Protein AF-A0A7S4F2E4-F1 (afdb_monomer_lite)

Structure (mmCIF, N/CA/C/O backbone):
data_AF-A0A7S4F2E4-F1
#
_entry.id   AF-A0A7S4F2E4-F1
#
loop_
_atom_site.group_PDB
_atom_site.id
_atom_site.type_symbol
_atom_site.label_atom_id
_atom_site.label_alt_id
_atom_site.label_comp_id
_atom_site.label_asym_id
_atom_site.label_entity_id
_atom_site.label_seq_id
_atom_site.pdbx_PDB_ins_code
_atom_site.Cartn_x
_atom_site.Cartn_y
_atom_site.Cartn_z
_atom_site.occupancy
_atom_site.B_iso_or_equiv
_atom_site.auth_seq_id
_atom_site.auth_comp_id
_atom_site.auth_asym_id
_atom_site.auth_atom_id
_atom_site.pdbx_PDB_model_num
ATOM 1 N N . MET A 1 1 ? -22.796 24.036 -65.940 1.00 54.41 1 MET A N 1
ATOM 2 C CA . MET A 1 1 ? -23.026 22.687 -65.370 1.00 54.41 1 MET A CA 1
ATOM 3 C C . MET A 1 1 ? -22.806 21.584 -66.400 1.00 54.41 1 MET A C 1
ATOM 5 O O . MET A 1 1 ? -22.070 20.671 -66.070 1.00 54.41 1 MET A O 1
ATOM 9 N N . VAL A 1 2 ? -23.330 21.688 -67.631 1.00 57.81 2 VAL A N 1
ATOM 10 C CA . VAL A 1 2 ? -23.128 20.670 -68.691 1.00 57.81 2 VAL A CA 1
ATOM 11 C C . VAL A 1 2 ? -21.648 20.488 -69.093 1.00 57.81 2 VAL A C 1
ATOM 13 O O . VAL A 1 2 ? -21.179 19.358 -69.185 1.00 57.81 2 VAL A O 1
ATOM 16 N N . GLU A 1 3 ? -20.870 21.570 -69.198 1.00 56.97 3 GLU A N 1
ATOM 17 C CA . GLU A 1 3 ? -19.430 21.493 -69.530 1.00 56.97 3 GLU A CA 1
ATOM 18 C C . GLU A 1 3 ? -18.566 20.847 -68.428 1.00 56.97 3 GLU A C 1
ATOM 20 O O . GLU A 1 3 ? -17.588 20.160 -68.716 1.00 56.97 3 GLU A O 1
ATOM 25 N N . ALA A 1 4 ? -18.948 20.994 -67.154 1.00 59.12 4 ALA A N 1
ATOM 26 C CA . ALA A 1 4 ? -18.234 20.359 -66.042 1.00 59.12 4 ALA A CA 1
ATOM 27 C C . ALA A 1 4 ? -18.428 18.831 -66.047 1.00 59.12 4 ALA A C 1
ATOM 29 O O . ALA A 1 4 ? -17.521 18.075 -65.695 1.00 59.12 4 ALA A O 1
ATOM 30 N N . THR A 1 5 ? -19.603 18.373 -66.484 1.00 64.94 5 THR A N 1
ATOM 31 C CA . THR A 1 5 ? -19.921 16.950 -66.639 1.00 64.94 5 THR A CA 1
ATOM 32 C C . THR A 1 5 ? -19.198 16.298 -67.821 1.00 64.94 5 THR A C 1
ATOM 34 O O . THR A 1 5 ? -18.720 15.174 -67.671 1.00 64.94 5 THR A O 1
ATOM 37 N N . GLU A 1 6 ? -19.032 16.986 -68.957 1.00 68.69 6 GLU A N 1
ATOM 38 C CA . GLU A 1 6 ? -18.247 16.456 -70.089 1.00 68.69 6 GLU A CA 1
ATOM 39 C C . GLU A 1 6 ? -16.749 16.376 -69.768 1.00 68.69 6 GLU A C 1
ATOM 41 O O . GLU A 1 6 ? -16.116 15.351 -70.033 1.00 68.69 6 GLU A O 1
ATOM 46 N N . ALA A 1 7 ? -16.193 17.390 -69.098 1.00 65.25 7 ALA A N 1
ATOM 47 C CA . ALA A 1 7 ? -14.799 17.370 -68.657 1.00 65.25 7 ALA A CA 1
ATOM 48 C C . ALA A 1 7 ? -14.507 16.206 -67.685 1.00 65.25 7 ALA A C 1
ATOM 50 O O . ALA A 1 7 ? -13.463 15.556 -67.789 1.00 65.25 7 ALA A O 1
ATOM 51 N N . MET A 1 8 ? -15.444 15.872 -66.787 1.00 61.91 8 MET A N 1
ATOM 52 C CA . MET A 1 8 ? -15.308 14.702 -65.906 1.00 61.91 8 MET A CA 1
ATOM 53 C C . MET A 1 8 ? -15.408 13.361 -66.649 1.00 61.91 8 MET A C 1
ATOM 55 O O . MET A 1 8 ? -14.745 12.402 -66.244 1.00 61.91 8 MET A O 1
ATOM 59 N N . MET A 1 9 ? -16.198 13.260 -67.726 1.00 63.03 9 MET A N 1
ATOM 60 C CA . MET A 1 9 ? -16.259 12.029 -68.529 1.00 63.03 9 MET A CA 1
ATOM 61 C C . MET A 1 9 ? -14.977 11.796 -69.339 1.00 63.03 9 MET A C 1
ATOM 63 O O . MET A 1 9 ? -14.493 10.663 -69.401 1.00 63.03 9 MET A O 1
ATOM 67 N N . ILE A 1 10 ? -14.379 12.853 -69.897 1.00 67.06 10 ILE A N 1
ATOM 68 C CA . ILE A 1 10 ? -13.103 12.750 -70.625 1.00 67.06 10 ILE A CA 1
ATOM 69 C C . ILE A 1 10 ? -11.973 12.339 -69.669 1.00 67.06 10 ILE A C 1
ATOM 71 O O . ILE A 1 10 ? -11.160 11.476 -69.999 1.00 67.06 10 ILE A O 1
ATOM 75 N N . TYR A 1 11 ? -11.958 12.864 -68.440 1.00 66.25 11 TYR A N 1
ATOM 76 C CA . TYR A 1 11 ? -10.918 12.517 -67.467 1.00 66.25 11 TYR A CA 1
ATOM 77 C C . TYR A 1 11 ? -10.956 11.039 -67.042 1.00 66.25 11 TYR A C 1
ATOM 79 O O . TYR A 1 11 ? -9.911 10.439 -66.810 1.00 66.25 11 TYR A O 1
ATOM 87 N N . ARG A 1 12 ? -12.142 10.413 -67.001 1.00 67.38 12 ARG A N 1
ATOM 88 C CA . ARG A 1 12 ? -12.297 8.985 -66.651 1.00 67.38 12 ARG A CA 1
ATOM 89 C C . ARG A 1 12 ? -11.865 8.016 -67.750 1.00 67.38 12 ARG A C 1
ATOM 91 O O . ARG A 1 12 ? -11.569 6.865 -67.448 1.00 67.38 12 ARG A O 1
ATOM 98 N N . THR A 1 13 ? -11.834 8.459 -69.003 1.00 79.69 13 THR A N 1
ATOM 99 C CA . THR A 1 13 ? -11.425 7.626 -70.148 1.00 79.69 13 THR A CA 1
ATOM 100 C C . THR A 1 13 ? -9.975 7.864 -70.562 1.00 79.69 13 THR A C 1
ATOM 102 O O . THR A 1 13 ? -9.438 7.118 -71.380 1.00 79.69 13 THR A O 1
ATOM 105 N N . HIS A 1 14 ? -9.307 8.856 -69.965 1.00 86.00 14 HIS A N 1
ATOM 106 C CA . HIS A 1 14 ? -7.908 9.129 -70.246 1.00 86.00 14 HIS A CA 1
ATOM 107 C C . HIS A 1 14 ? -7.023 7.952 -69.780 1.00 86.00 14 HIS A C 1
ATOM 109 O O . HIS A 1 14 ? -7.092 7.563 -68.607 1.00 86.00 14 HIS A O 1
ATOM 115 N N . PRO A 1 15 ? -6.138 7.406 -70.637 1.00 88.50 15 PRO A N 1
ATOM 116 C CA . PRO A 1 15 ? -5.320 6.234 -70.312 1.00 88.50 15 PRO A CA 1
ATOM 117 C C . PRO A 1 15 ? -4.511 6.376 -69.015 1.00 88.50 15 PRO A C 1
ATOM 119 O O . PRO A 1 15 ? -4.365 5.416 -68.264 1.00 88.50 15 PRO A O 1
ATOM 122 N N . ALA A 1 16 ? -4.032 7.589 -68.714 1.00 81.75 16 ALA A N 1
ATOM 123 C CA . ALA A 1 16 ? -3.297 7.871 -67.479 1.00 81.75 16 ALA A CA 1
ATOM 124 C C . ALA A 1 16 ? -4.167 7.759 -66.210 1.00 81.75 16 ALA A C 1
ATOM 126 O O . ALA A 1 16 ? -3.696 7.254 -65.194 1.00 81.75 16 ALA A O 1
ATOM 127 N N . ALA A 1 17 ? -5.436 8.179 -66.268 1.00 77.62 17 ALA A N 1
ATOM 128 C CA . ALA A 1 17 ? -6.361 8.063 -65.141 1.00 77.62 17 ALA A CA 1
ATOM 129 C C . ALA A 1 17 ? -6.764 6.598 -64.904 1.00 77.62 17 ALA A C 1
ATOM 131 O O . ALA A 1 17 ? -6.781 6.139 -63.764 1.00 77.62 17 ALA A O 1
ATOM 132 N N . LEU A 1 18 ? -6.984 5.832 -65.981 1.00 86.12 18 LEU A N 1
ATOM 133 C CA . LEU A 1 18 ? -7.226 4.387 -65.899 1.00 86.12 18 LEU A CA 1
ATOM 134 C C . LEU A 1 18 ? -6.015 3.628 -65.334 1.00 86.12 18 LEU A C 1
ATOM 136 O O . LEU A 1 18 ? -6.182 2.731 -64.509 1.00 86.12 18 LEU A O 1
ATOM 140 N N . ALA A 1 19 ? -4.792 4.003 -65.724 1.00 88.06 19 ALA A N 1
ATOM 141 C CA . ALA A 1 19 ? -3.569 3.424 -65.169 1.00 88.06 19 ALA A CA 1
ATOM 142 C C . ALA A 1 19 ? -3.398 3.746 -63.673 1.00 88.06 19 ALA A C 1
ATOM 144 O O . ALA A 1 19 ? -2.975 2.881 -62.904 1.00 88.06 19 ALA A O 1
ATOM 145 N N . TYR A 1 20 ? -3.758 4.962 -63.251 1.00 87.06 20 TYR A N 1
ATOM 146 C CA . TYR A 1 20 ? -3.731 5.365 -61.845 1.00 87.06 20 TYR A CA 1
ATOM 147 C C . TYR A 1 20 ? -4.736 4.572 -60.996 1.00 87.06 20 TYR A C 1
ATOM 149 O O . TYR A 1 20 ? -4.347 4.003 -59.977 1.00 87.06 20 TYR A O 1
ATOM 157 N N . GLU A 1 21 ? -5.995 4.467 -61.433 1.00 89.56 21 GLU A N 1
ATOM 158 C CA . GLU A 1 21 ? -7.019 3.687 -60.720 1.00 89.56 21 GLU A CA 1
ATOM 159 C C . GLU A 1 21 ? -6.679 2.191 -60.682 1.00 89.56 21 GLU A C 1
ATOM 161 O O . GLU A 1 21 ? -6.835 1.551 -59.642 1.00 89.56 21 GLU A O 1
ATOM 166 N N . LYS A 1 22 ? -6.118 1.635 -61.766 1.00 93.50 22 LYS A N 1
ATOM 167 C CA . LYS A 1 22 ? -5.625 0.250 -61.777 1.00 93.50 22 LYS A CA 1
ATOM 168 C C . LYS A 1 22 ? -4.509 0.043 -60.752 1.00 93.50 22 LYS A C 1
ATOM 170 O O . LYS A 1 22 ? -4.597 -0.879 -59.947 1.00 93.50 22 LYS A O 1
ATOM 175 N N . LYS A 1 23 ? -3.498 0.920 -60.731 1.00 93.38 23 LYS A N 1
ATOM 176 C CA . LYS A 1 23 ? -2.399 0.839 -59.759 1.00 93.38 23 LYS A CA 1
ATOM 177 C C . LYS A 1 23 ? -2.920 0.954 -58.327 1.00 93.38 23 LYS A C 1
ATOM 179 O O . LYS A 1 23 ? -2.497 0.182 -57.481 1.00 93.38 23 LYS A O 1
ATOM 184 N N . LYS A 1 24 ? -3.864 1.867 -58.068 1.00 93.19 24 LYS A N 1
ATOM 185 C CA . LYS A 1 24 ? -4.518 2.046 -56.762 1.00 93.19 24 LYS A CA 1
ATOM 186 C C . LYS A 1 24 ? -5.294 0.800 -56.323 1.00 93.19 24 LYS A C 1
ATOM 188 O O . LYS A 1 24 ? -5.211 0.418 -55.158 1.00 93.19 24 LYS A O 1
ATOM 193 N N . ALA A 1 25 ? -6.016 0.154 -57.239 1.00 92.25 25 ALA A N 1
ATOM 194 C CA . ALA A 1 25 ? -6.703 -1.106 -56.969 1.00 92.25 25 ALA A CA 1
ATOM 195 C C . ALA A 1 25 ? -5.715 -2.251 -56.684 1.00 92.25 25 ALA A C 1
ATOM 197 O O . ALA A 1 25 ? -5.945 -3.036 -55.768 1.00 92.25 25 ALA A O 1
ATOM 198 N N . GLU A 1 26 ? -4.592 -2.318 -57.406 1.00 93.81 26 GLU A N 1
ATOM 199 C CA . GLU A 1 26 ? -3.524 -3.299 -57.169 1.00 93.81 26 GLU A CA 1
ATOM 200 C C . GLU A 1 26 ? -2.852 -3.104 -55.800 1.00 93.81 26 GLU A C 1
ATOM 202 O O . GLU A 1 26 ? -2.674 -4.082 -55.074 1.00 93.81 26 GLU A O 1
ATOM 207 N N . THR A 1 27 ? -2.544 -1.865 -55.386 1.00 91.62 27 THR A N 1
ATOM 208 C CA . THR A 1 27 ? -2.017 -1.604 -54.033 1.00 91.62 27 THR A CA 1
ATOM 209 C C . THR A 1 27 ? -3.036 -1.923 -52.947 1.00 91.62 27 THR A C 1
ATOM 211 O O . THR A 1 27 ? -2.665 -2.501 -51.928 1.00 91.62 27 THR A O 1
ATOM 214 N N . ALA A 1 28 ? -4.313 -1.585 -53.149 1.00 89.69 28 ALA A N 1
ATOM 215 C CA . ALA A 1 28 ? -5.368 -1.919 -52.195 1.00 89.69 28 ALA A CA 1
ATOM 216 C C . ALA A 1 28 ? -5.544 -3.442 -52.057 1.00 89.69 28 ALA A C 1
ATOM 218 O O . ALA A 1 28 ? -5.660 -3.948 -50.942 1.00 89.69 28 ALA A O 1
ATOM 219 N N . ALA A 1 29 ? -5.494 -4.183 -53.168 1.00 90.81 29 ALA A N 1
ATOM 220 C CA . ALA A 1 29 ? -5.536 -5.641 -53.160 1.00 90.81 29 ALA A CA 1
ATOM 221 C C . ALA A 1 29 ? -4.306 -6.245 -52.461 1.00 90.81 29 ALA A C 1
ATOM 223 O O . ALA A 1 29 ? -4.456 -7.155 -51.649 1.00 90.81 29 ALA A O 1
ATOM 224 N N . ALA A 1 30 ? -3.103 -5.717 -52.710 1.00 88.81 30 ALA A N 1
ATOM 225 C CA . ALA A 1 30 ? -1.883 -6.162 -52.037 1.00 88.81 30 ALA A CA 1
ATOM 226 C C . ALA A 1 30 ? -1.937 -5.917 -50.518 1.00 88.81 30 ALA A C 1
ATOM 228 O O . ALA A 1 30 ? -1.632 -6.823 -49.744 1.00 88.81 30 ALA A O 1
ATOM 229 N N . ALA A 1 31 ? -2.401 -4.739 -50.088 1.00 86.81 31 ALA A N 1
ATOM 230 C CA . ALA A 1 31 ? -2.577 -4.411 -48.673 1.00 86.81 31 ALA A CA 1
ATOM 231 C C . ALA A 1 31 ? -3.636 -5.301 -47.999 1.00 86.81 31 ALA A C 1
ATOM 233 O O . ALA A 1 31 ? -3.436 -5.756 -46.873 1.00 86.81 31 ALA A O 1
ATOM 234 N N . ALA A 1 32 ? -4.736 -5.608 -48.696 1.00 84.50 32 ALA A N 1
ATOM 235 C CA . ALA A 1 32 ? -5.755 -6.533 -48.203 1.00 84.50 32 ALA A CA 1
ATOM 236 C C . ALA A 1 32 ? -5.213 -7.966 -48.062 1.00 84.50 32 ALA A C 1
ATOM 238 O O . ALA A 1 32 ? -5.483 -8.624 -47.060 1.00 84.50 32 ALA A O 1
ATOM 239 N N . ILE A 1 33 ? -4.401 -8.437 -49.017 1.00 80.75 33 ILE A N 1
ATOM 240 C CA . ILE A 1 33 ? -3.731 -9.746 -48.942 1.00 80.75 33 ILE A CA 1
ATOM 241 C C . ILE A 1 33 ? -2.737 -9.782 -47.775 1.00 80.75 33 ILE A C 1
ATOM 243 O O . ILE A 1 33 ? -2.685 -10.774 -47.052 1.00 80.75 33 ILE A O 1
ATOM 247 N N . GLU A 1 34 ? -1.965 -8.716 -47.555 1.00 80.81 34 GLU A N 1
ATOM 248 C CA . GLU A 1 34 ? -1.017 -8.643 -46.440 1.00 80.81 34 GLU A CA 1
ATOM 249 C C . GLU A 1 34 ? -1.730 -8.590 -45.081 1.00 80.81 34 GLU A C 1
ATOM 251 O O . GLU A 1 34 ? -1.335 -9.292 -44.153 1.00 80.81 34 GLU A O 1
ATOM 256 N N . SER A 1 35 ? -2.819 -7.824 -44.968 1.00 78.06 35 SER A N 1
ATOM 257 C CA . SER A 1 35 ? -3.659 -7.774 -43.765 1.00 78.06 35 SER A CA 1
ATOM 258 C C . SER A 1 35 ? -4.329 -9.125 -43.476 1.00 78.06 35 SER A C 1
ATOM 260 O O . SER A 1 35 ? -4.300 -9.605 -42.339 1.00 78.06 35 SER A O 1
ATOM 262 N N . ALA A 1 36 ? -4.840 -9.808 -44.505 1.00 76.19 36 ALA A N 1
ATOM 263 C CA . ALA A 1 36 ? -5.360 -11.170 -44.383 1.00 76.19 36 ALA A CA 1
ATOM 264 C C . ALA A 1 36 ? -4.261 -12.164 -43.967 1.00 76.19 36 ALA A C 1
ATOM 266 O O . ALA A 1 36 ? -4.497 -13.061 -43.161 1.00 76.19 36 ALA A O 1
ATOM 267 N N . ARG A 1 37 ? -3.032 -11.981 -44.464 1.00 76.88 37 ARG A N 1
ATOM 268 C CA . ARG A 1 37 ? -1.886 -12.812 -44.085 1.00 76.88 37 ARG A CA 1
ATOM 269 C C . ARG A 1 37 ? -1.429 -12.550 -42.651 1.00 76.88 37 ARG A C 1
ATOM 271 O O . ARG A 1 37 ? -1.066 -13.505 -41.989 1.00 76.88 37 ARG A O 1
ATOM 278 N N . LYS A 1 38 ? -1.469 -11.311 -42.150 1.00 75.88 38 LYS A N 1
ATOM 279 C CA . LYS A 1 38 ? -1.134 -10.995 -40.747 1.00 75.88 38 LYS A CA 1
ATOM 280 C C . LYS A 1 38 ? -2.192 -11.528 -39.776 1.00 75.88 38 LYS A C 1
ATOM 282 O O . LYS A 1 38 ? -1.843 -12.224 -38.831 1.00 75.88 38 LYS A O 1
ATOM 287 N N . SER A 1 39 ? -3.475 -11.321 -40.076 1.00 72.56 39 SER A N 1
ATOM 288 C CA . SER A 1 39 ? -4.593 -11.814 -39.245 1.00 72.56 39 SER A CA 1
ATOM 289 C C . SER A 1 39 ? -4.733 -13.344 -39.210 1.00 72.56 39 SER A C 1
ATOM 291 O O . SER A 1 39 ? -5.359 -13.897 -38.302 1.00 72.56 39 SER A O 1
ATOM 293 N N . ALA A 1 40 ? -4.133 -14.055 -40.170 1.00 75.06 40 ALA A N 1
ATOM 294 C CA . ALA A 1 40 ? -4.026 -15.512 -40.148 1.00 75.06 40 ALA A CA 1
ATOM 295 C C . ALA A 1 40 ? -3.023 -16.038 -39.097 1.00 75.06 40 ALA A C 1
ATOM 297 O O . ALA A 1 40 ? -3.077 -17.214 -38.755 1.00 75.06 40 ALA A O 1
ATOM 298 N N . TRP A 1 41 ? -2.134 -15.183 -38.575 1.00 79.44 41 TRP A N 1
ATOM 299 C CA . TRP A 1 41 ? -1.069 -15.549 -37.625 1.00 79.44 41 TRP A CA 1
ATOM 300 C C . TRP A 1 41 ? -1.312 -14.990 -36.218 1.00 79.44 41 TRP A C 1
ATOM 302 O O . TRP A 1 41 ? -0.460 -15.098 -35.337 1.00 79.44 41 TRP A O 1
ATOM 312 N N . GLU A 1 42 ? -2.478 -14.389 -35.994 1.00 88.19 42 GLU A N 1
ATOM 313 C CA . GLU A 1 42 ? -2.861 -13.849 -34.697 1.00 88.19 42 GLU A CA 1
ATOM 314 C C . GLU A 1 42 ? -3.447 -14.943 -33.801 1.00 88.19 42 GLU A C 1
ATOM 316 O O . GLU A 1 42 ? -4.338 -15.701 -34.196 1.00 88.19 42 GLU A O 1
ATOM 321 N N . TRP A 1 43 ? -2.957 -14.995 -32.562 1.00 92.50 43 TRP A N 1
ATOM 322 C CA . TRP A 1 43 ? -3.552 -15.805 -31.507 1.00 92.50 43 TRP A CA 1
ATOM 323 C C . TRP A 1 43 ? -4.935 -15.266 -31.151 1.00 92.50 43 TRP A C 1
ATOM 325 O O . TRP A 1 43 ? -5.099 -14.092 -30.825 1.00 92.50 43 TRP A O 1
ATOM 335 N N . ARG A 1 44 ? -5.931 -16.147 -31.156 1.00 92.69 44 ARG A N 1
ATOM 336 C CA . ARG A 1 44 ? -7.319 -15.848 -30.810 1.00 92.69 44 ARG A CA 1
ATOM 337 C C . ARG A 1 44 ? -7.652 -16.481 -29.467 1.00 92.69 44 ARG A C 1
ATOM 339 O O . ARG A 1 44 ? -7.394 -17.661 -29.244 1.00 92.69 44 ARG A O 1
ATOM 346 N N . THR A 1 45 ? -8.256 -15.709 -28.574 1.00 93.38 45 THR A N 1
ATOM 347 C CA . THR A 1 45 ? -8.717 -16.165 -27.247 1.00 93.38 45 THR A CA 1
ATOM 348 C C . THR A 1 45 ? -10.192 -16.574 -27.243 1.00 93.38 45 THR A C 1
ATOM 350 O O . THR A 1 45 ? -10.753 -16.873 -26.196 1.00 93.38 45 THR A O 1
ATOM 353 N N . HIS A 1 46 ? -10.848 -16.582 -28.405 1.00 93.06 46 HIS A N 1
ATOM 354 C CA . HIS A 1 46 ? -12.249 -16.965 -28.563 1.00 93.06 46 HIS A CA 1
ATOM 355 C C . HIS A 1 46 ? -12.493 -17.626 -29.928 1.00 93.06 46 HIS A C 1
ATOM 357 O O . HIS A 1 46 ? -11.633 -17.617 -30.812 1.00 93.06 46 HIS A O 1
ATOM 363 N N . GLY A 1 47 ? -13.694 -18.175 -30.122 1.00 91.94 47 GLY A N 1
ATOM 364 C CA . GLY A 1 47 ? -14.150 -18.698 -31.416 1.00 91.94 47 GLY A CA 1
ATOM 365 C C . GLY A 1 47 ? -13.753 -20.143 -31.731 1.00 91.94 47 GLY A C 1
ATOM 366 O O . GLY A 1 47 ? -14.075 -20.606 -32.819 1.00 91.94 47 GLY A O 1
ATOM 367 N N . HIS A 1 48 ? -13.111 -20.857 -30.802 1.00 95.75 48 HIS A N 1
ATOM 368 C CA . HIS A 1 48 ? -12.877 -22.300 -30.903 1.00 95.75 48 HIS A CA 1
ATOM 369 C C . HIS A 1 48 ? -13.388 -23.008 -29.645 1.00 95.75 48 HIS A C 1
ATOM 371 O O . HIS A 1 48 ? -13.158 -22.537 -28.534 1.00 95.75 48 HIS A O 1
ATOM 377 N N . GLU A 1 49 ? -14.064 -24.146 -29.811 1.00 96.62 49 GLU A N 1
ATOM 378 C CA . GLU A 1 49 ? -14.739 -24.886 -28.725 1.00 96.62 49 GLU A CA 1
ATOM 379 C C . GLU A 1 49 ? -13.789 -25.449 -27.654 1.00 96.62 49 GLU A C 1
ATOM 381 O O . GLU A 1 49 ? -14.200 -25.732 -26.530 1.00 96.62 49 GLU A O 1
ATOM 386 N N . LEU A 1 50 ? -12.511 -25.605 -28.007 1.00 96.12 50 LEU A N 1
ATOM 387 C CA . LEU A 1 50 ? -11.470 -26.092 -27.100 1.00 96.12 50 LEU A CA 1
ATOM 388 C C . LEU A 1 50 ? -10.922 -25.002 -26.172 1.00 96.12 50 LEU A C 1
ATOM 390 O O . LEU A 1 50 ? -10.298 -25.344 -25.173 1.00 96.12 50 LEU A O 1
ATOM 394 N N . ILE A 1 51 ? -11.146 -23.713 -26.461 1.00 96.12 51 ILE A N 1
ATOM 395 C CA . ILE A 1 51 ? -10.736 -22.640 -25.545 1.00 96.12 51 ILE A CA 1
ATOM 396 C C . ILE A 1 51 ? -11.532 -22.758 -24.246 1.00 96.12 51 ILE A C 1
ATOM 398 O O . ILE A 1 51 ? -12.754 -22.889 -24.275 1.00 96.12 51 ILE A O 1
ATOM 402 N N . GLY A 1 52 ? -10.845 -22.701 -23.104 1.00 93.31 52 GLY A N 1
ATOM 403 C CA . GLY A 1 52 ? -11.479 -22.876 -21.796 1.00 93.31 52 GLY A CA 1
ATOM 404 C C . GLY A 1 52 ? -11.439 -24.311 -21.262 1.00 93.31 52 GLY A C 1
ATOM 405 O O . GLY A 1 52 ? -11.739 -24.545 -20.093 1.00 93.31 52 GLY A O 1
ATOM 406 N N . GLN A 1 53 ? -11.101 -25.291 -22.108 1.00 96.81 53 GLN A N 1
ATOM 407 C CA . GLN A 1 53 ? -11.082 -26.693 -21.702 1.00 96.81 53 GLN A CA 1
ATOM 408 C C . GLN A 1 53 ? -9.809 -27.021 -20.916 1.00 96.81 53 GLN A C 1
ATOM 410 O O . GLN A 1 53 ? -8.720 -26.509 -21.195 1.00 96.81 53 GLN A O 1
ATOM 415 N N . MET A 1 54 ? -9.956 -27.924 -19.950 1.00 95.81 54 MET A N 1
ATOM 416 C CA . MET A 1 54 ? -8.836 -28.541 -19.250 1.00 95.81 54 MET A CA 1
ATOM 417 C C . MET A 1 54 ? -8.319 -29.729 -20.062 1.00 95.81 54 MET A C 1
ATOM 419 O O . MET A 1 54 ? -9.100 -30.512 -20.603 1.00 95.81 54 MET A O 1
ATOM 423 N N . VAL A 1 55 ? -6.9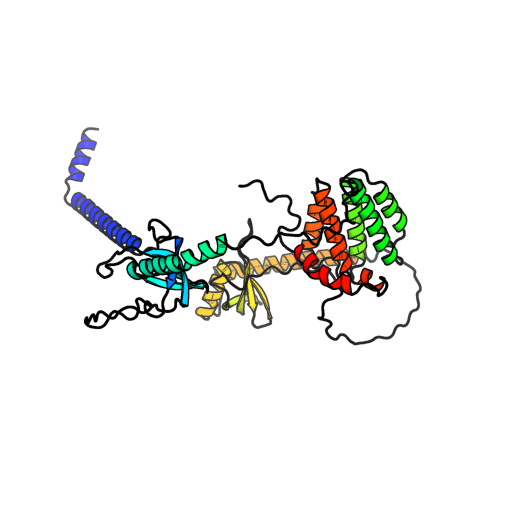99 -29.869 -20.136 1.00 95.19 55 VAL A N 1
ATOM 424 C CA . VAL A 1 55 ? -6.327 -30.959 -20.847 1.00 95.19 55 VAL A CA 1
ATOM 425 C C . VAL A 1 55 ? -5.370 -31.697 -19.926 1.00 95.19 55 VAL A C 1
ATOM 427 O O . VAL A 1 55 ? -4.662 -31.091 -19.123 1.00 95.19 55 VAL A O 1
ATOM 430 N N . ALA A 1 56 ? -5.338 -33.017 -20.061 1.00 93.38 56 ALA A N 1
ATOM 431 C CA . ALA A 1 56 ? -4.397 -33.908 -19.405 1.00 93.38 56 ALA A CA 1
ATOM 432 C C . ALA A 1 56 ? -3.340 -34.355 -20.423 1.00 93.38 56 ALA A C 1
ATOM 434 O O . ALA A 1 56 ? -3.661 -35.054 -21.380 1.00 93.38 56 ALA A O 1
ATO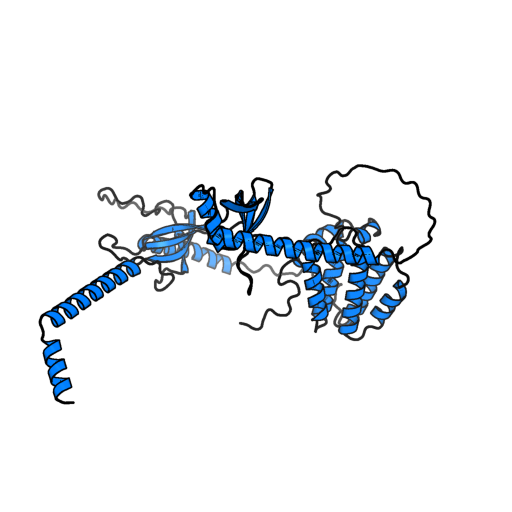M 435 N N . LEU A 1 57 ? -2.081 -33.961 -20.225 1.00 90.75 57 LEU A N 1
ATOM 436 C CA . LEU A 1 57 ? -0.991 -34.267 -21.152 1.00 90.75 57 LEU A CA 1
ATOM 437 C C . LEU A 1 57 ? -0.180 -35.483 -20.684 1.00 90.75 57 LEU A C 1
ATOM 439 O O . LEU A 1 57 ? 0.292 -35.562 -19.540 1.00 90.75 57 LEU A O 1
ATOM 443 N N . GLY A 1 58 ? -0.013 -36.440 -21.599 1.00 85.75 58 GLY A N 1
ATOM 444 C CA . GLY A 1 58 ? 0.842 -37.614 -21.434 1.00 85.75 58 GLY A CA 1
ATOM 445 C C . GLY A 1 58 ? 2.282 -37.363 -21.894 1.00 85.75 58 GLY A C 1
ATOM 446 O O . GLY A 1 58 ? 2.562 -36.482 -22.702 1.00 85.75 58 GLY A O 1
ATOM 447 N N . LYS A 1 59 ? 3.225 -38.185 -21.416 1.00 74.00 59 LYS A N 1
ATOM 448 C CA . LYS A 1 59 ? 4.672 -38.045 -21.698 1.00 74.00 59 LYS A CA 1
ATOM 449 C C . LYS A 1 59 ? 5.050 -38.180 -23.190 1.00 74.00 59 LYS A C 1
ATOM 451 O O . LYS A 1 59 ? 6.165 -37.822 -23.547 1.00 74.00 59 LYS A O 1
ATOM 456 N N . ALA A 1 60 ? 4.163 -38.724 -24.026 1.00 59.81 60 ALA A N 1
ATOM 457 C CA . ALA A 1 60 ? 4.441 -39.083 -25.421 1.00 59.81 60 ALA A CA 1
ATOM 458 C C . ALA A 1 60 ? 3.914 -38.078 -26.464 1.00 59.81 60 ALA A C 1
ATOM 460 O O . ALA A 1 60 ? 4.154 -38.273 -27.648 1.00 59.81 60 ALA A O 1
ATOM 461 N N . GLU A 1 61 ? 3.205 -37.022 -26.055 1.00 59.88 61 GLU A N 1
ATOM 462 C CA . GLU A 1 61 ? 2.563 -36.079 -26.993 1.00 59.88 61 GLU A CA 1
ATOM 463 C C . GLU A 1 61 ? 3.279 -34.725 -27.075 1.00 59.88 61 GLU A C 1
ATOM 465 O O . GLU A 1 61 ? 2.721 -33.742 -27.561 1.00 59.88 61 GLU A O 1
ATOM 470 N N . ARG A 1 62 ? 4.525 -34.654 -26.598 1.00 54.75 62 ARG A N 1
ATOM 471 C CA . ARG A 1 62 ? 5.238 -33.385 -26.494 1.00 54.75 62 ARG A CA 1
ATOM 472 C C . ARG A 1 62 ? 5.867 -32.940 -27.814 1.00 54.75 62 ARG A C 1
ATOM 474 O O . ARG A 1 62 ? 6.797 -33.559 -28.316 1.00 54.75 62 ARG A O 1
ATOM 481 N N . THR A 1 63 ? 5.462 -31.729 -28.187 1.00 55.22 63 THR A N 1
ATOM 482 C CA . THR A 1 63 ? 6.187 -30.710 -28.961 1.00 55.22 63 THR A CA 1
ATOM 483 C C . THR A 1 63 ? 6.156 -30.816 -30.485 1.00 55.22 63 THR A C 1
ATOM 485 O O . THR A 1 63 ? 6.612 -31.772 -31.100 1.00 55.22 63 THR A O 1
ATOM 488 N N . ILE A 1 64 ? 5.722 -29.712 -31.100 1.00 58.16 64 ILE A N 1
ATOM 489 C CA . ILE A 1 64 ? 5.802 -29.415 -32.539 1.00 58.16 64 ILE A CA 1
ATOM 490 C C . ILE A 1 64 ? 7.256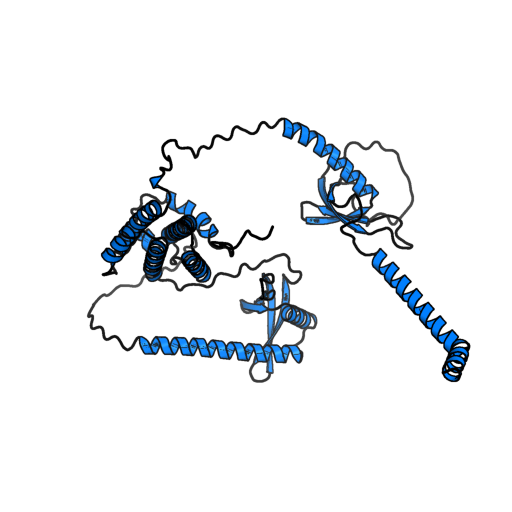 -29.462 -33.068 1.00 58.16 64 ILE A C 1
ATOM 492 O O . ILE A 1 64 ? 7.471 -29.582 -34.271 1.00 58.16 64 ILE A O 1
ATOM 496 N N . SER A 1 65 ? 8.263 -29.402 -32.189 1.00 53.38 65 SER A N 1
ATOM 497 C CA . SER A 1 65 ? 9.674 -29.238 -32.554 1.00 53.38 65 SER A CA 1
ATOM 498 C C . SER A 1 65 ? 10.397 -30.487 -33.078 1.00 53.38 65 SER A C 1
ATOM 500 O O . SER A 1 65 ? 11.520 -30.337 -33.541 1.00 53.38 65 SER A O 1
ATOM 502 N N . GLU A 1 66 ? 9.819 -31.694 -33.026 1.00 51.22 66 GLU A N 1
ATOM 503 C CA . GLU A 1 66 ? 10.549 -32.933 -33.388 1.00 51.22 66 GLU A CA 1
ATOM 504 C C . GLU A 1 66 ? 10.094 -33.626 -34.687 1.00 51.22 66 GLU A C 1
ATOM 506 O O . GLU A 1 66 ? 10.668 -34.645 -35.061 1.00 51.22 66 GLU A O 1
ATOM 511 N N . GLN A 1 67 ? 9.099 -33.105 -35.418 1.00 48.88 67 GLN A N 1
ATOM 512 C CA . GLN A 1 67 ? 8.428 -33.888 -36.473 1.00 48.88 67 GLN A CA 1
ATOM 513 C C . GLN A 1 67 ? 8.742 -33.514 -37.936 1.00 48.88 67 GLN A C 1
ATOM 515 O O . GLN A 1 67 ? 8.037 -33.974 -38.834 1.00 48.88 67 GLN A O 1
ATOM 520 N N . THR A 1 68 ? 9.783 -32.723 -38.222 1.00 48.00 68 THR A N 1
ATOM 521 C CA . THR A 1 68 ? 10.095 -32.312 -39.610 1.00 48.00 68 THR A CA 1
ATOM 522 C C . THR A 1 68 ? 11.028 -33.228 -40.405 1.00 48.00 68 THR A C 1
ATOM 524 O O . THR A 1 68 ? 11.183 -32.978 -41.594 1.00 48.00 68 THR A O 1
ATOM 527 N N . ASP A 1 69 ? 11.558 -34.325 -39.851 1.00 44.91 69 ASP A N 1
ATOM 528 C CA . ASP A 1 69 ? 12.428 -35.238 -40.612 1.00 44.91 69 ASP A CA 1
ATOM 529 C C . ASP A 1 69 ? 11.936 -36.698 -40.601 1.00 44.91 69 ASP A C 1
ATOM 531 O O . ASP A 1 69 ? 12.100 -37.431 -39.632 1.00 44.91 69 ASP A O 1
ATOM 535 N N . GLY A 1 70 ? 11.400 -37.151 -41.743 1.00 44.59 70 GLY A N 1
ATOM 536 C CA . GLY A 1 70 ? 11.555 -38.542 -42.193 1.00 44.59 70 GLY A CA 1
ATOM 537 C C . GLY A 1 70 ? 10.446 -39.563 -41.885 1.00 44.59 70 GLY A C 1
ATOM 538 O O . GLY A 1 70 ? 10.371 -40.135 -40.809 1.00 44.59 70 GLY A O 1
ATOM 539 N N . ALA A 1 71 ? 9.692 -39.894 -42.940 1.00 44.00 71 ALA A N 1
ATOM 540 C CA . ALA A 1 71 ? 9.125 -41.205 -43.300 1.00 44.00 71 ALA A CA 1
ATOM 541 C C . ALA A 1 71 ? 8.364 -42.061 -42.252 1.00 44.00 71 ALA A C 1
ATOM 543 O O . ALA A 1 71 ? 8.912 -42.683 -41.345 1.00 44.00 71 ALA A O 1
ATOM 544 N N . GLN A 1 72 ? 7.071 -42.233 -42.547 1.00 48.53 72 GLN A N 1
ATOM 545 C CA . GLN A 1 72 ? 6.109 -43.149 -41.932 1.00 48.53 72 GLN A CA 1
ATOM 546 C C . GLN A 1 72 ? 6.592 -44.605 -41.779 1.00 48.53 72 GLN A C 1
ATOM 548 O O . GLN A 1 72 ? 6.877 -45.291 -42.761 1.00 48.53 72 GLN A O 1
ATOM 553 N N . LYS A 1 73 ? 6.460 -45.133 -40.556 1.00 44.03 73 LYS A N 1
ATOM 554 C CA . LYS A 1 73 ? 6.039 -46.519 -40.283 1.00 44.03 73 LYS A CA 1
ATOM 555 C C . LYS A 1 73 ? 5.099 -46.524 -39.077 1.00 44.03 73 LYS A C 1
ATOM 557 O O . LYS A 1 73 ? 5.533 -46.386 -37.940 1.00 44.03 73 LYS A O 1
ATOM 562 N N . THR A 1 74 ? 3.802 -46.682 -39.323 1.00 40.72 74 THR A N 1
ATOM 563 C CA . THR A 1 74 ? 2.787 -46.845 -38.276 1.00 40.72 74 THR A CA 1
ATOM 564 C C . THR A 1 74 ? 2.669 -48.323 -37.907 1.00 40.72 74 THR A C 1
ATOM 566 O O . THR A 1 74 ? 2.100 -49.108 -38.665 1.00 40.72 74 THR A O 1
ATOM 569 N N . SER A 1 75 ? 3.200 -48.718 -36.750 1.00 37.91 75 SER A N 1
ATOM 570 C CA . SER A 1 75 ? 2.838 -49.981 -36.100 1.00 37.91 75 SER A CA 1
ATOM 571 C C . SER A 1 75 ? 1.681 -49.734 -35.129 1.00 37.91 75 SER A C 1
ATOM 573 O O . SER A 1 75 ? 1.832 -48.951 -34.193 1.00 37.91 75 SER A O 1
ATOM 575 N N . ASN A 1 76 ? 0.548 -50.410 -35.341 1.00 44.28 76 ASN A N 1
ATOM 576 C CA . ASN A 1 76 ? -0.543 -50.520 -34.369 1.00 44.28 76 ASN A CA 1
ATOM 577 C C . ASN A 1 76 ? -0.021 -51.233 -33.113 1.00 44.28 76 ASN A C 1
ATOM 579 O O . ASN A 1 76 ? 0.105 -52.456 -33.103 1.00 44.28 76 ASN A O 1
ATOM 583 N N . GLY A 1 77 ? 0.326 -50.469 -32.081 1.00 43.81 77 GLY A N 1
ATOM 584 C CA . GLY A 1 77 ? 0.623 -50.980 -30.747 1.00 43.81 77 GLY A CA 1
ATOM 585 C C . GLY A 1 77 ? -0.443 -50.492 -29.777 1.00 43.81 77 GLY A C 1
ATOM 586 O O . GLY A 1 77 ? -0.647 -49.286 -29.656 1.00 43.81 77 GLY A O 1
ATOM 587 N N . ASP A 1 78 ? -1.121 -51.424 -29.112 1.00 44.72 78 ASP A N 1
ATOM 588 C CA . ASP A 1 78 ? -2.149 -51.148 -28.110 1.00 44.72 78 ASP A CA 1
ATOM 589 C C . ASP A 1 78 ? -1.623 -50.205 -27.014 1.00 44.72 78 ASP A C 1
ATOM 591 O O . ASP A 1 78 ? -0.678 -50.520 -26.283 1.00 44.72 78 ASP A O 1
ATOM 595 N N . ALA A 1 79 ? -2.252 -49.033 -26.904 1.00 49.25 79 ALA A N 1
ATOM 596 C CA . ALA A 1 79 ? -1.926 -47.996 -25.936 1.00 49.25 79 ALA A CA 1
ATOM 597 C C . ALA A 1 79 ? -2.291 -48.450 -24.512 1.00 49.25 79 ALA A C 1
ATOM 599 O O . ALA A 1 79 ? -3.395 -48.218 -24.021 1.00 49.25 79 ALA A O 1
ATOM 600 N N . LYS A 1 80 ? -1.354 -49.105 -23.819 1.00 50.25 80 LYS A N 1
ATOM 601 C CA . LYS A 1 80 ? -1.448 -49.291 -22.365 1.00 50.25 80 LYS A CA 1
ATOM 602 C C . LYS A 1 80 ? -1.348 -47.920 -21.692 1.00 50.25 80 LYS A C 1
ATOM 604 O O . LYS A 1 80 ? -0.396 -47.190 -21.951 1.00 50.25 80 LYS A O 1
ATOM 609 N N . GLY A 1 81 ? -2.345 -47.596 -20.864 1.00 54.59 81 GLY A N 1
ATOM 610 C CA . GLY A 1 81 ? -2.568 -46.288 -20.240 1.00 54.59 81 GLY A CA 1
ATOM 611 C C . GLY A 1 81 ? -1.289 -45.597 -19.774 1.00 54.59 81 GLY A C 1
ATOM 612 O O . GLY A 1 81 ? -0.683 -45.989 -18.778 1.00 54.59 81 GLY A O 1
ATOM 613 N N . GLY A 1 82 ? -0.881 -44.571 -20.521 1.00 61.69 82 GLY A N 1
ATOM 614 C CA . GLY A 1 82 ? 0.213 -43.695 -20.134 1.00 61.69 82 GLY A CA 1
ATOM 615 C C . GLY A 1 82 ? -0.200 -42.856 -18.930 1.00 61.69 82 GLY A C 1
ATOM 616 O O . GLY A 1 82 ? -1.277 -42.269 -18.912 1.00 61.69 82 GLY A O 1
ATOM 617 N N . GLU A 1 83 ? 0.661 -42.811 -17.920 1.00 76.00 83 GLU A N 1
ATOM 618 C CA . GLU A 1 83 ? 0.506 -41.959 -16.743 1.00 76.00 83 GLU A CA 1
ATOM 619 C C . GLU A 1 83 ? 0.365 -40.484 -17.168 1.00 76.00 83 GLU A C 1
ATOM 621 O O . GLU A 1 83 ? 1.254 -39.928 -17.825 1.00 76.00 83 GLU A O 1
ATOM 626 N N . VAL A 1 84 ? -0.757 -39.853 -16.807 1.00 75.31 84 VAL A N 1
ATOM 627 C CA . VAL A 1 84 ? -0.967 -38.412 -16.993 1.00 75.31 84 VAL A CA 1
ATOM 628 C C . VAL A 1 84 ? -0.032 -37.669 -16.053 1.00 75.31 84 VAL A C 1
ATOM 630 O O . VAL A 1 84 ? -0.089 -37.859 -14.840 1.00 75.31 84 VAL A O 1
ATOM 633 N N . LYS A 1 85 ? 0.842 -36.824 -16.608 1.00 80.75 85 LYS A N 1
ATOM 634 C CA . LYS A 1 85 ? 1.865 -36.125 -15.814 1.00 80.75 85 LYS A CA 1
ATOM 635 C C . LYS A 1 85 ? 1.501 -34.694 -15.495 1.00 80.75 85 LYS A C 1
ATOM 637 O O . LYS A 1 85 ? 1.944 -34.172 -14.476 1.00 80.75 85 LYS A O 1
ATOM 642 N N . GLN A 1 86 ? 0.758 -34.043 -16.381 1.00 91.88 86 GLN A N 1
ATOM 643 C CA . GLN A 1 86 ? 0.482 -32.621 -16.271 1.00 91.88 86 GLN A CA 1
ATOM 644 C C . GLN A 1 86 ? -0.937 -32.320 -16.723 1.00 91.88 86 GLN A C 1
ATOM 646 O O . GLN A 1 86 ? -1.469 -32.951 -17.634 1.00 91.88 86 GLN A O 1
ATOM 651 N N . ILE A 1 87 ? -1.535 -31.343 -16.053 1.00 92.88 87 ILE A N 1
ATOM 652 C CA . ILE A 1 87 ? -2.841 -30.792 -16.379 1.00 92.88 87 ILE A CA 1
ATOM 653 C C . ILE A 1 87 ? -2.617 -29.329 -16.762 1.00 92.88 87 ILE A C 1
ATOM 655 O O . ILE A 1 87 ? -1.803 -28.641 -16.138 1.00 92.88 87 ILE A O 1
ATOM 659 N N . GLY A 1 88 ? -3.321 -28.867 -17.787 1.00 94.56 88 GLY A N 1
ATOM 660 C CA . GLY A 1 88 ? -3.287 -27.481 -18.234 1.00 94.56 88 GLY A CA 1
ATOM 661 C C . GLY A 1 88 ? -4.631 -27.006 -18.758 1.00 94.56 88 GLY A C 1
ATOM 662 O O . GLY A 1 88 ? -5.589 -27.772 -18.833 1.00 94.56 88 GLY A O 1
ATOM 663 N N . HIS A 1 89 ? -4.682 -25.732 -19.117 1.00 95.69 89 HIS A N 1
ATOM 664 C CA . HIS A 1 89 ? -5.858 -25.046 -19.629 1.00 95.69 89 HIS A CA 1
ATOM 665 C C . HIS A 1 89 ? -5.557 -24.444 -21.004 1.00 95.69 89 HIS A C 1
ATOM 667 O O . HIS A 1 89 ? -4.538 -23.772 -21.186 1.00 95.69 89 HIS A O 1
ATOM 673 N N . VAL A 1 90 ? -6.445 -24.658 -21.973 1.00 95.94 90 VAL A N 1
ATOM 674 C CA . VAL A 1 90 ? -6.309 -24.106 -23.328 1.00 95.94 90 VAL A CA 1
ATOM 675 C C . VAL A 1 90 ? -6.698 -22.622 -23.322 1.00 95.94 90 VAL A C 1
ATOM 677 O O . VAL A 1 90 ? -7.858 -22.283 -23.080 1.00 95.94 90 VAL A O 1
ATOM 680 N N . THR A 1 91 ? -5.747 -21.721 -23.583 1.00 95.38 91 THR A N 1
ATOM 681 C CA . THR A 1 91 ? -5.956 -20.263 -23.448 1.00 95.38 91 THR A CA 1
ATOM 682 C C . THR A 1 91 ? -6.176 -19.541 -24.769 1.00 95.38 91 THR A C 1
ATOM 684 O O . THR A 1 91 ? -7.001 -18.630 -24.841 1.00 95.38 91 THR A O 1
ATOM 687 N N . CYS A 1 92 ? -5.465 -19.932 -25.823 1.00 94.81 92 CYS A N 1
ATOM 688 C CA . CYS A 1 92 ? -5.635 -19.353 -27.149 1.00 94.81 92 CYS A CA 1
ATOM 689 C C . CYS A 1 92 ? -5.320 -20.362 -28.252 1.00 94.81 92 CYS A C 1
ATOM 691 O O . CYS A 1 92 ? -4.725 -21.414 -28.017 1.00 94.81 92 CYS A O 1
ATOM 693 N N . TRP A 1 93 ? -5.756 -20.039 -29.464 1.00 96.31 93 TRP A N 1
ATOM 694 C CA . TRP A 1 93 ? -5.534 -20.849 -30.652 1.00 96.31 93 TRP A CA 1
ATOM 695 C C . TRP A 1 93 ? -5.178 -19.968 -31.843 1.00 96.31 93 TRP A C 1
ATOM 697 O O . TRP A 1 93 ? -5.518 -18.788 -31.884 1.00 96.31 93 TRP A O 1
ATOM 707 N N . MET A 1 94 ? -4.479 -20.542 -32.804 1.00 93.50 94 MET A N 1
ATOM 708 C CA . MET A 1 94 ? -4.089 -19.910 -34.050 1.00 93.50 94 MET A CA 1
ATOM 709 C C . MET A 1 94 ? -4.630 -20.771 -35.192 1.00 93.50 94 MET A C 1
ATOM 711 O O . MET A 1 94 ? -4.310 -21.965 -35.234 1.00 93.50 94 MET A O 1
ATOM 715 N N . PRO A 1 95 ? -5.453 -20.204 -36.091 1.00 92.12 95 PRO A N 1
ATOM 716 C CA . PRO A 1 95 ? -6.034 -20.959 -37.189 1.00 92.12 95 PRO A CA 1
ATOM 717 C C . PRO A 1 95 ? -4.969 -21.432 -38.183 1.00 92.12 95 PRO A C 1
ATOM 719 O O . PRO A 1 95 ? -3.943 -20.779 -38.387 1.00 92.12 95 PRO A O 1
ATOM 722 N N . ALA A 1 96 ? -5.243 -22.542 -38.860 1.00 88.94 96 ALA A N 1
ATOM 723 C CA . ALA A 1 96 ? -4.494 -23.002 -40.015 1.00 88.94 96 ALA A CA 1
ATOM 724 C C . ALA A 1 96 ? -4.539 -21.913 -41.101 1.00 88.94 96 ALA A C 1
ATOM 726 O O . ALA A 1 96 ? -5.593 -21.590 -41.653 1.00 88.94 96 ALA A O 1
ATOM 727 N N . GLY A 1 97 ? -3.389 -21.296 -41.375 1.00 75.44 97 GLY A N 1
ATOM 728 C CA . GLY A 1 97 ? -3.335 -20.053 -42.141 1.00 75.44 97 GLY A CA 1
ATOM 729 C C . GLY A 1 97 ? -1.981 -19.801 -42.793 1.00 75.44 97 GLY A C 1
ATOM 730 O O . GLY A 1 97 ? -1.236 -18.909 -42.399 1.00 75.44 97 GLY A O 1
ATOM 731 N N . GLY A 1 98 ? -1.637 -20.579 -43.818 1.00 67.25 98 GLY A N 1
ATOM 732 C CA . GLY A 1 98 ? -0.420 -20.385 -44.611 1.00 67.25 98 GLY A CA 1
ATOM 733 C C . GLY A 1 98 ? -0.123 -21.586 -45.505 1.00 67.25 98 GLY A C 1
ATOM 734 O O . GLY A 1 98 ? -0.686 -22.656 -45.302 1.00 67.25 98 GLY A O 1
ATOM 735 N N . LYS A 1 99 ? 0.777 -21.432 -46.489 1.00 70.06 99 LYS A N 1
ATOM 736 C CA . LYS A 1 99 ? 1.204 -22.552 -47.357 1.00 70.06 99 LYS A CA 1
ATOM 737 C C . LYS A 1 99 ? 1.819 -23.720 -46.567 1.00 70.06 99 LYS A C 1
ATOM 739 O O . LYS A 1 99 ? 1.763 -24.848 -47.042 1.00 70.06 99 LYS A O 1
ATOM 744 N N . ASP A 1 100 ? 2.319 -23.444 -45.363 1.00 74.06 100 ASP A N 1
ATOM 745 C CA . ASP A 1 100 ? 3.136 -24.375 -44.581 1.00 74.06 100 ASP A CA 1
ATOM 746 C C . ASP A 1 100 ? 2.422 -24.937 -43.332 1.00 74.06 100 ASP A C 1
ATOM 748 O O . ASP A 1 100 ? 2.988 -25.773 -42.633 1.00 74.06 100 ASP A O 1
ATOM 752 N N . ARG A 1 101 ? 1.178 -24.516 -43.030 1.00 76.44 101 ARG A N 1
ATOM 753 C CA . ARG A 1 101 ? 0.446 -24.952 -41.822 1.00 76.44 101 ARG A CA 1
ATOM 754 C C . ARG A 1 101 ? -0.962 -25.432 -42.169 1.00 76.44 101 ARG A C 1
ATOM 756 O O . ARG A 1 101 ? -1.835 -24.632 -42.489 1.00 76.44 101 ARG A O 1
ATOM 763 N N . GLN A 1 102 ? -1.169 -26.747 -42.100 1.00 85.50 102 GLN A N 1
ATOM 764 C CA . GLN A 1 102 ? -2.449 -27.393 -42.429 1.00 85.50 102 GLN A CA 1
ATOM 765 C C . GLN A 1 102 ? -3.375 -27.598 -41.221 1.00 85.50 102 GLN A C 1
ATOM 767 O O . GLN A 1 102 ? -4.503 -28.043 -41.398 1.00 85.50 102 GLN A O 1
ATOM 772 N N . VAL A 1 103 ? -2.907 -27.309 -40.005 1.00 91.00 103 VAL A N 1
ATOM 773 C CA . VAL A 1 103 ? -3.612 -27.620 -38.754 1.00 91.00 103 VAL A CA 1
ATOM 774 C C . VAL A 1 103 ? -3.554 -26.455 -37.777 1.00 91.00 103 VAL A C 1
ATOM 776 O O . VAL A 1 103 ? -2.539 -25.756 -37.696 1.00 91.00 103 VAL A O 1
ATOM 779 N N . ASP A 1 104 ? -4.647 -26.286 -37.036 1.00 93.06 104 ASP A N 1
ATOM 780 C CA . ASP A 1 104 ? -4.774 -25.316 -35.955 1.00 93.06 104 ASP A CA 1
ATOM 781 C C . ASP A 1 104 ? -3.798 -25.648 -34.819 1.00 93.06 104 ASP A C 1
ATOM 783 O O . ASP A 1 104 ? -3.573 -26.818 -34.475 1.00 93.06 104 ASP A O 1
ATOM 787 N N . VAL A 1 105 ? -3.221 -24.603 -34.226 1.00 94.25 105 VAL A N 1
ATOM 788 C CA . VAL A 1 105 ? -2.282 -24.717 -33.104 1.00 94.25 105 VAL A CA 1
ATOM 789 C C . VAL A 1 105 ? -2.849 -24.006 -31.890 1.00 94.25 105 VAL A C 1
ATOM 791 O O . VAL A 1 105 ? -3.325 -22.881 -31.973 1.00 94.25 105 VAL A O 1
ATOM 794 N N . PHE A 1 106 ? -2.775 -24.658 -30.745 1.00 95.50 106 PHE A N 1
ATOM 795 C CA . PHE A 1 106 ? -3.325 -24.209 -29.478 1.00 95.50 106 PHE A CA 1
ATOM 796 C C . PHE A 1 106 ? -2.205 -23.966 -28.491 1.00 95.50 106 PHE A C 1
ATOM 798 O O . PHE A 1 106 ? -1.245 -24.729 -28.443 1.00 95.50 106 PHE A O 1
ATOM 805 N N . ARG A 1 107 ? -2.362 -22.944 -27.656 1.00 96.06 107 ARG A N 1
ATOM 806 C CA . ARG A 1 107 ? -1.503 -22.715 -26.502 1.00 96.06 107 ARG A CA 1
ATOM 807 C C . ARG A 1 107 ? -2.202 -23.220 -25.248 1.00 96.06 107 ARG A C 1
ATOM 809 O O . ARG A 1 107 ? -3.324 -22.815 -24.937 1.00 96.06 107 ARG A O 1
ATOM 816 N N . VAL A 1 108 ? -1.518 -24.099 -24.530 1.00 95.38 108 VAL A N 1
ATOM 817 C CA . VAL A 1 108 ? -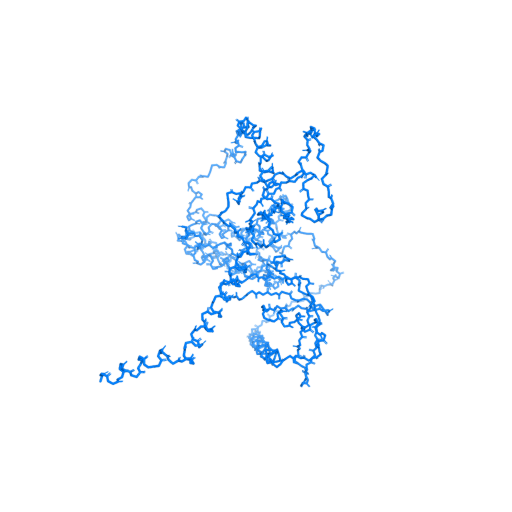1.966 -24.684 -23.268 1.00 95.38 108 VAL A CA 1
ATOM 818 C C . VAL A 1 108 ? -1.069 -24.179 -22.151 1.00 95.38 108 VAL A C 1
ATOM 820 O O . VAL A 1 108 ? 0.146 -24.350 -22.207 1.00 95.38 108 VAL A O 1
ATOM 823 N N . VAL A 1 109 ? -1.667 -23.574 -21.127 1.00 94.38 109 VAL A N 1
ATOM 824 C CA . VAL A 1 109 ? -0.961 -23.150 -19.913 1.00 94.38 109 VAL A CA 1
ATOM 825 C C . VAL A 1 109 ? -1.112 -24.242 -18.866 1.00 94.38 109 VAL A C 1
ATOM 827 O O . VAL A 1 109 ? -2.218 -24.544 -18.418 1.00 94.38 109 VAL A O 1
ATOM 830 N N . LEU A 1 110 ? -0.002 -24.864 -18.499 1.00 93.69 110 LEU A N 1
ATOM 831 C CA . LEU A 1 110 ? 0.062 -25.903 -17.482 1.00 93.69 110 LEU A CA 1
ATOM 832 C C . LEU A 1 110 ? -0.099 -25.303 -16.080 1.00 93.69 110 LEU A C 1
ATOM 834 O O . LEU A 1 110 ? 0.199 -24.132 -15.850 1.00 93.69 110 LEU A O 1
ATOM 838 N N . LEU A 1 111 ? -0.511 -26.118 -15.105 1.00 88.50 111 LEU A N 1
ATOM 839 C CA . LEU A 1 111 ? -0.678 -25.671 -13.710 1.00 88.50 111 LEU A CA 1
ATOM 840 C C . LEU A 1 111 ? 0.614 -25.154 -13.050 1.00 88.50 111 LEU A C 1
ATOM 842 O O . LEU A 1 111 ? 0.547 -24.459 -12.043 1.00 88.50 111 LEU A O 1
ATOM 846 N N . ASN A 1 112 ? 1.783 -25.481 -13.602 1.00 87.31 112 ASN A N 1
ATOM 847 C CA . ASN A 1 112 ? 3.072 -24.947 -13.156 1.00 87.31 112 ASN A CA 1
ATOM 848 C C . ASN A 1 112 ? 3.459 -23.625 -13.856 1.00 87.31 112 ASN A C 1
ATOM 850 O O . ASN A 1 112 ? 4.593 -23.179 -13.710 1.00 87.31 112 ASN A O 1
ATOM 854 N N . GLY A 1 113 ? 2.560 -23.037 -14.653 1.00 88.62 113 GLY A N 1
ATOM 855 C CA . GLY A 1 113 ? 2.774 -21.792 -15.394 1.00 88.62 113 GLY A CA 1
ATOM 856 C C . GLY A 1 113 ? 3.479 -21.947 -16.747 1.00 88.62 113 GLY A C 1
ATOM 857 O O . GLY A 1 113 ? 3.554 -20.979 -17.501 1.00 88.62 113 GLY A O 1
ATOM 858 N N . GLN A 1 114 ? 3.977 -23.139 -17.100 1.00 91.06 114 GLN A N 1
ATOM 859 C CA . GLN A 1 114 ? 4.617 -23.361 -18.401 1.00 91.06 114 GLN A CA 1
ATOM 860 C C . GLN A 1 114 ? 3.584 -23.356 -19.535 1.00 91.06 114 GLN A C 1
ATOM 862 O O . GLN A 1 114 ? 2.467 -23.841 -19.372 1.00 91.06 114 GLN A O 1
ATOM 867 N N . CYS A 1 115 ? 3.968 -22.827 -20.697 1.00 92.06 115 CYS A N 1
ATOM 868 C CA . CYS A 1 115 ? 3.130 -22.811 -21.894 1.00 92.06 115 CYS A CA 1
ATOM 869 C C . CYS A 1 115 ? 3.630 -23.850 -22.904 1.00 92.06 115 CYS A C 1
ATOM 871 O O . CYS A 1 115 ? 4.811 -23.844 -23.246 1.00 92.06 115 CYS A O 1
ATOM 873 N N . GLU A 1 116 ? 2.735 -24.693 -23.416 1.00 94.44 116 GLU A N 1
ATOM 874 C CA . GLU A 1 116 ? 3.013 -25.625 -24.515 1.00 94.44 116 GLU A CA 1
ATOM 875 C C . GLU A 1 116 ? 2.137 -25.296 -25.734 1.00 94.44 116 GLU A C 1
ATOM 877 O O . GLU A 1 116 ? 0.973 -24.915 -25.589 1.00 94.44 116 GLU A O 1
ATOM 882 N N . GLU A 1 117 ? 2.695 -25.435 -26.941 1.00 94.50 117 GLU A N 1
ATOM 883 C CA . GLU A 1 117 ? 1.957 -25.296 -28.201 1.00 94.50 117 GLU A CA 1
ATOM 884 C C . GLU A 1 117 ? 1.660 -26.679 -28.788 1.00 94.50 117 GLU A C 1
ATOM 886 O O . GLU A 1 117 ? 2.574 -27.460 -29.056 1.00 94.50 117 GLU A O 1
ATOM 891 N N . LEU A 1 118 ? 0.376 -26.985 -28.971 1.00 93.69 118 LEU A N 1
ATOM 892 C CA . LEU A 1 118 ? -0.126 -28.302 -29.356 1.00 93.69 118 LEU A CA 1
ATOM 893 C C . LEU A 1 118 ? -1.036 -28.203 -30.579 1.00 93.69 118 LEU A C 1
ATOM 895 O O . LEU A 1 118 ? -1.785 -27.243 -30.736 1.00 93.69 118 LEU A O 1
ATOM 899 N N . TYR A 1 119 ? -1.020 -29.225 -31.429 1.00 94.56 119 TYR A N 1
ATOM 900 C CA . TYR A 1 119 ? -1.997 -29.347 -32.511 1.00 94.56 119 TYR A CA 1
ATOM 901 C C . TYR A 1 119 ? -3.385 -29.709 -31.974 1.00 94.56 119 TYR A C 1
ATOM 903 O O . TYR A 1 119 ? -3.503 -30.363 -30.934 1.00 94.56 119 TYR A O 1
ATOM 911 N N . GLU A 1 120 ? -4.436 -29.358 -32.720 1.00 94.44 120 GLU A N 1
ATOM 912 C CA . GLU A 1 120 ? -5.834 -29.656 -32.366 1.00 94.44 120 GLU A CA 1
ATOM 913 C C . GLU A 1 120 ? -6.054 -31.117 -31.936 1.00 94.44 120 GLU A C 1
ATOM 915 O O . GLU A 1 120 ? -6.716 -31.397 -30.936 1.00 94.44 120 GLU A O 1
ATOM 920 N N . SER A 1 121 ? -5.448 -32.062 -32.660 1.00 93.75 121 SER A N 1
ATOM 921 C CA . SER A 1 121 ? -5.580 -33.496 -32.394 1.00 93.75 121 SER A CA 1
ATOM 922 C C . SER A 1 121 ? -5.005 -33.913 -31.036 1.00 93.75 121 SER A C 1
ATOM 924 O O . SER A 1 121 ? -5.586 -34.775 -30.376 1.00 93.75 121 SER A O 1
ATOM 926 N N . ALA A 1 122 ? -3.908 -33.293 -30.592 1.00 93.62 122 ALA A N 1
ATOM 927 C CA . ALA A 1 122 ? -3.322 -33.527 -29.272 1.00 93.62 122 ALA A CA 1
ATOM 928 C C . ALA A 1 122 ? -4.173 -32.885 -28.167 1.00 93.62 122 ALA A C 1
ATOM 930 O O . ALA A 1 122 ? -4.437 -33.513 -27.145 1.00 93.62 122 ALA A O 1
ATOM 931 N N . VAL A 1 123 ? -4.691 -31.671 -28.396 1.00 95.00 123 VAL A N 1
ATOM 932 C CA . VAL A 1 123 ? -5.588 -31.004 -27.438 1.00 95.00 123 VAL A CA 1
ATOM 933 C C . VAL A 1 123 ? -6.854 -31.822 -27.210 1.00 95.00 123 VAL A C 1
ATOM 935 O O . VAL A 1 123 ? -7.212 -32.057 -26.061 1.00 95.00 123 VAL A O 1
ATOM 938 N N . ARG A 1 124 ? -7.509 -32.314 -28.271 1.00 95.62 124 ARG A N 1
ATOM 939 C CA . ARG A 1 124 ? -8.724 -33.142 -28.147 1.00 95.62 124 ARG A CA 1
ATOM 940 C C . ARG A 1 124 ? -8.475 -34.411 -27.334 1.00 95.62 124 ARG A C 1
ATOM 942 O O . ARG A 1 124 ? -9.226 -34.681 -26.400 1.00 95.62 124 ARG A O 1
ATOM 949 N N . LYS A 1 125 ? -7.381 -35.128 -27.613 1.00 93.62 125 LYS A N 1
ATOM 950 C CA . LYS A 1 125 ? -6.972 -36.291 -26.808 1.00 93.62 125 LYS A CA 1
ATOM 951 C C . LYS A 1 125 ? -6.736 -35.922 -25.345 1.00 93.62 125 LYS A C 1
ATOM 953 O O . LYS A 1 125 ? -7.181 -36.649 -24.461 1.00 93.62 125 LYS A O 1
ATOM 958 N N . GLY A 1 126 ? -6.093 -34.783 -25.090 1.00 93.50 126 GLY A N 1
ATOM 959 C CA . GLY A 1 126 ? -5.877 -34.270 -23.741 1.00 93.50 126 GLY A CA 1
ATOM 960 C C . GLY A 1 126 ? -7.176 -33.913 -23.014 1.00 93.50 126 GLY A C 1
ATOM 961 O O . GLY A 1 126 ? -7.299 -34.199 -21.823 1.00 93.50 126 GLY A O 1
ATOM 962 N N . VAL A 1 127 ? -8.162 -33.334 -23.710 1.00 95.06 127 VAL A N 1
ATOM 963 C CA . VAL A 1 127 ? -9.497 -33.044 -23.151 1.00 95.06 127 VAL A CA 1
ATOM 964 C C . VAL A 1 127 ? -10.212 -34.344 -22.787 1.00 95.06 127 VAL A C 1
ATOM 966 O O . VAL A 1 127 ? -10.751 -34.467 -21.687 1.00 95.06 127 VAL A O 1
ATOM 969 N N . ASP A 1 128 ? -10.196 -35.337 -23.675 1.00 93.12 128 ASP A N 1
ATOM 970 C CA . ASP A 1 128 ? -10.845 -36.627 -23.427 1.00 93.12 128 ASP A CA 1
ATOM 971 C C . ASP A 1 128 ? -10.173 -37.386 -22.272 1.00 93.12 128 ASP A C 1
ATOM 973 O O . ASP A 1 128 ? -10.856 -37.940 -21.405 1.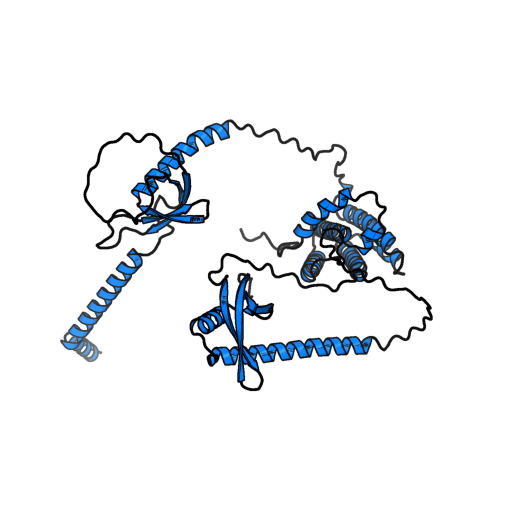00 93.12 128 ASP A O 1
ATOM 977 N N . ALA A 1 129 ? -8.839 -37.338 -22.192 1.00 90.69 129 ALA A N 1
ATOM 978 C CA . ALA A 1 129 ? -8.080 -37.889 -21.073 1.00 90.69 129 ALA A CA 1
ATOM 979 C C . ALA A 1 129 ? -8.414 -37.187 -19.745 1.00 90.69 129 ALA A C 1
ATOM 981 O O . ALA A 1 129 ? -8.551 -37.852 -18.717 1.00 90.69 129 ALA A O 1
ATOM 982 N N . PHE A 1 130 ? -8.595 -35.862 -19.755 1.00 91.31 130 PHE A N 1
ATOM 983 C CA . PHE A 1 130 ? -8.997 -35.115 -18.563 1.00 91.31 130 PHE A CA 1
ATOM 984 C C . PHE A 1 130 ? -10.403 -35.515 -18.098 1.00 91.31 130 PHE A C 1
ATOM 986 O O . PHE A 1 130 ? -10.594 -35.827 -16.923 1.00 91.31 130 PHE A O 1
ATOM 993 N N . LYS A 1 131 ? -11.369 -35.615 -19.021 1.00 90.44 131 LYS A N 1
ATOM 994 C CA . LYS A 1 131 ? -12.740 -36.063 -18.713 1.00 90.44 131 LYS A CA 1
ATOM 995 C C . LYS A 1 131 ? -12.774 -37.474 -18.122 1.00 90.44 131 LYS A C 1
ATOM 997 O O . LYS A 1 131 ? -13.540 -37.730 -17.194 1.00 90.44 131 LYS A O 1
ATOM 1002 N N . ALA A 1 132 ? -11.922 -38.379 -18.608 1.00 87.75 132 ALA A N 1
ATOM 1003 C CA . ALA A 1 132 ? -11.801 -39.728 -18.057 1.00 87.75 132 ALA A CA 1
ATOM 1004 C C . ALA A 1 132 ? -11.277 -39.742 -16.604 1.00 87.75 132 ALA A C 1
ATOM 1006 O O . ALA A 1 132 ? -11.639 -40.632 -15.835 1.00 87.75 132 ALA A O 1
ATOM 1007 N N . ILE A 1 133 ? -10.460 -38.756 -16.212 1.00 86.06 133 ILE A N 1
ATOM 1008 C CA . ILE A 1 133 ? -9.974 -38.581 -14.830 1.00 86.06 133 ILE A CA 1
ATOM 1009 C C . ILE A 1 133 ? -11.022 -37.898 -13.940 1.00 86.06 133 ILE A C 1
ATOM 1011 O O . ILE A 1 133 ? -11.118 -38.202 -12.748 1.00 86.06 133 ILE A O 1
ATOM 1015 N N . GLU A 1 134 ? -11.805 -36.972 -14.492 1.00 82.06 134 GLU A N 1
ATOM 1016 C CA . GLU A 1 134 ? -12.787 -36.187 -13.740 1.00 82.06 134 GLU A CA 1
ATOM 1017 C C . GLU A 1 134 ? -14.029 -37.003 -13.349 1.00 82.06 134 GLU A C 1
ATOM 1019 O O . GLU A 1 134 ? -14.498 -36.888 -12.215 1.00 82.06 134 GLU A O 1
ATOM 1024 N N . GLN A 1 135 ? -14.505 -37.900 -14.221 1.00 73.50 135 GLN A N 1
ATOM 1025 C CA . GLN A 1 135 ? -15.693 -38.727 -13.953 1.00 73.50 135 GLN A CA 1
ATOM 1026 C C . GLN A 1 135 ? -15.608 -39.555 -12.648 1.00 73.50 135 GLN A C 1
ATOM 1028 O O . GLN A 1 135 ? -16.558 -39.530 -11.860 1.00 73.50 135 GLN A O 1
ATOM 1033 N N . PRO A 1 136 ? -14.491 -40.245 -12.332 1.00 65.62 136 PRO A N 1
ATOM 1034 C CA . PRO A 1 136 ? -14.315 -40.889 -11.031 1.00 65.62 136 PRO A CA 1
ATOM 1035 C C . PRO A 1 136 ? -14.327 -39.900 -9.859 1.00 65.62 136 PRO A C 1
ATOM 1037 O O . PRO A 1 136 ? -14.788 -40.236 -8.769 1.00 65.62 136 PRO A O 1
ATOM 1040 N N . ARG A 1 137 ? -13.817 -38.679 -10.056 1.00 61.56 137 ARG A N 1
ATOM 1041 C CA . ARG A 1 137 ? -13.683 -37.682 -8.991 1.00 61.56 137 ARG A CA 1
ATOM 1042 C C . ARG A 1 137 ? -15.023 -37.057 -8.623 1.00 61.56 137 ARG A C 1
ATOM 1044 O O . ARG A 1 137 ? -15.266 -36.875 -7.434 1.00 61.56 137 ARG A O 1
ATOM 1051 N N . GLU A 1 138 ? -15.903 -36.796 -9.588 1.00 60.09 138 GLU A N 1
ATOM 1052 C CA . GLU A 1 138 ? -17.287 -36.385 -9.307 1.00 60.09 138 GLU A CA 1
ATOM 1053 C C . GLU A 1 138 ? -18.059 -37.475 -8.555 1.00 60.09 138 GLU A C 1
ATOM 1055 O O . GLU A 1 138 ? -18.749 -37.178 -7.579 1.00 60.09 138 GLU A O 1
ATOM 1060 N N . ALA A 1 139 ? -17.879 -38.746 -8.930 1.00 61.81 139 ALA A N 1
ATOM 1061 C CA . ALA A 1 139 ? -18.492 -39.867 -8.219 1.00 61.81 139 ALA A CA 1
ATOM 1062 C C . ALA A 1 139 ? -17.993 -39.985 -6.763 1.00 61.81 139 ALA A C 1
ATOM 1064 O O . ALA A 1 139 ? -18.775 -40.289 -5.862 1.00 61.81 139 ALA A O 1
ATOM 1065 N N . VAL A 1 140 ? -16.712 -39.689 -6.510 1.00 58.00 140 VAL A N 1
ATOM 1066 C CA . VAL A 1 140 ? -16.133 -39.635 -5.155 1.00 58.00 140 VAL A CA 1
ATOM 1067 C C . VAL A 1 140 ? -16.579 -38.380 -4.393 1.00 58.00 140 VAL A C 1
ATOM 1069 O O . VAL A 1 140 ? -16.884 -38.463 -3.204 1.00 58.00 140 VAL A O 1
ATOM 1072 N N . LEU A 1 141 ? -16.683 -37.225 -5.055 1.00 53.72 141 LEU A N 1
ATOM 1073 C CA . LEU A 1 141 ? -17.185 -35.981 -4.459 1.00 53.72 141 LEU A CA 1
ATOM 1074 C C . LEU A 1 141 ? -18.656 -36.098 -4.047 1.00 53.72 141 LEU A C 1
ATOM 1076 O O . LEU A 1 141 ? -19.021 -35.596 -2.987 1.00 53.72 141 LEU A O 1
ATOM 1080 N N . MET A 1 142 ? -19.476 -36.836 -4.800 1.00 58.03 142 MET A N 1
ATOM 1081 C CA . MET A 1 142 ? -20.852 -37.162 -4.402 1.00 58.03 142 MET A CA 1
ATOM 1082 C C . MET A 1 142 ? -20.928 -38.098 -3.180 1.00 58.03 142 MET A C 1
ATOM 1084 O O . MET A 1 142 ? -21.962 -38.148 -2.514 1.00 58.03 142 MET A O 1
ATOM 1088 N N . GLN A 1 143 ? -19.851 -38.820 -2.849 1.00 57.28 143 GLN A N 1
ATOM 1089 C CA . GLN A 1 143 ? -19.769 -39.667 -1.650 1.00 57.28 143 GLN A CA 1
ATOM 1090 C C . GLN A 1 143 ? -19.140 -38.964 -0.439 1.00 57.28 143 GLN A C 1
ATOM 1092 O O . GLN A 1 143 ? -19.291 -39.440 0.691 1.00 57.28 143 GLN A O 1
ATOM 1097 N N . LEU A 1 144 ? -18.483 -37.817 -0.630 1.00 45.16 144 LEU A N 1
ATOM 1098 C CA . LEU A 1 144 ? -18.012 -36.979 0.468 1.00 45.16 144 LEU A CA 1
ATOM 1099 C C . LEU A 1 144 ? -19.214 -36.292 1.128 1.00 45.16 144 LEU A C 1
ATOM 1101 O O . LEU A 1 144 ? -19.569 -35.157 0.817 1.00 45.16 144 LEU A O 1
ATOM 1105 N N . LYS A 1 145 ? -19.837 -36.978 2.095 1.00 51.72 145 LYS A N 1
ATOM 1106 C CA . LYS A 1 145 ? -20.679 -36.313 3.096 1.00 51.72 145 LYS A CA 1
ATOM 1107 C C . LYS A 1 145 ? -19.835 -35.206 3.715 1.00 51.72 145 LYS A C 1
ATOM 1109 O O . LYS A 1 145 ? -18.816 -35.509 4.337 1.00 51.72 145 LYS A O 1
ATOM 1114 N N . GLN A 1 146 ? -20.256 -33.947 3.556 1.00 44.12 146 GLN A N 1
ATOM 1115 C CA . GLN A 1 146 ? -19.667 -32.851 4.317 1.00 44.12 146 GLN A CA 1
ATOM 1116 C C . GLN A 1 146 ? -19.602 -33.296 5.784 1.00 44.12 146 GLN A C 1
ATOM 1118 O O . GLN A 1 146 ? -20.639 -33.700 6.328 1.00 44.12 146 GLN A O 1
ATOM 1123 N N . PRO A 1 147 ? -18.420 -33.290 6.425 1.00 51.38 147 PRO A N 1
ATOM 1124 C CA . PRO A 1 147 ? -18.365 -33.502 7.859 1.00 51.38 147 PRO A CA 1
ATOM 1125 C C . PRO A 1 147 ? -19.305 -32.476 8.486 1.00 51.38 147 PRO A C 1
ATOM 1127 O O . PRO A 1 147 ? -19.292 -31.309 8.088 1.00 51.38 147 PRO A O 1
ATOM 1130 N N . GLN A 1 148 ? -20.170 -32.915 9.403 1.00 47.31 148 GLN A N 1
ATOM 1131 C CA . GLN A 1 148 ? -21.038 -31.986 10.115 1.00 47.31 148 GLN A CA 1
ATOM 1132 C C . GLN A 1 148 ? -20.146 -30.913 10.734 1.00 47.31 148 GLN A C 1
ATOM 1134 O O . GLN A 1 148 ? -19.314 -31.202 11.594 1.00 47.31 148 GLN A O 1
ATOM 1139 N N . TYR A 1 149 ? -20.279 -29.686 10.238 1.00 50.84 149 TYR A N 1
ATOM 1140 C CA . TYR A 1 149 ? -19.572 -28.548 10.785 1.00 50.84 149 TYR A CA 1
ATOM 1141 C C . TYR A 1 149 ? -20.153 -28.269 12.170 1.00 50.84 149 TYR A C 1
ATOM 1143 O O . TYR A 1 149 ? -21.138 -27.550 12.325 1.00 50.84 149 TYR A O 1
ATOM 1151 N N . GLU A 1 150 ? -19.560 -28.868 13.196 1.00 52.25 150 GLU A N 1
ATOM 1152 C CA . GLU A 1 150 ? -19.725 -28.384 14.555 1.00 52.25 150 GLU A CA 1
ATOM 1153 C C . GLU A 1 150 ? -18.813 -27.177 14.719 1.00 52.25 150 GLU A C 1
ATOM 1155 O O . GLU A 1 150 ? -17.588 -27.294 14.805 1.00 52.25 150 GLU A O 1
ATOM 1160 N N . ASN A 1 151 ? -19.418 -25.992 14.755 1.00 48.47 151 ASN A N 1
ATOM 1161 C CA . ASN A 1 151 ? -18.714 -24.773 15.100 1.00 48.47 151 ASN A CA 1
ATOM 1162 C C . ASN A 1 151 ? -18.188 -24.890 16.543 1.00 48.47 151 ASN A C 1
ATOM 1164 O O . ASN A 1 151 ? -18.901 -24.580 17.500 1.00 48.47 151 ASN A O 1
ATOM 1168 N N . LYS A 1 152 ? -16.943 -25.346 16.719 1.00 52.38 152 LYS A N 1
ATOM 1169 C CA . LYS A 1 152 ? -16.295 -25.479 18.037 1.00 52.38 152 LYS A CA 1
ATOM 1170 C C . LYS A 1 152 ? -16.068 -24.129 18.737 1.00 52.38 152 LYS A C 1
ATOM 1172 O O . LYS A 1 152 ? -15.762 -24.122 19.927 1.00 52.38 152 LYS A O 1
ATOM 1177 N N . LEU A 1 153 ? -16.265 -23.000 18.041 1.00 49.25 153 LEU A N 1
ATOM 1178 C CA . LEU A 1 153 ? -16.309 -21.656 18.636 1.00 49.25 153 LEU A CA 1
ATOM 1179 C C . LEU A 1 153 ? -17.672 -21.322 19.259 1.00 49.25 153 LEU A C 1
ATOM 1181 O O . LEU A 1 153 ? -17.791 -20.315 19.947 1.00 49.25 153 LEU A O 1
ATOM 1185 N N . SER A 1 154 ? -18.687 -22.183 19.121 1.00 45.22 154 SER A N 1
ATOM 1186 C CA . SER A 1 154 ? -19.919 -22.093 19.915 1.00 45.22 154 SER A CA 1
ATOM 1187 C C . SER A 1 154 ? -19.682 -22.552 21.361 1.00 45.22 154 SER A C 1
ATOM 1189 O O . SER A 1 154 ? -20.322 -23.465 21.886 1.00 45.22 154 SER A O 1
ATOM 1191 N N . ARG A 1 155 ? -18.752 -21.903 22.070 1.00 51.66 155 ARG A N 1
ATOM 1192 C CA . ARG A 1 155 ? -18.754 -21.973 23.531 1.00 51.66 155 ARG A CA 1
ATOM 1193 C C . ARG A 1 155 ? -20.083 -21.374 23.982 1.00 51.66 155 ARG A C 1
ATOM 1195 O O . ARG A 1 155 ? -20.290 -20.170 23.886 1.00 51.66 155 ARG A O 1
ATOM 1202 N N . LYS A 1 156 ? -21.000 -22.221 24.466 1.00 50.31 156 LYS A N 1
ATOM 1203 C CA . LYS A 1 156 ? -22.360 -21.864 24.936 1.00 50.31 156 LYS A CA 1
ATOM 1204 C C . LYS A 1 156 ? -22.411 -20.700 25.944 1.00 50.31 156 LYS A C 1
ATOM 1206 O O . LYS A 1 156 ? -23.501 -20.213 26.234 1.00 50.31 156 LYS A O 1
ATOM 1211 N N . THR A 1 157 ? -21.271 -20.276 26.482 1.00 50.34 157 THR A N 1
ATOM 1212 C CA . THR A 1 157 ? -21.120 -19.190 27.451 1.00 50.34 157 THR A CA 1
ATOM 1213 C C . THR A 1 157 ? -20.920 -17.806 26.828 1.00 50.34 157 THR A C 1
ATOM 1215 O O . THR A 1 157 ? -21.223 -16.827 27.496 1.00 50.34 157 THR A O 1
ATOM 1218 N N . GLU A 1 158 ? -20.501 -17.685 25.566 1.00 52.81 158 GLU A N 1
ATOM 1219 C CA . GLU A 1 158 ? -20.405 -16.389 24.869 1.00 52.81 158 GLU A CA 1
ATOM 1220 C C . GLU A 1 158 ? -21.679 -16.133 24.059 1.00 52.81 158 GLU A C 1
ATOM 1222 O O . GLU A 1 158 ? -21.684 -16.002 22.836 1.00 52.81 158 GLU A O 1
ATOM 1227 N N . ARG A 1 159 ? -22.825 -16.095 24.749 1.00 54.41 159 ARG A N 1
ATOM 1228 C CA . ARG A 1 159 ? -24.024 -15.518 24.140 1.00 54.41 159 ARG A CA 1
ATOM 1229 C C . ARG A 1 159 ? -23.778 -14.025 24.003 1.00 54.41 159 ARG A C 1
ATOM 1231 O O . ARG A 1 159 ? -23.757 -13.311 25.003 1.00 54.41 159 ARG A O 1
ATOM 1238 N N . VAL A 1 160 ? -23.625 -13.562 22.768 1.00 53.50 160 VAL A N 1
ATOM 1239 C CA . VAL A 1 160 ? -23.623 -12.136 22.450 1.00 53.50 160 VAL A CA 1
ATOM 1240 C C . VAL A 1 160 ? -24.988 -11.568 22.860 1.00 53.50 160 VAL A C 1
ATOM 1242 O O . VAL A 1 160 ? -25.975 -11.688 22.140 1.00 53.50 160 VAL A O 1
ATOM 1245 N N . SER A 1 161 ? -25.078 -11.039 24.084 1.00 55.38 161 SER A N 1
ATOM 1246 C CA . SER A 1 161 ? -26.249 -10.296 24.568 1.00 55.38 161 SER A CA 1
ATOM 1247 C C . SER A 1 161 ? -26.530 -9.115 23.638 1.00 55.38 161 SER A C 1
ATOM 1249 O O . SER A 1 161 ? -25.596 -8.517 23.108 1.00 55.38 161 SER A O 1
ATOM 1251 N N . SER A 1 162 ? -27.801 -8.738 23.479 1.00 55.91 162 SER A N 1
ATOM 1252 C CA . SER A 1 162 ? -28.212 -7.545 22.725 1.00 55.91 162 SER A CA 1
ATOM 1253 C C . SER A 1 162 ? -27.546 -6.259 23.235 1.00 55.91 162 SER A C 1
ATOM 1255 O O . SER A 1 162 ? -27.385 -5.311 22.474 1.00 55.91 162 SER A O 1
ATOM 1257 N N . SER A 1 163 ? -27.116 -6.247 24.503 1.00 62.34 163 SER A N 1
ATOM 1258 C CA . SER A 1 163 ? -26.316 -5.173 25.102 1.00 62.34 163 SER A CA 1
ATOM 1259 C C . SER A 1 163 ? -24.910 -5.028 24.507 1.00 62.34 163 SER A C 1
ATOM 1261 O O . SER A 1 163 ? -24.324 -3.967 24.662 1.00 62.34 163 SER A O 1
ATOM 1263 N N . HIS A 1 164 ? -24.387 -6.040 23.802 1.00 67.81 164 HIS A N 1
ATOM 1264 C CA . HIS A 1 164 ? -23.095 -5.992 23.099 1.00 67.81 164 HIS A CA 1
ATOM 1265 C C . HIS A 1 164 ? -23.190 -5.396 21.687 1.00 67.81 164 HIS A C 1
ATOM 1267 O O . HIS A 1 164 ? -22.193 -5.351 20.969 1.00 67.81 164 HIS A O 1
ATOM 1273 N N . PHE A 1 165 ? -24.370 -4.933 21.268 1.00 76.50 165 PHE A N 1
ATOM 1274 C CA . PHE A 1 165 ? -24.545 -4.265 19.983 1.00 76.50 165 PHE A CA 1
ATOM 1275 C C . PHE A 1 165 ? -24.857 -2.778 20.162 1.00 76.50 165 PHE A C 1
ATOM 1277 O O . PHE A 1 165 ? -25.439 -2.340 21.154 1.00 76.50 165 PHE A O 1
ATOM 1284 N N . GLY A 1 166 ? -24.504 -1.991 19.148 1.00 92.00 166 GLY A N 1
ATOM 1285 C CA . GLY A 1 166 ? -24.791 -0.560 19.104 1.00 92.00 166 GLY A CA 1
ATOM 1286 C C . GLY A 1 166 ? -23.802 0.294 19.899 1.00 92.00 166 GLY A C 1
ATOM 1287 O O . GLY A 1 166 ? -22.705 -0.134 20.242 1.00 92.00 166 GLY A O 1
ATOM 1288 N N . ILE A 1 167 ? -24.184 1.549 20.140 1.00 94.19 167 ILE A N 1
ATOM 1289 C CA . ILE A 1 167 ? -23.292 2.572 20.708 1.00 94.19 167 ILE A CA 1
ATOM 1290 C C . ILE A 1 167 ? -22.915 2.246 22.156 1.00 94.19 167 ILE A C 1
ATOM 1292 O O . ILE A 1 167 ? -21.755 2.408 22.514 1.00 94.19 167 ILE A O 1
ATOM 1296 N N . SER A 1 168 ? -23.856 1.754 22.970 1.00 93.19 168 SER A N 1
ATOM 1297 C CA . SER A 1 168 ? -23.601 1.447 24.385 1.00 93.19 168 SER A CA 1
ATOM 1298 C C . SER A 1 168 ? -22.492 0.410 24.563 1.00 93.19 168 SER A C 1
ATOM 1300 O O . SER A 1 168 ? -21.586 0.632 25.356 1.00 93.19 168 SER A O 1
ATOM 1302 N N . ALA A 1 169 ? -22.504 -0.655 23.757 1.00 92.25 169 ALA A N 1
ATOM 1303 C CA . ALA A 1 169 ? -21.462 -1.678 23.770 1.00 92.25 169 ALA A CA 1
ATOM 1304 C C . ALA A 1 169 ? -20.081 -1.118 23.412 1.00 92.25 169 ALA A C 1
ATOM 1306 O O . ALA A 1 169 ? -19.086 -1.421 24.061 1.00 92.25 169 ALA A O 1
ATOM 1307 N N . ILE A 1 170 ? -20.026 -0.265 22.383 1.00 94.00 170 ILE A N 1
ATOM 1308 C CA . ILE A 1 170 ? -18.777 0.369 21.947 1.00 94.00 170 ILE A CA 1
ATOM 1309 C C . ILE A 1 170 ? -18.263 1.322 23.026 1.00 94.00 170 ILE A C 1
ATOM 1311 O O . ILE A 1 170 ? -17.062 1.394 23.249 1.00 94.00 170 ILE A O 1
ATOM 1315 N N . VAL A 1 171 ? -19.157 2.045 23.705 1.00 95.62 171 VAL A N 1
ATOM 1316 C CA . VAL A 1 171 ? -18.797 2.926 24.822 1.00 95.62 171 VAL A CA 1
ATOM 1317 C C . VAL A 1 171 ? -18.242 2.127 25.997 1.00 95.62 171 VAL A C 1
ATOM 1319 O O . VAL A 1 171 ? -17.226 2.529 26.557 1.00 95.62 171 VAL A O 1
ATOM 1322 N N . GLU A 1 172 ? -18.863 1.005 26.362 1.00 93.62 172 GLU A N 1
ATOM 1323 C CA . GLU A 1 172 ? -18.352 0.115 27.412 1.00 93.62 172 GLU A CA 1
ATOM 1324 C C . GLU A 1 172 ? -16.952 -0.408 27.065 1.00 93.62 172 GLU A C 1
ATOM 1326 O O . GLU A 1 172 ? -16.033 -0.256 27.873 1.00 93.62 172 GLU A O 1
ATOM 1331 N N . ASP A 1 173 ? -16.759 -0.910 25.840 1.00 92.31 173 ASP A N 1
ATOM 1332 C CA . ASP A 1 173 ? -15.459 -1.407 25.373 1.00 92.31 173 ASP A CA 1
ATOM 1333 C C . ASP A 1 173 ? -14.402 -0.288 25.302 1.00 92.31 173 ASP A C 1
ATOM 1335 O O . ASP A 1 173 ? -13.251 -0.459 25.707 1.00 92.31 173 ASP A O 1
ATOM 1339 N N . LEU A 1 174 ? -14.796 0.910 24.861 1.00 94.38 174 LEU A N 1
ATOM 1340 C CA . LEU A 1 174 ? -13.925 2.082 24.827 1.00 94.38 174 LEU A CA 1
ATOM 1341 C C . LEU A 1 174 ? -13.514 2.534 26.235 1.00 94.38 174 LEU A C 1
ATOM 1343 O O . LEU A 1 174 ? -12.357 2.891 26.436 1.00 94.38 174 LEU A O 1
ATOM 1347 N N . VAL A 1 175 ? -14.429 2.530 27.209 1.00 94.38 175 VAL A N 1
ATOM 1348 C CA . VAL A 1 175 ? -14.134 2.893 28.608 1.00 94.38 175 VAL A CA 1
ATOM 1349 C C . VAL A 1 175 ? -13.221 1.859 29.261 1.00 94.38 175 VAL A C 1
ATOM 1351 O O . VAL A 1 175 ? -12.320 2.228 30.018 1.00 94.38 175 VAL A O 1
ATOM 1354 N N . GLU A 1 176 ? -13.430 0.572 28.981 1.00 91.56 176 GLU A N 1
ATOM 1355 C CA . GLU A 1 176 ? -12.534 -0.484 29.446 1.00 91.56 176 GLU A CA 1
ATOM 1356 C C . GLU A 1 176 ? -11.132 -0.309 28.852 1.00 91.56 176 GLU A C 1
ATOM 1358 O O . GLU A 1 176 ? -10.134 -0.330 29.580 1.00 91.56 176 GLU A O 1
ATOM 1363 N N . PHE A 1 177 ? -11.052 -0.090 27.538 1.00 91.81 177 PHE A N 1
ATOM 1364 C CA . PHE A 1 177 ? -9.790 0.102 26.839 1.00 91.81 177 PHE A CA 1
ATOM 1365 C C . PHE A 1 177 ? -9.051 1.365 27.305 1.00 91.81 177 PHE A C 1
ATOM 1367 O O . PHE A 1 177 ? -7.864 1.287 27.624 1.00 91.81 177 PHE A O 1
ATOM 1374 N N . GLU A 1 178 ? -9.748 2.495 27.443 1.00 92.75 178 GLU A N 1
ATOM 1375 C CA . GLU A 1 178 ? -9.203 3.730 28.020 1.00 92.75 178 GLU A CA 1
ATOM 1376 C C . GLU A 1 178 ? -8.655 3.486 29.426 1.00 92.75 178 GLU A C 1
ATOM 1378 O O . GLU A 1 178 ? -7.548 3.922 29.718 1.00 92.75 178 GLU A O 1
ATOM 1383 N N . GLY A 1 179 ? -9.357 2.725 30.271 1.00 89.94 179 GLY A N 1
ATOM 1384 C CA . GLY A 1 179 ? -8.882 2.399 31.615 1.00 89.94 179 GLY A CA 1
ATOM 1385 C C . GLY A 1 179 ? -7.549 1.644 31.610 1.00 89.94 179 GLY A C 1
ATOM 1386 O O . GLY A 1 179 ? -6.667 1.952 32.414 1.00 89.94 179 GLY A O 1
ATOM 1387 N N . ARG A 1 180 ? -7.375 0.696 30.678 1.00 86.50 180 ARG A N 1
ATOM 1388 C CA . ARG A 1 180 ? -6.111 -0.044 30.500 1.00 86.50 180 ARG A CA 1
ATOM 1389 C C . ARG A 1 180 ? -4.988 0.873 30.015 1.00 86.50 180 ARG A C 1
ATOM 1391 O O . ARG A 1 180 ? -3.879 0.821 30.544 1.00 86.50 180 ARG A O 1
ATOM 1398 N N . VAL A 1 181 ? -5.282 1.729 29.037 1.00 86.88 181 VAL A N 1
ATOM 1399 C CA . VAL A 1 181 ? -4.325 2.698 28.488 1.00 86.88 181 VAL A CA 1
ATOM 1400 C C . VAL A 1 181 ? -3.923 3.731 29.544 1.00 86.88 181 VAL A C 1
ATOM 1402 O O . VAL A 1 181 ? -2.737 3.985 29.726 1.00 86.88 181 VAL A O 1
ATOM 1405 N N . SER A 1 182 ? -4.876 4.271 30.302 1.00 86.31 182 SER A N 1
ATOM 1406 C CA . SER A 1 182 ? -4.641 5.249 31.368 1.00 86.31 182 SER A CA 1
ATOM 1407 C C . SER A 1 182 ? -3.782 4.698 32.507 1.00 86.31 182 SER A C 1
ATOM 1409 O O . SER A 1 182 ? -2.900 5.411 32.991 1.00 86.31 182 SER A O 1
ATOM 1411 N N . ALA A 1 183 ? -3.971 3.428 32.886 1.00 83.06 183 ALA A N 1
ATOM 1412 C CA . ALA A 1 183 ? -3.101 2.742 33.846 1.00 83.06 183 ALA A CA 1
ATOM 1413 C C . ALA A 1 183 ? -1.655 2.625 33.320 1.00 83.06 183 ALA A C 1
ATOM 1415 O O . ALA A 1 183 ? -0.684 2.821 34.051 1.00 83.06 183 ALA A O 1
ATOM 1416 N N . ALA A 1 184 ? -1.482 2.382 32.018 1.00 77.81 184 ALA A N 1
ATOM 1417 C CA . ALA A 1 184 ? -0.156 2.383 31.407 1.00 77.81 184 ALA A CA 1
ATOM 1418 C C . ALA A 1 184 ? 0.432 3.805 31.259 1.00 77.81 184 ALA A C 1
ATOM 1420 O O . ALA A 1 184 ? 1.641 3.996 31.405 1.00 77.81 184 ALA A O 1
ATOM 1421 N N . LEU A 1 185 ? -0.405 4.825 31.063 1.00 76.31 185 LEU A N 1
ATOM 1422 C CA . LEU A 1 185 ? -0.046 6.243 30.923 1.00 76.31 185 LEU A CA 1
ATOM 1423 C C . LEU A 1 185 ? 0.268 6.959 32.246 1.00 76.31 185 LEU A C 1
ATOM 1425 O O . LEU A 1 185 ? 0.426 8.184 32.257 1.00 76.31 185 LEU A O 1
ATOM 1429 N N . GLU A 1 186 ? 0.349 6.238 33.370 1.00 68.25 186 GLU A N 1
ATOM 1430 C CA . GLU A 1 186 ? 0.348 6.818 34.717 1.00 68.25 186 GLU A CA 1
ATOM 1431 C C . GLU A 1 186 ? 1.360 7.956 34.978 1.00 68.25 186 GLU A C 1
ATOM 1433 O O . GLU A 1 186 ? 1.102 8.784 35.845 1.00 68.25 186 GLU A O 1
ATOM 1438 N N . ALA A 1 187 ? 2.395 8.124 34.155 1.00 57.66 187 ALA A N 1
ATOM 1439 C CA . ALA A 1 187 ? 3.434 9.133 34.335 1.00 57.66 187 ALA A CA 1
ATOM 1440 C C . ALA A 1 187 ? 3.189 10.535 33.720 1.00 57.66 187 ALA A C 1
ATOM 1442 O O . ALA A 1 187 ? 3.902 11.445 34.119 1.00 57.66 187 ALA A O 1
ATOM 1443 N N . SER A 1 188 ? 2.254 10.758 32.775 1.00 58.06 188 SER A N 1
ATOM 1444 C CA . SER A 1 188 ? 2.399 11.946 31.889 1.00 58.06 188 SER A CA 1
ATOM 1445 C C . SER A 1 188 ? 1.215 12.921 31.735 1.00 58.06 188 SER A C 1
ATOM 1447 O O . SER A 1 188 ? 1.458 14.083 31.429 1.00 58.06 188 SER A O 1
ATOM 1449 N N . SER A 1 189 ? -0.049 12.549 31.980 1.00 65.62 189 SER A N 1
ATOM 1450 C CA . SER A 1 189 ? -1.180 13.440 31.627 1.00 65.62 189 SER A CA 1
ATOM 1451 C C . SER A 1 189 ? -2.042 13.893 32.813 1.00 65.62 189 SER A C 1
ATOM 1453 O O . SER A 1 189 ? -2.554 13.064 33.573 1.00 65.62 189 SER A O 1
ATOM 1455 N N . ARG A 1 190 ? -2.253 15.218 32.921 1.00 73.94 190 ARG A N 1
ATOM 1456 C CA . ARG A 1 190 ? -3.241 15.873 33.806 1.00 73.94 190 ARG A CA 1
ATOM 1457 C C . ARG A 1 190 ? -4.697 15.635 33.359 1.00 73.94 190 ARG A C 1
ATOM 1459 O O . ARG A 1 190 ? -5.611 15.887 34.137 1.00 73.94 190 ARG A O 1
ATOM 1466 N N . ASP A 1 191 ? -4.924 15.103 32.155 1.00 73.44 191 ASP A N 1
ATOM 1467 C CA . ASP A 1 191 ? -6.257 14.988 31.539 1.00 73.44 191 ASP A CA 1
ATOM 1468 C C . ASP A 1 191 ? -6.925 13.605 31.658 1.00 73.44 191 ASP A C 1
ATOM 1470 O O . ASP A 1 191 ? -8.033 13.411 31.150 1.00 73.44 191 ASP A O 1
ATOM 1474 N N . LYS A 1 192 ? -6.321 12.646 32.375 1.00 69.50 192 LYS A N 1
ATOM 1475 C CA . LYS A 1 192 ? -6.818 11.252 32.478 1.00 69.50 192 LYS A CA 1
ATOM 1476 C C . LYS A 1 192 ? -8.299 11.137 32.864 1.00 69.50 192 LYS A C 1
ATOM 1478 O O . LYS A 1 192 ? -9.035 10.352 32.279 1.00 69.50 192 LYS A O 1
ATOM 1483 N N . GLY A 1 193 ? -8.768 11.942 33.820 1.00 81.75 193 GLY A N 1
ATOM 1484 C CA . GLY A 1 193 ? -10.170 11.887 34.256 1.00 81.75 193 GLY A CA 1
ATOM 1485 C C . GLY A 1 193 ? -11.156 12.366 33.186 1.00 81.75 193 GLY A C 1
ATOM 1486 O O . GLY A 1 193 ? -12.233 11.796 33.019 1.00 81.75 193 GLY A O 1
ATOM 1487 N N . ARG A 1 194 ? -10.769 13.381 32.405 1.00 89.69 194 ARG A N 1
ATOM 1488 C CA . ARG A 1 194 ? -11.673 14.045 31.459 1.00 89.69 194 ARG A CA 1
ATOM 1489 C C . ARG A 1 194 ? -12.018 13.159 30.272 1.00 89.69 194 ARG A C 1
ATOM 1491 O O . ARG A 1 194 ? -13.168 13.173 29.838 1.00 89.69 194 ARG A O 1
ATOM 1498 N N . LEU A 1 195 ? -11.054 12.399 29.747 1.00 91.31 195 LEU A N 1
ATOM 1499 C CA . LEU A 1 195 ? -11.312 11.519 28.606 1.00 91.31 195 LEU A CA 1
ATOM 1500 C C . LEU A 1 195 ? -12.251 10.376 29.000 1.00 91.31 195 LEU A C 1
ATOM 1502 O O . LEU A 1 195 ? -13.245 10.151 28.316 1.00 91.31 195 LEU A O 1
ATOM 1506 N N . LYS A 1 196 ? -12.008 9.726 30.143 1.00 92.75 196 LYS A N 1
ATOM 1507 C CA . LYS A 1 196 ? -12.866 8.649 30.652 1.00 92.75 196 LYS A CA 1
ATOM 1508 C C . LYS A 1 196 ? -14.319 9.083 30.837 1.00 92.75 196 LYS A C 1
ATOM 1510 O O . LYS A 1 196 ? -15.240 8.370 30.432 1.00 92.75 196 LYS A O 1
ATOM 1515 N N . ASP A 1 197 ? -14.537 10.256 31.427 1.00 94.94 197 ASP A N 1
ATOM 1516 C CA . ASP A 1 197 ? -15.885 10.787 31.646 1.00 94.94 197 ASP A CA 1
ATOM 1517 C C . ASP A 1 197 ? -16.567 11.185 30.328 1.00 94.94 197 ASP A C 1
ATOM 1519 O O . ASP A 1 197 ? -17.774 10.975 30.160 1.00 94.94 197 ASP A O 1
ATOM 1523 N N . ARG A 1 198 ? -15.799 11.669 29.343 1.00 95.75 198 ARG A N 1
ATOM 1524 C CA . ARG A 1 198 ? -16.291 11.886 27.974 1.00 95.75 198 ARG A CA 1
ATOM 1525 C C . ARG A 1 198 ? -16.673 10.577 27.284 1.00 95.75 198 ARG A C 1
ATOM 1527 O O . ARG A 1 198 ? -17.768 10.504 26.735 1.00 95.75 198 ARG A O 1
ATOM 1534 N N . CYS A 1 199 ? -15.858 9.526 27.392 1.00 94.56 199 CYS A N 1
ATOM 1535 C CA . CYS A 1 199 ? -16.193 8.206 26.851 1.00 94.56 199 CYS A CA 1
ATOM 1536 C C . CYS A 1 199 ? -17.520 7.702 27.440 1.00 94.56 199 CYS A C 1
ATOM 1538 O O . CYS A 1 199 ? -18.428 7.351 26.695 1.00 94.56 199 CYS A O 1
ATOM 1540 N N . LYS A 1 200 ? -17.690 7.765 28.769 1.00 95.62 200 LYS A N 1
ATOM 1541 C CA . LYS A 1 200 ? -18.933 7.353 29.455 1.00 95.62 200 LYS A CA 1
ATOM 1542 C C . LYS A 1 200 ? -20.164 8.172 29.067 1.00 95.62 200 LYS A C 1
ATOM 1544 O O . LYS A 1 200 ? -21.288 7.668 29.146 1.00 95.62 200 LYS A O 1
ATOM 1549 N N . SER A 1 201 ? -19.989 9.444 28.717 1.00 96.38 201 SER A N 1
ATOM 1550 C CA . SER A 1 201 ? -21.087 10.344 28.340 1.00 96.38 201 SER A CA 1
ATOM 1551 C C . SER A 1 201 ? -21.375 10.360 26.840 1.00 96.38 201 SER A C 1
ATOM 1553 O O . SER A 1 201 ? -22.392 10.926 26.444 1.00 96.38 201 SER A O 1
ATOM 1555 N N . ALA A 1 202 ? -20.566 9.686 26.018 1.00 96.75 202 ALA A N 1
ATOM 1556 C CA . ALA A 1 202 ? -20.823 9.548 24.592 1.00 96.75 202 ALA A CA 1
ATOM 1557 C C . ALA A 1 202 ? -22.180 8.863 24.352 1.00 96.75 202 ALA A C 1
ATOM 1559 O O . ALA A 1 202 ? -22.494 7.812 24.922 1.00 96.75 202 ALA A O 1
ATOM 1560 N N . ARG A 1 203 ? -23.031 9.498 23.540 1.00 96.31 203 ARG A N 1
ATOM 1561 C CA . ARG A 1 203 ? -24.353 8.966 23.152 1.00 96.31 203 ARG A CA 1
ATOM 1562 C C . ARG A 1 203 ? -24.513 8.880 21.642 1.00 96.31 203 ARG A C 1
ATOM 1564 O O . ARG A 1 203 ? -25.364 8.133 21.166 1.00 96.31 203 ARG A O 1
ATOM 1571 N N . LYS A 1 204 ? -23.711 9.634 20.888 1.00 96.94 204 LYS A N 1
ATOM 1572 C CA . LYS A 1 204 ? -23.723 9.659 19.425 1.00 96.94 204 LYS A CA 1
ATOM 1573 C C . LYS A 1 204 ? -22.449 9.029 18.876 1.00 96.94 204 LYS A C 1
ATOM 1575 O O . LYS A 1 204 ? -21.403 9.070 19.514 1.00 96.94 204 LYS A O 1
ATOM 1580 N N . LEU A 1 205 ? -22.530 8.514 17.648 1.00 95.56 205 LEU A N 1
ATOM 1581 C CA . LEU A 1 205 ? -21.378 7.957 16.928 1.00 95.56 205 LEU A CA 1
ATOM 1582 C C . LEU A 1 205 ? -20.217 8.959 16.844 1.00 95.56 205 LEU A C 1
ATOM 1584 O O . LEU A 1 205 ? -19.083 8.596 17.123 1.00 95.56 205 LEU A O 1
ATOM 1588 N N . TYR A 1 206 ? -20.518 10.230 16.565 1.00 96.75 206 TYR A N 1
ATOM 1589 C CA . TYR A 1 206 ? -19.516 11.298 16.519 1.00 96.75 206 TYR A CA 1
ATOM 1590 C C . TYR A 1 206 ? -18.746 11.461 17.841 1.00 96.75 206 TYR A C 1
ATOM 1592 O O . TYR A 1 206 ? -17.528 11.619 17.818 1.00 96.75 206 TYR A O 1
ATOM 1600 N N . ASP A 1 207 ? -19.429 11.372 18.988 1.00 96.69 207 ASP A N 1
ATOM 1601 C CA . ASP A 1 207 ? -18.789 11.500 20.304 1.00 96.69 207 ASP A CA 1
ATOM 1602 C C . ASP A 1 207 ? -17.805 10.346 20.541 1.00 96.69 207 ASP A C 1
ATOM 1604 O O . ASP A 1 207 ? -16.697 10.554 21.037 1.00 96.69 207 ASP A O 1
ATOM 1608 N N . VAL A 1 208 ? -18.199 9.129 20.145 1.00 96.62 208 VAL A N 1
ATOM 1609 C CA . VAL A 1 208 ? -17.358 7.931 20.247 1.00 96.62 208 VAL A CA 1
ATOM 1610 C C . VAL A 1 208 ? -16.153 8.033 19.313 1.00 96.62 208 VAL A C 1
ATOM 1612 O O . VAL A 1 208 ? -15.031 7.811 19.764 1.00 96.62 208 VAL A O 1
ATOM 1615 N N . SER A 1 209 ? -16.351 8.428 18.049 1.00 96.50 209 SER A N 1
ATOM 1616 C CA . SER A 1 209 ? -15.251 8.650 17.100 1.00 96.50 209 SER A CA 1
ATOM 1617 C C . SER A 1 209 ? -14.266 9.701 17.606 1.00 96.50 209 SER A C 1
ATOM 1619 O O . SER A 1 209 ? -13.054 9.505 17.521 1.00 96.50 209 SER A O 1
ATOM 1621 N N . TRP A 1 210 ? -14.766 10.799 18.179 1.00 96.62 210 TRP A N 1
ATOM 1622 C CA . TRP A 1 210 ? -13.919 11.830 18.772 1.00 96.62 210 TRP A CA 1
ATOM 1623 C C . TRP A 1 210 ? -13.095 11.273 19.938 1.00 96.62 210 TRP A C 1
ATOM 1625 O O . TRP A 1 210 ? -11.878 11.452 19.956 1.00 96.62 210 TRP A O 1
ATOM 1635 N N . CYS A 1 211 ? -13.726 10.552 20.873 1.00 96.19 211 CYS A N 1
ATOM 1636 C CA . CYS A 1 211 ? -13.029 9.952 22.014 1.00 96.19 211 CYS A CA 1
ATOM 1637 C C . CYS A 1 211 ? -11.959 8.949 21.561 1.00 96.19 211 CYS A C 1
ATOM 1639 O O . CYS A 1 211 ? -10.846 8.957 22.084 1.00 96.19 211 CYS A O 1
ATOM 1641 N N . LEU A 1 212 ? -12.272 8.128 20.555 1.00 96.25 212 LEU A N 1
ATOM 1642 C CA . LEU A 1 212 ? -11.341 7.155 19.995 1.00 96.25 212 LEU A CA 1
ATOM 1643 C C . LEU A 1 212 ? -10.137 7.834 19.319 1.00 96.25 212 LEU A C 1
ATOM 1645 O O . LEU A 1 212 ? -9.005 7.401 19.520 1.00 96.25 212 LEU A O 1
ATOM 1649 N N . LYS A 1 213 ? -10.356 8.938 18.591 1.00 96.56 213 LYS A N 1
ATOM 1650 C CA . LYS A 1 213 ? -9.277 9.744 17.997 1.00 96.56 213 LYS A CA 1
ATOM 1651 C C . LYS A 1 213 ? -8.368 10.365 19.063 1.00 96.56 213 LYS A C 1
ATOM 1653 O O . LYS A 1 213 ? -7.154 10.349 18.902 1.00 96.56 213 LYS A O 1
ATOM 1658 N N . GLN A 1 214 ? -8.934 10.884 20.158 1.00 94.94 214 GLN A N 1
ATOM 1659 C CA . GLN A 1 214 ? -8.137 11.419 21.272 1.00 94.94 214 GLN A CA 1
ATOM 1660 C C . GLN A 1 214 ? -7.296 10.330 21.943 1.00 94.94 214 GLN A C 1
ATOM 1662 O O . GLN A 1 214 ? -6.123 10.549 22.232 1.00 94.94 214 GLN A O 1
ATOM 1667 N N . LEU A 1 215 ? -7.882 9.148 22.157 1.00 93.81 215 LEU A N 1
ATOM 1668 C CA . LEU A 1 215 ? -7.168 8.015 22.733 1.00 93.81 215 LEU A CA 1
ATOM 1669 C C . LEU A 1 215 ? -6.000 7.572 21.844 1.00 93.81 215 LEU A C 1
ATOM 1671 O O . LEU A 1 215 ? -4.898 7.376 22.349 1.00 93.81 215 LEU A O 1
ATOM 1675 N N . GLU A 1 216 ? -6.215 7.476 20.530 1.00 95.62 216 GLU A N 1
ATOM 1676 C CA . GLU A 1 216 ? -5.143 7.200 19.568 1.00 95.62 216 GLU A CA 1
ATOM 1677 C C . GLU A 1 216 ? -4.051 8.269 19.608 1.00 95.62 216 GLU A C 1
ATOM 1679 O O . GLU A 1 216 ? -2.880 7.921 19.683 1.00 95.62 216 GLU A O 1
ATOM 1684 N N . SER A 1 217 ? -4.412 9.554 19.645 1.00 93.50 217 SER A N 1
ATOM 1685 C CA . SER A 1 217 ? -3.434 10.647 19.715 1.00 93.50 217 SER A CA 1
ATOM 1686 C C . SER A 1 217 ? -2.594 10.593 20.995 1.00 93.50 217 SER A C 1
ATOM 1688 O O . SER A 1 217 ? -1.385 10.801 20.942 1.00 93.50 217 SER A O 1
ATOM 1690 N N . HIS A 1 218 ? -3.198 10.260 22.141 1.00 90.81 218 HIS A N 1
ATOM 1691 C CA . HIS A 1 218 ? -2.461 10.067 23.394 1.00 90.81 218 HIS A CA 1
ATOM 1692 C C . HIS A 1 218 ? -1.506 8.872 23.333 1.00 90.81 218 HIS A C 1
ATOM 1694 O O . HIS A 1 218 ? -0.415 8.939 23.891 1.00 90.81 218 HIS A O 1
ATOM 1700 N N . LEU A 1 219 ? -1.909 7.783 22.674 1.00 91.81 219 LEU A N 1
ATOM 1701 C CA . LEU A 1 219 ? -1.059 6.610 22.480 1.00 91.81 219 LEU A CA 1
ATOM 1702 C C . LEU A 1 219 ? 0.090 6.897 21.515 1.00 91.81 219 LEU A C 1
ATOM 1704 O O . LEU A 1 219 ? 1.231 6.554 21.812 1.00 91.81 219 LEU A O 1
ATOM 1708 N N . HIS A 1 220 ? -0.197 7.564 20.399 1.00 92.94 220 HIS A N 1
ATOM 1709 C CA . HIS A 1 220 ? 0.798 7.978 19.413 1.00 92.94 220 HIS A CA 1
ATOM 1710 C C . HIS A 1 220 ? 1.820 8.944 20.021 1.00 92.94 220 HIS A C 1
ATOM 1712 O O . HIS A 1 220 ? 3.006 8.795 19.778 1.00 92.94 220 HIS A O 1
ATOM 1718 N N . ALA A 1 221 ? 1.412 9.835 20.929 1.00 90.50 221 ALA A N 1
ATOM 1719 C CA . ALA A 1 221 ? 2.338 10.711 21.656 1.00 90.50 221 ALA A CA 1
ATOM 1720 C C . ALA A 1 221 ? 3.348 9.966 22.560 1.00 90.50 221 ALA A C 1
ATOM 1722 O O . ALA A 1 221 ? 4.355 10.546 22.959 1.00 90.50 221 ALA A O 1
ATOM 1723 N N . LEU A 1 222 ? 3.111 8.691 22.895 1.00 88.62 222 LEU A N 1
ATOM 1724 C CA . LEU A 1 222 ? 4.090 7.858 23.612 1.00 88.62 222 LEU A CA 1
ATOM 1725 C C . LEU A 1 222 ? 5.132 7.224 22.692 1.00 88.62 222 LEU A C 1
ATOM 1727 O O . LEU A 1 222 ? 6.071 6.583 23.177 1.00 88.62 222 LEU A O 1
ATOM 1731 N N . GLN A 1 223 ? 4.918 7.306 21.382 1.00 90.88 223 GLN A N 1
ATOM 1732 C CA . GLN A 1 223 ? 5.773 6.689 20.392 1.00 90.88 223 GLN A CA 1
ATOM 1733 C C . GLN A 1 223 ? 7.135 7.379 20.408 1.00 90.88 223 GLN A C 1
ATOM 1735 O O . GLN A 1 223 ? 7.230 8.601 20.346 1.00 90.88 223 GLN A O 1
ATOM 1740 N N . LYS A 1 224 ? 8.200 6.580 20.518 1.00 88.38 224 LYS A N 1
ATOM 1741 C CA . LYS A 1 224 ? 9.580 7.089 20.536 1.00 88.38 224 LYS A CA 1
ATOM 1742 C C . LYS A 1 224 ? 10.222 7.072 19.159 1.00 88.38 224 LYS A C 1
ATOM 1744 O O . LYS A 1 224 ? 11.032 7.939 18.853 1.00 88.38 224 LYS A O 1
ATOM 1749 N N . ALA A 1 225 ? 9.883 6.072 18.351 1.00 88.94 225 ALA A N 1
ATOM 1750 C CA . ALA A 1 225 ? 10.393 5.956 16.998 1.00 88.94 225 ALA A CA 1
ATOM 1751 C C . ALA A 1 225 ? 9.618 6.902 16.059 1.00 88.94 225 ALA A C 1
ATOM 1753 O O . ALA A 1 225 ? 8.400 7.016 16.193 1.00 88.94 225 ALA A O 1
ATOM 1754 N N . PRO A 1 226 ? 10.271 7.555 15.083 1.00 89.12 226 PRO A N 1
ATOM 1755 C CA . PRO A 1 226 ? 9.560 8.377 14.105 1.00 89.12 226 PRO A CA 1
ATOM 1756 C C . PRO A 1 226 ? 8.565 7.523 13.318 1.00 89.12 226 PRO A C 1
ATOM 1758 O O . PRO A 1 226 ? 8.809 6.328 13.136 1.00 89.12 226 PRO A O 1
ATOM 1761 N N . ASP A 1 227 ? 7.467 8.121 12.856 1.00 87.94 227 ASP A N 1
ATOM 1762 C CA . ASP A 1 227 ? 6.603 7.482 11.859 1.00 87.94 227 ASP A CA 1
ATOM 1763 C C . ASP A 1 227 ? 7.438 7.168 10.607 1.00 87.94 227 ASP A C 1
ATOM 1765 O O . ASP A 1 227 ? 8.363 7.907 10.267 1.00 87.94 227 ASP A O 1
ATOM 1769 N N . VAL A 1 228 ? 7.151 6.045 9.952 1.00 86.50 228 VAL A N 1
ATOM 1770 C CA . VAL A 1 228 ? 7.817 5.664 8.699 1.00 86.50 228 VAL A CA 1
ATOM 1771 C C . VAL A 1 228 ? 6.773 5.543 7.611 1.00 86.50 228 VAL A C 1
ATOM 1773 O O . VAL A 1 228 ? 5.690 5.029 7.900 1.00 86.50 228 VAL A O 1
ATOM 1776 N N . PRO A 1 229 ? 7.082 6.001 6.391 1.00 82.88 229 PRO A N 1
ATOM 1777 C CA . PRO A 1 229 ? 6.209 5.775 5.256 1.00 82.88 229 PRO A CA 1
ATOM 1778 C C . PRO A 1 229 ? 6.006 4.277 5.023 1.00 82.88 229 PRO A C 1
ATOM 1780 O O . PRO A 1 229 ? 6.897 3.453 5.257 1.00 82.88 229 PRO A O 1
ATOM 1783 N N . GLU A 1 230 ? 4.816 3.906 4.581 1.00 80.62 230 GLU A N 1
ATOM 1784 C CA . GLU A 1 230 ? 4.509 2.539 4.194 1.00 80.62 230 GLU A CA 1
ATOM 1785 C C . GLU A 1 230 ? 5.463 2.114 3.088 1.00 80.62 230 GLU A C 1
ATOM 1787 O O . GLU A 1 230 ? 5.619 2.805 2.081 1.00 80.62 230 GLU A O 1
ATOM 1792 N N . ARG A 1 231 ? 6.116 0.960 3.259 1.00 75.25 231 ARG A N 1
ATOM 1793 C CA . ARG A 1 231 ? 6.864 0.387 2.146 1.00 75.25 231 ARG A CA 1
ATOM 1794 C C . ARG A 1 231 ? 5.865 0.114 1.034 1.00 75.25 231 ARG A C 1
ATOM 1796 O O . ARG A 1 231 ? 4.982 -0.730 1.196 1.00 75.25 231 ARG A O 1
ATOM 1803 N N . LYS A 1 232 ? 6.026 0.836 -0.075 1.00 79.00 232 LYS A N 1
ATOM 1804 C CA . LYS A 1 232 ? 5.340 0.574 -1.336 1.00 79.00 232 LYS A CA 1
ATOM 1805 C C . LYS A 1 232 ? 5.357 -0.943 -1.589 1.00 79.00 232 LYS A C 1
ATOM 1807 O O . LYS A 1 232 ? 6.423 -1.553 -1.461 1.00 79.00 232 LYS A O 1
ATOM 1812 N N . PRO A 1 233 ? 4.210 -1.582 -1.882 1.00 82.06 233 PRO A N 1
ATOM 1813 C CA . PRO A 1 233 ? 4.120 -3.030 -2.058 1.00 82.06 233 PRO A CA 1
ATOM 1814 C C . PRO A 1 233 ? 4.696 -3.442 -3.419 1.00 82.06 233 PRO A C 1
ATOM 1816 O O . PRO A 1 233 ? 3.978 -3.921 -4.301 1.00 82.06 233 PRO A O 1
ATOM 1819 N N . TRP A 1 234 ? 5.998 -3.216 -3.595 1.00 89.56 234 TRP A N 1
ATOM 1820 C CA . TRP A 1 234 ? 6.740 -3.515 -4.807 1.00 89.56 234 TRP A CA 1
ATOM 1821 C C . TRP A 1 234 ? 6.534 -4.973 -5.200 1.00 89.56 234 TRP A C 1
ATOM 1823 O O . TRP A 1 234 ? 6.776 -5.900 -4.426 1.00 89.56 234 TRP A O 1
ATOM 1833 N N . ARG A 1 235 ? 6.067 -5.182 -6.428 1.00 89.88 235 ARG A N 1
ATOM 1834 C CA . ARG A 1 235 ? 5.948 -6.509 -7.018 1.00 89.88 235 ARG A CA 1
ATOM 1835 C C . ARG A 1 235 ? 7.288 -6.873 -7.634 1.00 89.88 235 ARG A C 1
ATOM 1837 O O . ARG A 1 235 ? 7.839 -6.104 -8.413 1.00 89.88 235 ARG A O 1
ATOM 1844 N N . HIS A 1 236 ? 7.780 -8.069 -7.340 1.00 94.31 236 HIS A N 1
ATOM 1845 C CA . HIS A 1 236 ? 9.023 -8.590 -7.921 1.00 94.31 236 HIS A CA 1
ATOM 1846 C C . HIS A 1 236 ? 8.781 -9.445 -9.178 1.00 94.31 236 HIS A C 1
ATOM 1848 O O . HIS A 1 236 ? 9.714 -9.980 -9.764 1.00 94.31 236 HIS A O 1
ATOM 1854 N N . GLU A 1 237 ? 7.523 -9.576 -9.608 1.00 92.06 237 GLU A N 1
ATOM 1855 C CA . GLU A 1 237 ? 7.106 -10.382 -10.758 1.00 92.06 237 GLU A CA 1
ATOM 1856 C C . GLU A 1 237 ? 5.989 -9.676 -11.541 1.00 92.06 237 GLU A C 1
ATOM 1858 O O . GLU A 1 237 ? 5.274 -8.829 -11.002 1.00 92.06 237 GLU A O 1
ATOM 1863 N N . GLY A 1 238 ? 5.807 -10.040 -12.814 1.00 92.44 238 GLY A N 1
ATOM 1864 C CA . GLY A 1 238 ? 4.696 -9.574 -13.660 1.00 92.44 238 GLY A CA 1
ATOM 1865 C C . GLY A 1 238 ? 5.018 -8.409 -14.602 1.00 92.44 238 GLY A C 1
ATOM 1866 O O . GLY A 1 238 ? 4.255 -8.171 -15.533 1.00 92.44 238 GLY A O 1
ATOM 1867 N N . SER A 1 239 ? 6.157 -7.737 -14.425 1.00 96.31 239 SER A N 1
ATOM 1868 C CA . SER A 1 239 ? 6.692 -6.760 -15.381 1.00 96.31 239 SER A CA 1
ATOM 1869 C C . SER A 1 239 ? 7.865 -7.372 -16.146 1.00 96.31 239 SER A C 1
ATOM 1871 O O . SER A 1 239 ? 8.759 -7.972 -15.549 1.00 96.31 239 SER A O 1
ATOM 1873 N N . SER A 1 240 ? 7.894 -7.184 -17.468 1.00 97.50 240 SER A N 1
ATOM 1874 C CA . SER A 1 240 ? 8.994 -7.656 -18.325 1.00 97.50 240 SER A CA 1
ATOM 1875 C C . SER A 1 240 ? 10.310 -6.891 -18.125 1.00 97.50 240 SER A C 1
ATOM 1877 O O . SER A 1 240 ? 11.331 -7.257 -18.712 1.00 97.50 240 SER A O 1
ATOM 1879 N N . TYR A 1 241 ? 10.289 -5.816 -17.332 1.00 98.06 241 TYR A N 1
ATOM 1880 C CA . TYR A 1 241 ? 11.457 -4.990 -17.045 1.00 98.06 241 TYR A CA 1
ATOM 1881 C C . TYR A 1 241 ? 12.218 -5.427 -15.786 1.00 98.06 241 TYR A C 1
ATOM 1883 O O . TYR A 1 241 ? 13.386 -5.082 -15.647 1.00 98.06 241 TYR A O 1
ATOM 1891 N N . ILE A 1 242 ? 11.605 -6.216 -14.897 1.00 98.19 242 ILE A N 1
ATOM 1892 C CA . ILE A 1 242 ? 12.262 -6.653 -13.656 1.00 98.19 242 ILE A CA 1
ATOM 1893 C C . ILE A 1 242 ? 13.511 -7.486 -13.963 1.00 98.19 242 ILE A C 1
ATOM 1895 O O . ILE A 1 242 ? 13.497 -8.365 -14.824 1.00 98.19 242 ILE A O 1
ATOM 1899 N N . GLY A 1 243 ? 14.595 -7.194 -13.246 1.00 97.81 243 GLY A N 1
ATOM 1900 C CA . GLY A 1 243 ? 15.904 -7.824 -13.391 1.00 97.81 243 GLY A CA 1
ATOM 1901 C C . GLY A 1 243 ? 16.751 -7.278 -14.544 1.00 97.81 243 GLY A C 1
ATOM 1902 O O . GLY A 1 243 ? 17.886 -7.726 -14.713 1.00 97.81 243 GLY A O 1
ATOM 1903 N N . LYS A 1 244 ? 16.244 -6.328 -15.343 1.00 98.50 244 LYS A N 1
ATOM 1904 C CA . LYS A 1 244 ? 17.047 -5.678 -16.386 1.00 98.50 244 LYS A CA 1
ATOM 1905 C C . LYS A 1 244 ? 18.030 -4.684 -15.775 1.00 98.50 244 LYS A C 1
ATOM 1907 O O . LYS A 1 244 ? 17.715 -4.001 -14.803 1.00 98.50 244 LYS A O 1
ATOM 1912 N N . GLN A 1 245 ? 19.206 -4.623 -16.392 1.00 98.56 245 GLN A N 1
ATOM 1913 C CA . GLN A 1 245 ? 20.223 -3.618 -16.115 1.00 98.56 245 GLN A CA 1
ATOM 1914 C C . GLN A 1 245 ? 19.809 -2.287 -16.742 1.00 98.56 245 GLN A C 1
ATOM 1916 O O . GLN A 1 245 ? 19.312 -2.256 -17.872 1.00 98.56 245 GLN A O 1
ATOM 1921 N N . THR A 1 246 ? 20.025 -1.207 -16.010 1.00 98.44 246 THR A N 1
ATOM 1922 C CA . THR A 1 246 ? 19.645 0.153 -16.384 1.00 98.44 246 THR A CA 1
ATOM 1923 C C . THR A 1 246 ? 20.812 1.109 -16.174 1.00 98.44 246 THR A C 1
ATOM 1925 O O . THR A 1 246 ? 21.722 0.844 -15.389 1.00 98.44 246 THR A O 1
ATOM 1928 N N . ARG A 1 247 ? 20.798 2.232 -16.895 1.00 98.44 247 ARG A N 1
ATOM 1929 C CA . ARG A 1 247 ? 21.759 3.328 -16.763 1.00 98.44 247 ARG A CA 1
ATOM 1930 C C . ARG A 1 247 ? 21.022 4.660 -16.775 1.00 98.44 247 ARG A C 1
ATOM 1932 O O . ARG A 1 247 ? 20.366 4.971 -17.763 1.00 98.44 247 ARG A O 1
ATOM 1939 N N . ARG A 1 248 ? 21.166 5.439 -15.704 1.00 97.75 248 ARG A N 1
ATOM 1940 C CA . ARG A 1 248 ? 20.570 6.775 -15.538 1.00 97.75 248 ARG A CA 1
ATOM 1941 C C . ARG A 1 248 ? 21.645 7.850 -15.584 1.00 97.75 248 ARG A C 1
ATOM 1943 O O . ARG A 1 248 ? 22.784 7.584 -15.199 1.00 97.75 248 ARG A O 1
ATOM 1950 N N . PHE A 1 249 ? 21.283 9.051 -16.033 1.00 97.25 249 PHE A N 1
ATOM 1951 C CA . PHE A 1 249 ? 22.171 10.213 -16.087 1.00 97.25 249 PHE A CA 1
ATOM 1952 C C . PHE A 1 249 ? 21.701 11.309 -15.132 1.00 97.25 249 PHE A C 1
ATOM 1954 O O . PHE A 1 249 ? 20.543 11.713 -15.160 1.00 97.25 249 PHE A O 1
ATOM 1961 N N . PHE A 1 250 ? 22.628 11.842 -14.342 1.00 95.50 250 PHE A N 1
ATOM 1962 C CA . PHE A 1 250 ? 22.377 12.883 -13.352 1.00 95.50 250 PHE A CA 1
ATOM 1963 C C . PHE A 1 250 ? 23.183 14.141 -13.686 1.00 95.50 250 PHE A C 1
ATOM 1965 O O . PHE A 1 250 ? 24.375 14.040 -14.003 1.00 95.50 250 PHE A O 1
ATOM 1972 N N . PRO A 1 251 ? 22.573 15.337 -13.619 1.00 95.94 251 PRO A N 1
ATOM 1973 C CA . PRO A 1 251 ? 23.290 16.580 -13.855 1.00 95.94 251 PRO A CA 1
ATOM 1974 C C . PRO A 1 251 ? 24.266 16.859 -12.700 1.00 95.94 251 PRO A C 1
ATOM 1976 O O . PRO A 1 251 ? 23.860 16.982 -11.546 1.00 95.94 251 PRO A O 1
ATOM 1979 N N . GLN A 1 252 ? 25.558 17.010 -13.004 1.00 95.62 252 GLN A N 1
ATOM 1980 C CA . GLN A 1 252 ? 26.586 17.356 -12.018 1.00 95.62 252 GLN A CA 1
ATOM 1981 C C . GLN A 1 252 ? 27.637 18.291 -12.625 1.00 95.62 252 GLN A C 1
ATOM 1983 O O . GLN A 1 252 ? 28.237 18.000 -13.656 1.00 95.62 252 GLN A O 1
ATOM 1988 N N . GLY A 1 253 ? 27.881 19.438 -11.979 1.00 90.94 253 GLY A N 1
ATOM 1989 C CA . GLY A 1 253 ? 29.000 20.327 -12.327 1.00 90.94 253 GLY A CA 1
ATOM 1990 C C . GLY A 1 253 ? 28.991 20.887 -13.758 1.00 90.94 253 GLY A C 1
ATOM 1991 O O . GLY A 1 253 ? 30.054 21.193 -14.289 1.00 90.94 253 GLY A O 1
ATOM 1992 N N . GLY A 1 254 ? 27.820 21.014 -14.391 1.00 91.75 254 GLY A N 1
ATOM 1993 C CA . GLY A 1 254 ? 27.692 21.474 -15.782 1.00 91.75 254 GLY A CA 1
ATOM 1994 C C . GLY A 1 254 ? 27.832 20.375 -16.843 1.00 91.75 254 GLY A C 1
ATOM 1995 O O . GLY A 1 254 ? 27.820 20.690 -18.029 1.00 91.75 254 GLY A O 1
ATOM 1996 N N . GLY A 1 255 ? 27.937 19.110 -16.432 1.00 95.56 255 GLY A N 1
ATOM 1997 C CA . GLY A 1 255 ? 27.851 17.935 -17.299 1.00 95.56 255 GLY A CA 1
ATOM 1998 C C . GLY A 1 255 ? 26.892 16.885 -16.733 1.00 95.56 255 GLY A C 1
ATOM 1999 O O . GLY A 1 255 ? 26.092 17.179 -15.843 1.00 95.56 255 GLY A O 1
ATOM 2000 N N . PHE A 1 256 ? 26.997 15.659 -17.243 1.00 96.88 256 PHE A N 1
ATOM 2001 C CA . PHE A 1 256 ? 26.242 14.507 -16.756 1.00 96.88 256 PHE A CA 1
ATOM 2002 C C . PHE A 1 256 ? 27.186 13.427 -16.238 1.00 96.88 256 PHE A C 1
ATOM 2004 O O . PHE A 1 256 ? 28.196 13.112 -16.867 1.00 96.88 256 PHE A O 1
ATOM 2011 N N . VAL A 1 257 ? 26.831 12.843 -15.100 1.00 96.88 257 VAL A N 1
ATOM 2012 C CA . VAL A 1 257 ? 27.400 11.585 -14.608 1.00 96.88 257 VAL A CA 1
ATOM 2013 C C . VAL A 1 257 ? 26.361 10.488 -14.767 1.00 96.88 257 VAL A C 1
ATOM 2015 O O . VAL A 1 257 ? 25.169 10.779 -14.758 1.00 96.88 257 VAL A O 1
ATOM 2018 N N . HIS A 1 258 ? 26.787 9.240 -14.943 1.00 97.12 258 HIS A N 1
ATOM 2019 C CA . HIS A 1 258 ? 25.862 8.116 -15.045 1.00 97.12 258 HIS A CA 1
ATOM 2020 C C . HIS A 1 258 ? 26.011 7.163 -13.869 1.00 97.12 258 HIS A C 1
ATOM 2022 O O . HIS A 1 258 ? 27.117 6.972 -13.367 1.00 97.12 258 HIS A O 1
ATOM 2028 N N . SER A 1 259 ? 24.904 6.537 -13.481 1.00 97.69 259 SER A N 1
ATOM 2029 C CA . SER A 1 259 ? 24.883 5.440 -12.516 1.00 97.69 259 SER A CA 1
ATOM 2030 C C . SER A 1 259 ? 24.153 4.247 -13.126 1.00 97.69 259 SER A C 1
ATOM 2032 O O . SER A 1 259 ? 23.112 4.409 -13.772 1.00 97.69 259 SER A O 1
ATOM 2034 N N . ASN A 1 260 ? 24.729 3.055 -12.968 1.00 98.44 260 ASN A N 1
ATOM 2035 C CA . ASN A 1 260 ? 24.081 1.811 -13.371 1.00 98.44 260 ASN A CA 1
ATOM 2036 C C . ASN A 1 260 ? 23.268 1.248 -12.205 1.00 98.44 260 ASN A C 1
ATOM 2038 O O . ASN A 1 260 ? 23.560 1.518 -11.039 1.00 98.44 260 ASN A O 1
ATOM 2042 N N . GLY A 1 261 ? 22.287 0.414 -12.526 1.00 98.12 261 GLY A N 1
ATOM 2043 C CA . GLY A 1 261 ? 21.489 -0.285 -11.533 1.00 98.12 261 GLY A CA 1
ATOM 2044 C C . GLY A 1 261 ? 20.661 -1.413 -12.127 1.00 98.12 261 GLY A C 1
ATOM 2045 O O . GLY A 1 261 ? 20.800 -1.775 -13.298 1.00 98.12 261 GLY A O 1
ATOM 2046 N N . VAL A 1 262 ? 19.800 -1.984 -11.291 1.00 98.50 262 VAL A N 1
ATOM 2047 C CA . VAL A 1 262 ? 18.902 -3.084 -11.643 1.00 98.50 262 VAL A CA 1
ATOM 2048 C C . VAL A 1 262 ? 17.485 -2.743 -11.219 1.00 98.50 262 VAL A C 1
ATOM 2050 O O . VAL A 1 262 ? 17.260 -2.265 -10.110 1.00 98.50 262 VAL A O 1
ATOM 2053 N N . LEU A 1 263 ? 16.513 -3.046 -12.076 1.00 98.38 263 LEU A N 1
ATOM 2054 C CA . LEU A 1 263 ? 15.098 -2.940 -11.721 1.00 98.38 263 LEU A CA 1
ATOM 2055 C C . LEU A 1 263 ? 14.704 -4.098 -10.801 1.00 98.38 263 LEU A C 1
ATOM 2057 O O . LEU A 1 263 ? 14.633 -5.248 -11.239 1.00 98.38 263 LEU A O 1
ATOM 2061 N N . THR A 1 264 ? 14.450 -3.812 -9.529 1.00 97.44 264 THR A N 1
ATOM 2062 C CA . THR A 1 264 ? 14.187 -4.820 -8.490 1.00 97.44 264 THR A CA 1
ATOM 2063 C C . THR A 1 264 ? 12.702 -4.971 -8.167 1.00 97.44 264 THR A C 1
ATOM 2065 O O . THR A 1 264 ? 12.291 -6.029 -7.685 1.00 97.44 264 THR A O 1
ATOM 2068 N N . GLY A 1 265 ? 11.873 -3.969 -8.468 1.00 96.25 265 GLY A N 1
ATOM 2069 C CA . GLY A 1 265 ? 10.436 -3.997 -8.193 1.00 96.25 265 GLY A CA 1
ATOM 2070 C C . GLY A 1 265 ? 9.615 -3.155 -9.165 1.00 96.25 265 GLY A C 1
ATOM 2071 O O . GLY A 1 265 ? 10.153 -2.344 -9.913 1.00 96.25 265 GLY A O 1
ATOM 2072 N N . TRP A 1 266 ? 8.299 -3.356 -9.184 1.00 97.56 266 TRP A N 1
ATOM 2073 C CA . TRP A 1 266 ? 7.372 -2.459 -9.875 1.00 97.56 266 TRP A CA 1
ATOM 2074 C C . TRP A 1 266 ? 6.037 -2.336 -9.140 1.00 97.56 266 TRP A C 1
ATOM 2076 O O . TRP A 1 266 ? 5.596 -3.256 -8.446 1.00 97.56 266 TRP A O 1
ATOM 2086 N N . LEU A 1 267 ? 5.393 -1.191 -9.307 1.00 94.88 267 LEU A N 1
ATOM 2087 C CA . LEU A 1 267 ? 4.032 -0.906 -8.898 1.00 94.88 267 LEU A CA 1
ATOM 2088 C C . LEU A 1 267 ? 3.178 -0.699 -10.151 1.00 94.88 267 LEU A C 1
ATOM 2090 O O . LEU A 1 267 ? 3.556 0.083 -11.025 1.00 94.88 267 LEU A O 1
ATOM 2094 N N . PRO A 1 268 ? 2.028 -1.385 -10.268 1.00 94.12 268 PRO A N 1
ATOM 2095 C CA . PRO A 1 268 ? 1.083 -1.085 -11.332 1.00 94.12 268 PRO A CA 1
ATOM 2096 C C . PRO A 1 268 ? 0.515 0.325 -11.162 1.00 94.12 268 PRO A C 1
ATOM 2098 O O . PRO A 1 268 ? 0.431 0.822 -10.045 1.00 94.12 268 PRO A O 1
ATOM 2101 N N . ALA A 1 269 ? 0.071 0.922 -12.268 1.00 93.25 269 ALA A N 1
ATOM 2102 C CA . ALA A 1 269 ? -0.649 2.189 -12.234 1.00 93.25 269 ALA A CA 1
ATOM 2103 C C . ALA A 1 269 ? -1.889 2.087 -11.330 1.00 93.25 269 ALA A C 1
ATOM 2105 O O . ALA A 1 269 ? -2.634 1.098 -11.393 1.00 93.25 269 ALA A O 1
ATOM 2106 N N . GLU A 1 270 ? -2.121 3.118 -10.523 1.00 82.00 270 GLU A N 1
ATOM 2107 C CA . GLU A 1 270 ? -3.220 3.177 -9.564 1.00 82.00 270 GLU A CA 1
ATOM 2108 C C . GLU A 1 270 ? -3.948 4.523 -9.670 1.00 82.00 270 GLU A C 1
ATOM 2110 O O . GLU A 1 270 ? -3.445 5.581 -9.303 1.00 82.00 270 GLU A O 1
ATOM 2115 N N . GLY A 1 271 ? -5.170 4.495 -10.208 1.00 87.12 271 GLY A N 1
ATOM 2116 C CA . GLY A 1 271 ? -5.951 5.712 -10.428 1.00 87.12 271 GLY A CA 1
ATOM 2117 C C . GLY A 1 271 ? -5.318 6.623 -11.483 1.00 87.12 271 GLY A C 1
ATOM 2118 O O . GLY A 1 271 ? -5.264 6.258 -12.655 1.00 87.12 271 GLY A O 1
ATOM 2119 N N . GLU A 1 272 ? -4.911 7.820 -11.063 1.00 88.81 272 GLU A N 1
ATOM 2120 C CA . GLU A 1 272 ? -4.227 8.812 -11.909 1.00 88.81 272 GLU A CA 1
ATOM 2121 C C . GLU A 1 272 ? -2.696 8.700 -11.821 1.00 88.81 272 GLU A C 1
ATOM 2123 O O . GLU A 1 272 ? -1.993 9.360 -12.584 1.00 88.81 272 GLU A O 1
ATOM 2128 N N . GLU A 1 273 ? -2.176 7.862 -10.920 1.00 89.19 273 GLU A N 1
ATOM 2129 C CA . GLU A 1 273 ? -0.741 7.666 -10.745 1.00 89.19 273 GLU A CA 1
ATOM 2130 C C . GLU A 1 273 ? -0.214 6.659 -11.783 1.00 89.19 273 GLU A C 1
ATOM 2132 O O . GLU A 1 273 ? -0.780 5.563 -11.925 1.00 89.19 273 GLU A O 1
ATOM 2137 N N . PRO A 1 274 ? 0.846 7.007 -12.539 1.00 94.62 274 PRO A N 1
ATOM 2138 C CA . PRO A 1 274 ? 1.443 6.095 -13.503 1.00 94.62 274 PRO A CA 1
ATOM 2139 C C . PRO A 1 274 ? 2.074 4.889 -12.800 1.00 94.62 274 PRO A C 1
ATOM 2141 O O . PRO A 1 274 ? 2.330 4.892 -11.596 1.00 94.62 274 PRO A O 1
ATOM 2144 N N . ALA A 1 275 ? 2.332 3.831 -13.567 1.00 95.88 275 ALA A N 1
ATOM 2145 C CA . ALA A 1 275 ? 3.117 2.714 -13.062 1.00 95.88 275 ALA A CA 1
ATOM 2146 C C . ALA A 1 275 ? 4.537 3.193 -12.719 1.00 95.88 275 ALA A C 1
ATOM 2148 O O . ALA A 1 275 ? 5.105 4.019 -13.435 1.00 95.88 275 ALA A O 1
ATOM 2149 N N . LEU A 1 276 ? 5.097 2.646 -11.642 1.00 97.12 276 LEU A N 1
ATOM 2150 C CA . LEU A 1 276 ? 6.444 2.967 -11.178 1.00 97.12 276 LEU A CA 1
ATOM 2151 C C . LEU A 1 276 ? 7.295 1.704 -11.135 1.00 97.12 276 LEU A C 1
ATOM 2153 O O . LEU A 1 276 ? 6.811 0.620 -10.808 1.00 97.12 276 LEU A O 1
ATOM 2157 N N . TRP A 1 277 ? 8.580 1.840 -11.415 1.00 97.94 277 TRP A N 1
ATOM 2158 C CA . TRP A 1 277 ? 9.566 0.778 -11.310 1.00 97.94 277 TRP A CA 1
ATOM 2159 C C . TRP A 1 277 ? 10.651 1.193 -10.344 1.00 97.94 277 TRP A C 1
ATOM 2161 O O . TRP A 1 277 ? 11.177 2.290 -10.421 1.00 97.94 277 TRP A O 1
ATOM 2171 N N . HIS A 1 278 ? 11.000 0.288 -9.451 1.00 97.44 278 HIS A N 1
ATOM 2172 C CA . HIS A 1 278 ? 12.023 0.518 -8.459 1.00 97.44 278 HIS A CA 1
ATOM 2173 C C . HIS A 1 278 ? 13.372 0.052 -9.003 1.00 97.44 278 HIS A C 1
ATOM 2175 O O . HIS A 1 278 ? 13.540 -1.129 -9.334 1.00 97.44 278 HIS A O 1
ATOM 2181 N N . MET A 1 279 ? 14.309 0.984 -9.122 1.00 97.75 279 MET A N 1
ATOM 2182 C CA . MET A 1 279 ? 15.691 0.777 -9.530 1.00 97.75 279 MET A CA 1
ATOM 2183 C C . MET A 1 279 ? 16.596 0.834 -8.300 1.00 97.75 279 MET A C 1
ATOM 2185 O O . MET A 1 279 ? 16.523 1.769 -7.513 1.00 97.75 279 MET A O 1
ATOM 2189 N N . GLN A 1 280 ? 17.485 -0.147 -8.165 1.00 98.06 280 GLN A N 1
ATOM 2190 C CA . GLN A 1 280 ? 18.567 -0.124 -7.184 1.00 98.06 280 GLN A CA 1
ATOM 2191 C C . GLN A 1 280 ? 19.899 0.084 -7.905 1.00 98.06 280 GLN A C 1
ATOM 2193 O O . GLN A 1 280 ? 20.266 -0.712 -8.774 1.00 98.06 280 GLN A O 1
ATOM 2198 N N . HIS A 1 281 ? 20.602 1.155 -7.555 1.00 97.81 281 HIS A N 1
ATOM 2199 C CA . HIS A 1 281 ? 21.903 1.517 -8.101 1.00 97.81 281 HIS A CA 1
ATOM 2200 C C . HIS A 1 281 ? 23.032 0.654 -7.513 1.00 97.81 281 HIS A C 1
ATOM 2202 O O . HIS A 1 281 ? 22.884 0.013 -6.471 1.00 97.81 281 HIS A O 1
ATOM 2208 N N . GLU A 1 282 ? 24.186 0.621 -8.188 1.00 97.25 282 GLU A N 1
ATOM 2209 C CA . GLU A 1 282 ? 25.368 -0.137 -7.735 1.00 97.25 282 GLU A CA 1
ATOM 2210 C C . GLU A 1 282 ? 25.962 0.369 -6.404 1.00 97.25 282 GLU A C 1
ATOM 2212 O O . GLU A 1 282 ? 26.629 -0.391 -5.699 1.00 97.25 282 GLU A O 1
ATOM 2217 N N . ASP A 1 283 ? 25.726 1.632 -6.048 1.00 95.31 283 ASP A N 1
ATOM 2218 C CA . ASP A 1 283 ? 26.132 2.249 -4.777 1.00 95.31 283 ASP A CA 1
ATOM 2219 C C . ASP A 1 283 ? 25.151 1.975 -3.621 1.00 95.31 283 ASP A C 1
ATOM 2221 O O . ASP A 1 283 ? 25.457 2.287 -2.469 1.00 95.31 283 ASP A O 1
ATOM 2225 N N . GLY A 1 284 ? 24.026 1.313 -3.909 1.00 94.94 284 GLY A N 1
ATOM 2226 C CA . GLY A 1 284 ? 22.978 0.988 -2.948 1.00 94.94 284 GLY A CA 1
ATOM 2227 C C . GLY A 1 284 ? 21.876 2.039 -2.843 1.00 94.94 284 GLY A C 1
ATOM 2228 O O . GLY A 1 284 ? 20.927 1.800 -2.095 1.00 94.94 284 GLY A O 1
ATOM 2229 N N . ASP A 1 285 ? 21.969 3.146 -3.586 1.00 94.62 285 ASP A N 1
ATOM 2230 C CA . ASP A 1 285 ? 20.883 4.117 -3.672 1.00 94.62 285 ASP A CA 1
ATOM 2231 C C . ASP A 1 285 ? 19.698 3.534 -4.460 1.00 94.62 285 ASP A C 1
ATOM 2233 O O . ASP A 1 285 ? 19.833 2.622 -5.284 1.00 94.62 285 ASP A O 1
ATOM 2237 N N . GLU A 1 286 ? 18.506 4.048 -4.182 1.00 94.50 286 GLU A N 1
ATOM 2238 C CA . GLU A 1 286 ? 17.247 3.572 -4.752 1.00 94.50 286 GLU A CA 1
ATOM 2239 C C . GLU A 1 286 ? 16.526 4.727 -5.464 1.00 94.50 286 GLU A C 1
ATOM 2241 O O . GLU A 1 286 ? 16.425 5.829 -4.923 1.00 94.50 286 GLU A O 1
ATOM 2246 N N . GLU A 1 287 ? 16.012 4.475 -6.668 1.00 94.75 287 GLU A N 1
ATOM 2247 C CA . GLU A 1 287 ? 15.265 5.440 -7.486 1.00 94.75 287 GLU A CA 1
ATOM 2248 C C . GLU A 1 287 ? 13.958 4.801 -7.985 1.00 94.75 287 GLU A C 1
ATOM 2250 O O . GLU A 1 287 ? 13.927 3.629 -8.364 1.00 94.75 287 GLU A O 1
ATOM 2255 N N . ASP A 1 288 ? 12.871 5.574 -8.010 1.00 96.12 288 ASP A N 1
ATOM 2256 C CA . ASP A 1 288 ? 11.599 5.163 -8.607 1.00 96.12 288 ASP A CA 1
ATOM 2257 C C . ASP A 1 288 ? 11.474 5.799 -10.000 1.00 96.12 288 ASP A C 1
ATOM 2259 O O . ASP A 1 288 ? 11.557 7.016 -10.135 1.00 96.12 288 ASP A O 1
ATOM 2263 N N . LEU A 1 289 ? 11.264 4.978 -11.027 1.00 96.94 289 LEU A N 1
ATOM 2264 C CA . LEU A 1 289 ? 11.218 5.371 -12.434 1.00 96.94 289 LEU A CA 1
ATOM 2265 C C . LEU A 1 289 ? 9.820 5.198 -13.025 1.00 96.94 289 LEU A C 1
ATOM 2267 O O . LEU A 1 289 ? 9.153 4.195 -12.768 1.00 96.94 289 LEU A O 1
ATOM 2271 N N . GLU A 1 290 ? 9.410 6.116 -13.894 1.00 96.88 290 GLU A N 1
ATOM 2272 C CA . GLU A 1 290 ? 8.243 5.924 -14.762 1.00 96.88 290 GLU A CA 1
ATOM 2273 C C . GLU A 1 290 ? 8.565 5.007 -15.962 1.00 96.88 290 GLU A C 1
ATOM 2275 O O . GLU A 1 290 ? 9.722 4.709 -16.263 1.00 96.88 290 GLU A O 1
ATOM 2280 N N . GLU A 1 291 ? 7.542 4.551 -16.698 1.00 97.25 291 GLU A N 1
ATOM 2281 C CA . GLU A 1 291 ? 7.732 3.569 -17.784 1.00 97.25 291 GLU A CA 1
ATOM 2282 C C . GLU A 1 291 ? 8.679 4.073 -18.880 1.00 97.25 291 GLU A C 1
ATOM 2284 O O . GLU A 1 291 ? 9.547 3.335 -19.351 1.00 97.25 291 GLU A O 1
ATOM 2289 N N . PHE A 1 292 ? 8.530 5.334 -19.290 1.00 96.19 292 PHE A N 1
ATOM 2290 C CA . PHE A 1 292 ? 9.375 5.908 -20.336 1.00 96.19 292 PHE A CA 1
ATOM 2291 C C . PHE A 1 292 ? 10.831 6.051 -19.868 1.00 96.19 292 PHE A C 1
ATOM 2293 O O . PHE A 1 292 ? 11.751 5.818 -20.651 1.00 96.19 292 PHE A O 1
ATOM 2300 N N . GLU A 1 293 ? 11.051 6.348 -18.585 1.00 97.25 293 GLU A N 1
ATOM 2301 C CA . GLU A 1 293 ? 12.386 6.427 -17.993 1.00 97.25 293 GLU A CA 1
ATOM 2302 C C . GLU A 1 293 ? 13.049 5.056 -17.909 1.00 97.25 293 GLU A C 1
ATOM 2304 O O . GLU A 1 293 ? 14.246 4.937 -18.163 1.00 97.25 293 GLU A O 1
ATOM 2309 N N . VAL A 1 294 ? 12.275 4.009 -17.607 1.00 98.12 294 VAL A N 1
ATOM 2310 C CA . VAL A 1 294 ? 12.742 2.618 -17.646 1.00 98.12 294 VAL A CA 1
ATOM 2311 C C . VAL A 1 294 ? 13.219 2.246 -19.044 1.00 98.12 294 VAL A C 1
ATOM 2313 O O . VAL A 1 294 ? 14.296 1.666 -19.186 1.00 98.12 294 VAL A O 1
ATOM 2316 N N . VAL A 1 295 ? 12.443 2.582 -20.078 1.00 97.81 295 VAL A N 1
ATOM 2317 C CA . VAL A 1 295 ? 12.819 2.305 -21.472 1.00 97.81 295 VAL A CA 1
ATOM 2318 C C . VAL A 1 295 ? 14.125 3.017 -21.821 1.00 97.81 295 VAL A C 1
ATOM 2320 O O . VAL A 1 295 ? 15.069 2.351 -22.250 1.00 97.81 295 VAL A O 1
ATOM 2323 N N . TRP A 1 296 ? 14.227 4.321 -21.544 1.00 97.44 296 TRP A N 1
ATOM 2324 C CA . TRP A 1 296 ? 15.459 5.080 -21.773 1.00 97.44 296 TRP A CA 1
ATOM 2325 C C . TRP A 1 296 ? 16.649 4.508 -21.006 1.00 97.44 296 TRP A C 1
ATOM 2327 O O . TRP A 1 296 ? 17.724 4.355 -21.579 1.00 97.44 296 TRP A O 1
ATOM 2337 N N . ALA A 1 297 ? 16.468 4.134 -19.739 1.00 98.06 297 ALA A N 1
ATOM 2338 C CA . ALA A 1 297 ? 17.556 3.633 -18.913 1.00 98.06 297 ALA A CA 1
ATOM 2339 C C . ALA A 1 297 ? 18.049 2.247 -19.366 1.00 98.06 297 ALA A C 1
ATOM 2341 O O . ALA A 1 297 ? 19.250 1.970 -19.312 1.00 98.06 297 ALA A O 1
ATOM 2342 N N . ILE A 1 298 ? 17.147 1.377 -19.837 1.00 98.50 298 ILE A N 1
ATOM 2343 C CA . ILE A 1 298 ? 17.512 0.083 -20.433 1.00 98.50 298 ILE A CA 1
ATOM 2344 C C . ILE A 1 298 ? 18.277 0.309 -21.741 1.00 98.50 298 ILE A C 1
ATOM 2346 O O . ILE A 1 298 ? 19.333 -0.291 -21.940 1.00 98.50 298 ILE A O 1
ATOM 2350 N N . GLU A 1 299 ? 17.774 1.175 -22.624 1.00 98.06 299 GLU A N 1
ATOM 2351 C CA . GLU A 1 299 ? 18.428 1.502 -23.897 1.00 98.06 299 GLU A CA 1
ATOM 2352 C C . GLU A 1 299 ? 19.821 2.102 -23.672 1.00 98.06 299 GLU A C 1
ATOM 2354 O O . GLU A 1 299 ? 20.794 1.613 -24.245 1.00 98.06 299 GLU A O 1
ATOM 2359 N N . SER A 1 300 ? 19.947 3.065 -22.754 1.00 97.88 300 SER A N 1
ATOM 2360 C CA . SER A 1 300 ? 21.219 3.662 -22.331 1.00 97.88 300 SER A CA 1
ATOM 2361 C C . SER A 1 300 ? 22.246 2.617 -21.895 1.00 97.88 300 SER A C 1
ATOM 2363 O O . SER A 1 300 ? 23.426 2.730 -22.239 1.00 97.88 300 SER A O 1
ATOM 2365 N N . PHE A 1 301 ? 21.817 1.595 -21.145 1.00 98.12 301 PHE A N 1
ATOM 2366 C CA . PHE A 1 301 ? 22.699 0.517 -20.701 1.00 98.12 301 PHE A CA 1
ATOM 2367 C C . PHE A 1 301 ? 23.104 -0.399 -21.863 1.00 98.12 301 PHE A C 1
ATOM 2369 O O . PHE A 1 301 ? 24.288 -0.685 -22.040 1.00 98.12 301 PHE A O 1
ATOM 2376 N N . VAL A 1 302 ? 22.139 -0.827 -22.685 1.00 97.88 302 VAL A N 1
ATOM 2377 C CA . VAL A 1 302 ? 22.372 -1.717 -23.837 1.00 97.88 302 VAL A CA 1
ATOM 2378 C C . VAL A 1 302 ? 23.309 -1.075 -24.861 1.00 97.88 302 VAL A C 1
ATOM 2380 O O . VAL A 1 302 ? 24.216 -1.731 -25.369 1.00 97.88 302 VAL A O 1
ATOM 2383 N N . GLU A 1 303 ? 23.129 0.215 -25.128 1.00 97.94 303 GLU A N 1
ATOM 2384 C CA . GLU A 1 303 ? 23.962 0.997 -26.045 1.00 97.94 303 GLU A CA 1
ATOM 2385 C C . GLU A 1 303 ? 25.292 1.441 -25.418 1.00 97.94 303 GLU A C 1
ATOM 2387 O O . GLU A 1 303 ? 26.145 1.990 -26.113 1.00 97.94 303 GLU A O 1
ATOM 2392 N N . SER A 1 304 ? 25.493 1.202 -24.115 1.00 97.62 304 SER A N 1
ATOM 2393 C CA . SER A 1 304 ? 26.666 1.660 -23.358 1.00 97.62 304 SER A CA 1
ATOM 2394 C C . SER A 1 304 ? 26.907 3.170 -23.493 1.00 97.62 304 SER A C 1
ATOM 2396 O O . SER A 1 304 ? 28.050 3.622 -23.606 1.00 97.62 304 SER A O 1
ATOM 2398 N N . ARG A 1 305 ? 25.828 3.966 -23.492 1.00 97.56 305 ARG A N 1
ATOM 2399 C CA . ARG A 1 305 ? 25.923 5.423 -23.632 1.00 97.56 305 ARG A CA 1
ATOM 2400 C C . ARG A 1 305 ? 26.669 6.040 -22.455 1.00 97.56 305 ARG A C 1
ATOM 2402 O O . ARG A 1 305 ? 26.532 5.622 -21.301 1.00 97.56 305 ARG A O 1
ATOM 2409 N N . THR A 1 306 ? 27.442 7.076 -22.752 1.00 97.00 306 THR A N 1
ATOM 2410 C CA . THR A 1 306 ? 28.132 7.904 -21.753 1.00 97.00 306 THR A CA 1
ATOM 2411 C C . THR A 1 306 ? 27.509 9.285 -21.598 1.00 97.00 306 THR A C 1
ATOM 2413 O O . THR A 1 306 ? 27.859 9.987 -20.656 1.00 97.00 306 THR A O 1
ATOM 2416 N N . GLU A 1 307 ? 26.577 9.654 -22.478 1.00 97.06 307 GLU A N 1
ATOM 2417 C CA . GLU A 1 307 ? 25.854 10.926 -22.462 1.00 97.06 307 GLU A CA 1
ATOM 2418 C C . GLU A 1 307 ? 24.349 10.680 -22.678 1.00 97.06 307 GLU A C 1
ATOM 2420 O O . GLU A 1 307 ? 23.996 9.753 -23.421 1.00 97.06 307 GLU A O 1
ATOM 2425 N N . PRO A 1 308 ? 23.470 11.475 -22.039 1.00 97.12 308 PRO A N 1
ATOM 2426 C CA . PRO A 1 308 ? 22.028 11.375 -22.231 1.00 97.12 308 PRO A CA 1
ATOM 2427 C C . PRO A 1 308 ? 21.598 11.933 -23.589 1.00 97.12 308 PRO A C 1
ATOM 2429 O O . PRO A 1 308 ? 22.233 12.827 -24.155 1.00 97.12 308 PRO A O 1
ATOM 2432 N N . VAL A 1 309 ? 20.457 11.457 -24.081 1.00 96.56 309 VAL A N 1
ATOM 2433 C CA . VAL A 1 309 ? 19.770 12.082 -25.225 1.00 96.56 309 VAL A CA 1
ATOM 2434 C C . VAL A 1 309 ? 19.177 13.426 -24.786 1.00 96.56 309 VAL A C 1
ATOM 2436 O O . VAL A 1 309 ? 18.907 13.622 -23.606 1.00 96.56 309 VAL A O 1
ATOM 2439 N N . GLU A 1 310 ? 18.935 14.358 -25.710 1.00 96.31 310 GLU A N 1
ATOM 2440 C CA . GLU A 1 310 ? 18.418 15.700 -25.383 1.00 96.31 310 GLU A CA 1
ATOM 2441 C C . GLU A 1 310 ? 17.121 15.666 -24.547 1.00 96.31 310 GLU A C 1
ATOM 2443 O O . GLU A 1 310 ? 16.978 16.435 -23.596 1.00 96.31 310 GLU A O 1
ATOM 2448 N N . GLU A 1 311 ? 16.209 14.735 -24.844 1.00 95.44 311 GLU A N 1
ATOM 2449 C CA . GLU A 1 311 ? 14.961 14.548 -24.088 1.00 95.44 311 GLU A CA 1
ATOM 2450 C C . GLU A 1 311 ? 15.213 14.033 -22.660 1.00 95.44 311 GLU A C 1
ATOM 2452 O O . GLU A 1 311 ? 14.661 14.575 -21.700 1.00 95.44 311 GLU A O 1
ATOM 2457 N N . GLU A 1 312 ? 16.100 13.045 -22.505 1.00 94.62 312 GLU A N 1
ATOM 2458 C CA . GLU A 1 312 ? 16.513 12.488 -21.209 1.00 94.62 312 GLU A CA 1
ATOM 2459 C C . GLU A 1 312 ? 17.256 13.541 -20.371 1.00 94.62 312 GLU A C 1
ATOM 2461 O O . GLU A 1 312 ? 16.993 13.700 -19.180 1.00 94.62 312 GLU A O 1
ATOM 2466 N N . ALA A 1 313 ? 18.123 14.333 -21.005 1.00 94.69 313 ALA A N 1
ATOM 2467 C CA . ALA A 1 313 ? 18.834 15.443 -20.383 1.00 94.69 313 ALA A CA 1
ATOM 2468 C C . ALA A 1 313 ? 17.863 16.516 -19.868 1.00 94.69 313 ALA A C 1
ATOM 2470 O O . ALA A 1 313 ? 18.001 16.994 -18.739 1.00 94.69 313 ALA A O 1
ATOM 2471 N N . ALA A 1 314 ? 16.864 16.887 -20.675 1.00 94.75 314 ALA A N 1
ATOM 2472 C CA . ALA A 1 314 ? 15.841 17.850 -20.283 1.00 94.75 314 ALA A CA 1
ATOM 2473 C C . ALA A 1 314 ? 14.990 17.333 -19.111 1.00 94.75 314 ALA A C 1
ATOM 2475 O O . ALA A 1 314 ? 14.719 18.091 -18.173 1.00 94.75 314 ALA A O 1
ATOM 2476 N N . ALA A 1 315 ? 14.616 16.049 -19.133 1.00 93.12 315 ALA A N 1
ATOM 2477 C CA . ALA A 1 315 ? 13.887 15.398 -18.048 1.00 93.12 315 ALA A CA 1
ATOM 2478 C C . ALA A 1 315 ? 14.714 15.350 -16.752 1.00 93.12 315 ALA A C 1
ATOM 2480 O O . ALA A 1 315 ? 14.233 15.797 -15.711 1.00 93.12 315 ALA A O 1
ATOM 2481 N N . ALA A 1 316 ? 15.981 14.932 -16.821 1.00 91.94 316 ALA A N 1
ATOM 2482 C CA . ALA A 1 316 ? 16.880 14.864 -15.669 1.00 91.94 316 ALA A CA 1
ATOM 2483 C C . ALA A 1 316 ? 17.124 16.244 -15.031 1.00 91.94 316 ALA A C 1
ATOM 2485 O O . ALA A 1 316 ? 17.115 16.388 -13.809 1.00 91.94 316 ALA A O 1
ATOM 2486 N N . VAL A 1 317 ? 17.282 17.298 -15.843 1.00 93.25 317 VAL A N 1
ATOM 2487 C CA . VAL A 1 317 ? 17.414 18.678 -15.340 1.00 93.25 317 VAL A CA 1
ATOM 2488 C C . VAL A 1 317 ? 16.124 19.160 -14.677 1.00 93.25 317 VAL A C 1
ATOM 2490 O O . VAL A 1 317 ? 16.181 19.877 -13.675 1.00 93.25 317 VAL A O 1
ATOM 2493 N N . LYS A 1 318 ? 14.958 18.802 -15.226 1.00 93.69 318 LYS A N 1
ATOM 2494 C CA . LYS A 1 318 ? 13.665 19.137 -14.623 1.00 93.69 318 LYS A CA 1
ATOM 2495 C C . LYS A 1 318 ? 13.499 18.435 -13.270 1.00 93.69 318 LYS A C 1
ATOM 2497 O O . LYS A 1 318 ? 13.213 19.120 -12.290 1.00 93.69 318 LYS A O 1
ATOM 2502 N N . ALA A 1 319 ? 13.759 17.129 -13.208 1.00 90.25 319 ALA A N 1
ATOM 2503 C CA . ALA A 1 319 ? 13.675 16.333 -11.985 1.00 90.25 319 ALA A CA 1
ATOM 2504 C C . ALA A 1 319 ? 14.620 16.860 -10.891 1.00 90.25 319 ALA A C 1
ATOM 2506 O O . ALA A 1 319 ? 14.196 17.083 -9.760 1.00 90.25 319 ALA A O 1
ATOM 2507 N N . ALA A 1 320 ? 15.872 17.181 -11.239 1.00 90.44 320 ALA A N 1
ATOM 2508 C CA . ALA A 1 320 ? 16.833 17.749 -10.292 1.00 90.44 320 ALA A CA 1
ATOM 2509 C C . ALA A 1 320 ? 16.359 19.087 -9.689 1.00 90.44 320 ALA A C 1
ATOM 2511 O O . ALA A 1 320 ? 16.517 19.321 -8.491 1.00 90.44 320 ALA A O 1
ATOM 2512 N N . LYS A 1 321 ? 15.731 19.957 -10.495 1.00 93.50 321 LYS A N 1
ATOM 2513 C CA . LYS A 1 321 ? 15.162 21.228 -10.009 1.00 93.50 321 LYS A CA 1
ATOM 2514 C C . LYS A 1 321 ? 13.958 21.022 -9.094 1.00 93.50 321 LYS A C 1
ATOM 2516 O O . LYS A 1 321 ? 13.785 21.780 -8.141 1.00 93.50 321 LYS A O 1
ATOM 2521 N N . GLU A 1 322 ? 13.109 20.042 -9.394 1.00 92.50 322 GLU A N 1
ATOM 2522 C CA . GLU A 1 322 ? 11.952 19.707 -8.559 1.00 92.50 322 GLU A CA 1
ATOM 2523 C C . GLU A 1 322 ? 12.400 19.132 -7.207 1.00 92.50 322 GLU A C 1
ATOM 2525 O O . GLU A 1 322 ? 11.921 19.601 -6.172 1.00 92.50 322 GLU A O 1
ATOM 2530 N N . ALA A 1 323 ? 13.399 18.243 -7.204 1.00 88.69 323 ALA A N 1
ATOM 2531 C CA . ALA A 1 323 ? 14.003 17.696 -5.989 1.00 88.69 323 ALA A CA 1
ATOM 2532 C C . ALA A 1 323 ? 14.673 18.780 -5.121 1.00 88.69 323 ALA A C 1
ATOM 2534 O O . ALA A 1 323 ? 14.453 18.829 -3.910 1.00 88.69 323 ALA A O 1
ATOM 2535 N N . GLU A 1 324 ? 15.436 19.705 -5.719 1.00 91.81 324 GLU A N 1
ATOM 2536 C CA . GLU A 1 324 ? 16.032 20.838 -4.991 1.00 91.81 324 GLU A CA 1
ATOM 2537 C C . GLU A 1 324 ? 14.951 21.742 -4.373 1.00 91.81 324 GLU A C 1
ATOM 2539 O O . GLU A 1 324 ? 15.061 22.168 -3.219 1.00 91.81 324 GLU A O 1
ATOM 2544 N N . ALA A 1 325 ? 13.867 22.004 -5.111 1.00 94.38 325 ALA A N 1
ATOM 2545 C CA . ALA A 1 325 ? 12.751 22.804 -4.621 1.00 94.38 325 ALA A CA 1
ATOM 2546 C C . ALA A 1 325 ? 11.991 22.121 -3.469 1.00 94.38 325 ALA A C 1
ATOM 2548 O O . ALA A 1 325 ? 11.530 22.810 -2.554 1.00 94.38 325 ALA A O 1
ATOM 2549 N N . GLU A 1 326 ? 11.838 20.797 -3.494 1.00 91.69 326 GLU A N 1
ATOM 2550 C CA . GLU A 1 326 ? 11.225 20.029 -2.406 1.00 91.69 326 GLU A CA 1
ATOM 2551 C C . GLU A 1 326 ? 12.119 19.992 -1.161 1.00 91.69 326 GLU A C 1
ATOM 2553 O O . GLU A 1 326 ? 11.657 20.333 -0.068 1.00 91.69 326 GLU A O 1
ATOM 2558 N N . ALA A 1 327 ? 13.415 19.712 -1.329 1.00 91.31 327 ALA A N 1
ATOM 2559 C CA . ALA A 1 327 ? 14.391 19.748 -0.242 1.00 91.31 327 ALA A CA 1
ATOM 2560 C C . ALA A 1 327 ? 14.438 21.131 0.433 1.00 91.31 327 ALA A C 1
ATOM 2562 O O . ALA A 1 327 ? 14.443 21.233 1.662 1.00 91.31 327 ALA A O 1
ATOM 2563 N N . ALA A 1 328 ? 14.378 22.214 -0.351 1.00 94.19 328 ALA A N 1
ATOM 2564 C CA . ALA A 1 328 ? 14.308 23.574 0.177 1.00 94.19 328 ALA A CA 1
ATOM 2565 C C . ALA A 1 328 ? 13.018 23.840 0.980 1.00 94.19 328 ALA A C 1
ATOM 2567 O O . ALA A 1 328 ? 13.053 24.559 1.984 1.00 94.19 328 ALA A O 1
ATOM 2568 N N . LYS A 1 329 ? 11.874 23.265 0.575 1.00 93.94 329 LYS A N 1
ATOM 2569 C CA . LYS A 1 329 ? 10.605 23.388 1.316 1.00 93.94 329 LYS A CA 1
ATOM 2570 C C . LYS A 1 329 ? 10.656 22.654 2.655 1.00 93.94 329 LYS A C 1
ATOM 2572 O O . LYS A 1 329 ? 10.234 23.235 3.658 1.00 93.94 329 LYS A O 1
ATOM 2577 N N . GLU A 1 330 ? 11.169 21.425 2.690 1.00 91.06 330 GLU A N 1
ATOM 2578 C CA . GLU A 1 330 ? 11.296 20.671 3.945 1.00 91.06 330 GLU A CA 1
ATOM 2579 C C . GLU A 1 330 ? 12.328 21.315 4.884 1.00 91.06 330 GLU A C 1
ATOM 2581 O O . GLU A 1 330 ? 12.012 21.542 6.052 1.00 91.06 330 GLU A O 1
ATOM 2586 N N . ALA A 1 331 ? 13.475 21.778 4.375 1.00 92.38 331 ALA A N 1
ATOM 2587 C CA . ALA A 1 331 ? 14.444 22.536 5.174 1.00 92.38 331 ALA A CA 1
ATOM 2588 C C . ALA A 1 331 ? 13.835 23.825 5.768 1.00 92.38 331 ALA A C 1
ATOM 2590 O O . ALA A 1 331 ? 14.047 24.152 6.938 1.00 92.38 331 ALA A O 1
ATOM 2591 N N . ALA A 1 332 ? 13.012 24.552 5.001 1.00 94.50 332 ALA A N 1
ATOM 2592 C CA . ALA A 1 332 ? 12.321 25.745 5.497 1.00 94.50 332 ALA A CA 1
ATOM 2593 C C . ALA A 1 332 ? 11.263 25.425 6.572 1.00 94.50 332 ALA A C 1
ATOM 2595 O O . ALA A 1 332 ? 11.026 26.228 7.480 1.00 94.50 332 ALA A O 1
ATOM 2596 N N . LYS A 1 333 ? 10.601 24.269 6.473 1.00 91.25 333 LYS A N 1
ATOM 2597 C CA . LYS A 1 333 ? 9.622 23.786 7.456 1.00 91.25 333 LYS A CA 1
ATOM 2598 C C . LYS A 1 333 ? 10.306 23.345 8.749 1.00 91.25 333 LYS A C 1
ATOM 2600 O O . LYS A 1 333 ? 9.813 23.684 9.825 1.00 91.25 333 LYS A O 1
ATOM 2605 N N . GLU A 1 334 ? 11.455 22.681 8.653 1.00 91.88 334 GLU A N 1
ATOM 2606 C CA . GLU A 1 334 ? 12.286 22.316 9.802 1.00 91.88 334 GLU A CA 1
ATOM 2607 C C . GLU A 1 334 ? 12.832 23.558 10.520 1.00 91.88 334 GLU A C 1
ATOM 2609 O O . GLU A 1 334 ? 12.650 23.697 11.730 1.00 91.88 334 GLU A O 1
ATOM 2614 N N . ALA A 1 335 ? 13.366 24.536 9.779 1.00 91.69 335 ALA A N 1
ATOM 2615 C CA . ALA A 1 335 ? 13.841 25.798 10.352 1.00 91.69 335 ALA A CA 1
ATOM 2616 C C . ALA A 1 335 ? 12.730 26.567 11.098 1.00 91.69 335 ALA A C 1
ATOM 2618 O O . ALA A 1 335 ? 12.956 27.115 12.178 1.00 91.69 335 ALA A O 1
ATOM 2619 N N . LYS A 1 336 ? 11.499 26.573 10.563 1.00 91.25 336 LYS A N 1
ATOM 2620 C CA . LYS A 1 336 ? 10.332 27.165 11.245 1.00 91.25 336 LYS A CA 1
ATOM 2621 C C . LYS A 1 336 ? 9.939 26.418 12.516 1.00 91.25 336 LYS A C 1
ATOM 2623 O O . LYS A 1 336 ? 9.439 27.048 13.446 1.00 91.25 336 LYS A O 1
ATOM 2628 N N . ARG A 1 337 ? 10.116 25.094 12.552 1.00 87.00 337 ARG A N 1
ATOM 2629 C CA . ARG A 1 337 ? 9.844 24.284 13.743 1.00 87.00 337 ARG A CA 1
ATOM 2630 C C . ARG A 1 337 ? 10.865 24.582 14.840 1.00 87.00 337 ARG A C 1
ATOM 2632 O O . ARG A 1 337 ? 10.449 24.869 15.956 1.00 87.00 337 ARG A O 1
ATOM 2639 N N . ALA A 1 338 ? 12.153 24.626 14.494 1.00 86.94 338 ALA A N 1
ATOM 2640 C CA . ALA A 1 338 ? 13.228 24.959 15.428 1.00 86.94 338 ALA A CA 1
ATOM 2641 C C . ALA A 1 338 ? 13.043 26.355 16.054 1.00 86.94 338 ALA A C 1
ATOM 2643 O O . ALA A 1 338 ? 13.135 26.509 17.266 1.00 86.94 338 ALA A O 1
ATOM 2644 N N . ALA A 1 339 ? 12.663 27.362 15.257 1.00 87.44 339 ALA A N 1
ATOM 2645 C CA . ALA A 1 339 ? 12.430 2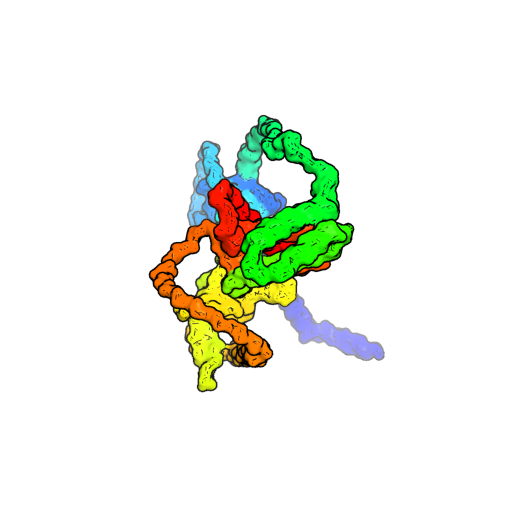8.723 15.755 1.00 87.44 339 ALA A CA 1
ATOM 2646 C C . ALA A 1 339 ? 11.240 28.857 16.730 1.00 87.44 339 ALA A C 1
ATOM 2648 O O . ALA A 1 339 ? 11.108 29.883 17.395 1.00 87.44 339 ALA A O 1
ATOM 2649 N N . ARG A 1 340 ? 10.343 27.863 16.802 1.00 85.19 340 ARG A N 1
ATOM 2650 C CA . ARG A 1 340 ? 9.183 27.878 17.706 1.00 85.19 340 ARG A CA 1
ATOM 2651 C C . ARG A 1 340 ? 9.470 27.217 19.057 1.00 85.19 340 ARG A C 1
ATOM 2653 O O . ARG A 1 340 ? 8.741 27.487 20.005 1.00 85.19 340 ARG A O 1
ATOM 2660 N N . GLU A 1 341 ? 10.499 26.377 19.148 1.00 75.81 341 GLU A N 1
ATOM 2661 C CA . GLU A 1 341 ? 10.848 25.647 20.376 1.00 75.81 341 GLU A CA 1
ATOM 2662 C C . GLU A 1 341 ? 11.702 26.484 21.354 1.00 75.81 341 GLU A C 1
ATOM 2664 O O . GLU A 1 341 ? 11.702 26.194 22.543 1.00 75.81 341 GLU A O 1
ATOM 2669 N N . ASP A 1 342 ? 12.308 27.593 20.912 1.00 64.69 342 ASP A N 1
ATOM 2670 C CA . ASP A 1 342 ? 13.127 28.499 21.750 1.00 64.69 342 ASP A CA 1
ATOM 2671 C C . ASP A 1 342 ? 12.313 29.509 22.602 1.00 64.69 342 ASP A C 1
ATOM 2673 O O . ASP A 1 342 ? 12.858 30.459 23.163 1.00 64.69 342 ASP A O 1
ATOM 2677 N N . GLY A 1 343 ? 10.985 29.348 22.679 1.00 60.31 343 GLY A N 1
ATOM 2678 C CA . GLY A 1 343 ? 10.071 30.307 23.317 1.00 60.31 343 GLY A CA 1
ATOM 2679 C C . GLY A 1 343 ? 9.442 29.879 24.646 1.00 60.31 343 GLY A C 1
ATOM 2680 O O . GLY A 1 343 ? 8.695 30.672 25.219 1.00 60.31 343 GLY A O 1
ATOM 2681 N N . GLU A 1 344 ? 9.690 28.663 25.138 1.00 53.72 344 GLU A N 1
ATOM 2682 C CA . GLU A 1 344 ? 9.104 28.177 26.396 1.00 53.72 344 GLU A CA 1
ATOM 2683 C C . GLU A 1 344 ? 10.189 27.918 27.447 1.00 53.72 344 GLU A C 1
ATOM 2685 O O . GLU A 1 344 ? 10.757 26.836 27.576 1.00 53.72 344 GLU A O 1
ATOM 2690 N N . ASP A 1 345 ? 10.448 28.991 28.192 1.00 54.06 345 ASP A N 1
ATOM 2691 C CA . ASP A 1 345 ? 11.222 29.078 29.425 1.00 54.06 345 ASP A CA 1
ATOM 2692 C C . ASP A 1 345 ? 10.671 28.078 30.462 1.00 54.06 345 ASP A C 1
ATOM 2694 O O . ASP A 1 345 ? 9.545 28.214 30.954 1.00 54.06 345 ASP A O 1
ATOM 2698 N N . SER A 1 346 ? 11.447 27.041 30.771 1.00 48.06 346 SER A N 1
ATOM 2699 C CA . SER A 1 346 ? 11.132 26.068 31.817 1.00 48.06 346 SER A CA 1
ATOM 2700 C C . SER A 1 346 ? 12.366 25.833 32.679 1.00 48.06 346 SER A C 1
ATOM 2702 O O . SER A 1 346 ? 13.159 24.925 32.427 1.00 48.06 346 SER A O 1
ATOM 2704 N N . ASP A 1 347 ? 12.468 26.638 33.735 1.00 53.69 347 ASP A N 1
ATOM 2705 C CA . ASP A 1 347 ? 13.203 26.333 34.960 1.00 53.69 347 ASP A CA 1
ATOM 2706 C C . ASP A 1 347 ? 12.804 24.939 35.482 1.00 53.69 347 ASP A C 1
ATOM 2708 O O . ASP A 1 347 ? 11.776 24.788 36.145 1.00 53.69 347 ASP A O 1
ATOM 2712 N N . ASP A 1 348 ? 13.616 23.910 35.233 1.00 50.34 348 ASP A N 1
ATOM 2713 C CA . ASP A 1 348 ? 13.565 22.692 36.045 1.00 50.34 348 ASP A CA 1
ATOM 2714 C C . ASP A 1 348 ? 14.964 22.120 36.287 1.00 50.34 348 ASP A C 1
ATOM 2716 O O . ASP A 1 348 ? 15.668 21.638 35.398 1.00 50.34 348 ASP A O 1
ATOM 2720 N N . SER A 1 349 ? 15.379 22.233 37.545 1.00 56.28 349 SER A N 1
ATOM 2721 C CA . SER A 1 349 ? 16.650 21.758 38.074 1.00 56.28 349 SER A CA 1
ATOM 2722 C C . SER A 1 349 ? 16.523 20.276 38.427 1.00 56.28 349 SER A C 1
ATOM 2724 O O . SER A 1 349 ? 15.867 19.934 39.408 1.00 56.28 349 SER A O 1
ATOM 2726 N N . GLY A 1 350 ? 17.189 19.394 37.678 1.00 42.94 350 GLY A N 1
ATOM 2727 C CA . GLY A 1 350 ? 17.112 17.949 37.911 1.00 42.94 350 GLY A CA 1
ATOM 2728 C C . GLY A 1 350 ? 18.403 17.194 37.608 1.00 42.94 350 GLY A C 1
ATOM 2729 O O . GLY A 1 350 ? 18.596 16.690 36.509 1.00 42.94 350 GLY A O 1
ATOM 2730 N N . ASP A 1 351 ? 19.266 17.103 38.621 1.00 47.44 351 ASP A N 1
ATOM 2731 C CA . ASP A 1 351 ? 20.435 16.220 38.728 1.00 47.44 351 ASP A CA 1
ATOM 2732 C C . ASP A 1 351 ? 20.079 14.742 38.451 1.00 47.44 351 ASP A C 1
ATOM 2734 O O . ASP A 1 351 ? 19.086 14.223 38.965 1.00 47.44 351 ASP A O 1
ATOM 2738 N N . GLY A 1 352 ? 20.895 14.040 37.657 1.00 41.34 352 GLY A N 1
ATOM 2739 C CA . GLY A 1 352 ? 20.617 12.646 37.309 1.00 41.34 352 GLY A CA 1
ATOM 2740 C C . GLY A 1 352 ? 21.662 11.950 36.442 1.00 41.34 352 GLY A C 1
ATOM 2741 O O . GLY A 1 352 ? 21.401 11.598 35.296 1.00 41.34 352 GLY A O 1
ATOM 2742 N N . ARG A 1 353 ? 22.846 11.695 37.010 1.00 52.34 353 ARG A N 1
ATOM 2743 C CA . ARG A 1 353 ? 23.858 10.756 36.484 1.00 52.34 353 ARG A CA 1
ATOM 2744 C C . ARG A 1 353 ? 23.236 9.404 36.087 1.00 52.34 353 ARG A C 1
ATOM 2746 O O . ARG A 1 353 ? 22.664 8.724 36.934 1.00 52.34 353 ARG A O 1
ATOM 2753 N N . GLY A 1 354 ? 23.476 8.940 34.859 1.00 40.84 354 GLY A N 1
ATOM 2754 C CA . GLY A 1 354 ? 23.069 7.603 34.411 1.00 40.84 354 GLY A CA 1
ATOM 2755 C C . GLY A 1 354 ? 23.978 7.052 33.319 1.00 40.84 354 GLY A C 1
ATOM 2756 O O . GLY A 1 354 ? 23.923 7.495 32.181 1.00 40.84 354 GLY A O 1
ATOM 2757 N N . LYS A 1 355 ? 24.837 6.106 33.709 1.00 44.34 355 LYS A N 1
ATOM 2758 C CA . LYS A 1 355 ? 25.812 5.370 32.893 1.00 44.34 355 LYS A CA 1
ATOM 2759 C C . LYS A 1 355 ? 25.206 4.760 31.626 1.00 44.34 355 LYS A C 1
ATOM 2761 O O . LYS A 1 355 ? 24.102 4.228 31.656 1.00 44.34 355 LYS A O 1
ATOM 2766 N N . GLY A 1 356 ? 26.001 4.787 30.559 1.00 47.41 356 GLY A N 1
ATOM 2767 C CA . GLY A 1 356 ? 25.731 4.074 29.322 1.00 47.41 356 GLY A CA 1
ATOM 2768 C C . GLY A 1 356 ? 25.769 2.560 29.487 1.00 47.41 356 GLY A C 1
ATOM 2769 O O . GLY A 1 356 ? 26.513 2.038 30.312 1.00 47.41 356 GLY A O 1
ATOM 2770 N N . ASP A 1 357 ? 25.012 1.889 28.629 1.00 38.19 357 ASP A N 1
ATOM 2771 C CA . ASP A 1 357 ? 25.275 0.515 28.230 1.00 38.19 357 ASP A CA 1
ATOM 2772 C C . ASP A 1 357 ? 25.085 0.412 26.717 1.00 38.19 357 ASP A C 1
ATOM 2774 O O . ASP A 1 357 ? 23.988 0.536 26.170 1.00 38.19 357 ASP A O 1
ATOM 2778 N N . ALA A 1 358 ? 26.216 0.222 26.043 1.00 46.47 358 ALA A N 1
ATOM 2779 C CA . ALA A 1 358 ? 26.301 -0.145 24.647 1.00 46.47 358 ALA A CA 1
ATOM 2780 C C . ALA A 1 358 ? 26.008 -1.644 24.531 1.00 46.47 358 ALA A C 1
ATOM 2782 O O . ALA A 1 358 ? 26.879 -2.475 24.779 1.00 46.47 358 ALA A O 1
ATOM 2783 N N . ASN A 1 359 ? 24.782 -2.001 24.152 1.00 41.91 359 ASN A N 1
ATOM 2784 C CA . ASN A 1 359 ? 24.508 -3.334 23.621 1.00 41.91 359 ASN A CA 1
ATOM 2785 C C . ASN A 1 359 ? 23.346 -3.300 22.619 1.00 41.91 359 ASN A C 1
ATOM 2787 O O . ASN A 1 359 ? 22.268 -3.841 22.851 1.00 41.91 359 ASN A O 1
ATOM 2791 N N . ALA A 1 360 ? 23.577 -2.631 21.490 1.00 40.00 360 ALA A N 1
ATOM 2792 C CA . ALA A 1 360 ? 22.730 -2.727 20.309 1.00 40.00 360 ALA A CA 1
ATOM 2793 C C . ALA A 1 360 ? 23.124 -3.988 19.520 1.00 40.00 360 ALA A C 1
ATOM 2795 O O . ALA A 1 360 ? 23.930 -3.937 18.594 1.00 40.00 360 ALA A O 1
ATOM 2796 N N . LYS A 1 361 ? 22.591 -5.146 19.921 1.00 42.03 361 LYS A N 1
ATOM 2797 C CA . LYS A 1 361 ? 22.592 -6.358 19.092 1.00 42.03 361 LYS A CA 1
ATOM 2798 C C . LYS A 1 361 ? 21.154 -6.757 18.778 1.00 42.03 361 LYS A C 1
ATOM 2800 O O . LYS A 1 361 ? 20.406 -7.133 19.672 1.00 42.03 361 LYS A O 1
ATOM 2805 N N . ALA A 1 362 ? 20.829 -6.620 17.493 1.00 42.19 362 ALA A N 1
ATOM 2806 C CA . ALA A 1 362 ? 19.739 -7.217 16.727 1.00 42.19 362 ALA A CA 1
ATOM 2807 C C . ALA A 1 362 ? 18.750 -8.097 17.519 1.00 42.19 362 ALA A C 1
ATOM 2809 O O . ALA A 1 362 ? 18.945 -9.302 17.675 1.00 42.19 362 ALA A O 1
ATOM 2810 N N . HIS A 1 363 ? 17.647 -7.488 17.952 1.00 36.66 363 HIS A N 1
ATOM 2811 C CA . HIS A 1 363 ? 16.408 -8.188 18.283 1.00 36.66 363 HIS A CA 1
ATOM 2812 C C . HIS A 1 363 ? 15.468 -8.113 17.067 1.00 36.66 363 HIS A C 1
ATOM 2814 O O . HIS A 1 363 ? 14.516 -7.344 17.050 1.00 36.66 363 HIS A O 1
ATOM 2820 N N . GLU A 1 364 ? 15.737 -8.924 16.041 1.00 43.34 364 GLU A N 1
ATOM 2821 C CA . GLU A 1 364 ? 14.807 -9.176 14.920 1.00 43.34 364 GLU A CA 1
ATOM 2822 C C . GLU A 1 364 ? 13.803 -10.305 15.228 1.00 43.34 364 GLU A C 1
ATOM 2824 O O . GLU A 1 364 ? 13.108 -10.809 14.352 1.00 43.34 364 GLU A O 1
ATOM 2829 N N . ALA A 1 365 ? 13.687 -10.719 16.491 1.00 44.28 365 ALA A N 1
ATOM 2830 C CA . ALA A 1 365 ? 12.684 -11.689 16.905 1.00 44.28 365 ALA A CA 1
ATOM 2831 C C . ALA A 1 365 ? 11.439 -10.949 17.408 1.00 44.28 365 ALA A C 1
ATOM 2833 O O . ALA A 1 365 ? 11.430 -10.438 18.527 1.00 44.28 365 ALA A O 1
ATOM 2834 N N . HIS A 1 366 ? 10.429 -10.880 16.536 1.00 56.25 366 HIS A N 1
ATOM 2835 C CA . HIS A 1 366 ? 9.044 -10.460 16.766 1.00 56.25 366 HIS A CA 1
ATOM 2836 C C . HIS A 1 366 ? 8.628 -10.314 18.243 1.00 56.25 366 HIS A C 1
ATOM 2838 O O . HIS A 1 366 ? 8.581 -11.296 18.984 1.00 56.25 366 HIS A O 1
ATOM 2844 N N . GLY A 1 367 ? 8.220 -9.110 18.650 1.00 57.00 367 GLY A N 1
ATOM 2845 C CA . GLY A 1 367 ? 7.475 -8.956 19.902 1.00 57.00 367 GLY A CA 1
ATOM 2846 C C . GLY A 1 367 ? 6.944 -7.554 20.154 1.00 57.00 367 GLY A C 1
ATOM 2847 O O . GLY A 1 367 ? 5.738 -7.379 20.295 1.00 57.00 367 GLY A O 1
ATOM 2848 N N . ASP A 1 368 ? 7.822 -6.555 20.125 1.00 67.12 368 ASP A N 1
ATOM 2849 C CA . ASP A 1 368 ? 7.496 -5.221 20.626 1.00 67.12 368 ASP A CA 1
ATOM 2850 C C . ASP A 1 368 ? 7.756 -4.177 19.535 1.00 67.12 368 ASP A C 1
ATOM 2852 O O . ASP A 1 368 ? 8.901 -3.894 19.187 1.00 67.12 368 ASP A O 1
ATOM 2856 N N . SER A 1 369 ? 6.691 -3.594 18.985 1.00 79.88 369 SER A N 1
ATOM 2857 C CA . SER A 1 369 ? 6.810 -2.447 18.086 1.00 79.88 369 SER A CA 1
ATOM 2858 C C . SER A 1 369 ? 7.035 -1.187 18.917 1.00 79.88 369 SER A C 1
ATOM 2860 O O . SER A 1 369 ? 6.234 -0.861 19.796 1.00 79.88 369 SER A O 1
ATOM 2862 N N . GLU A 1 370 ? 8.092 -0.429 18.626 1.00 88.44 370 GLU A N 1
ATOM 2863 C CA . GLU A 1 370 ? 8.280 0.914 19.196 1.00 88.44 370 GLU A CA 1
ATOM 2864 C C . GLU A 1 370 ? 7.300 1.946 18.625 1.00 88.44 370 GLU A C 1
ATOM 2866 O O . GLU A 1 370 ? 7.311 3.099 19.059 1.00 88.44 370 GLU A O 1
ATOM 2871 N N . ARG A 1 371 ? 6.454 1.527 17.676 1.00 91.81 371 ARG A N 1
ATOM 2872 C CA . ARG A 1 371 ? 5.432 2.333 17.011 1.00 91.81 371 ARG A CA 1
ATOM 2873 C C . ARG A 1 371 ? 4.041 1.779 17.227 1.00 91.81 371 ARG A C 1
ATOM 2875 O O . ARG A 1 371 ? 3.854 0.561 17.258 1.00 91.81 371 ARG A O 1
ATOM 2882 N N . LEU A 1 372 ? 3.071 2.677 17.351 1.00 93.69 372 LEU A N 1
ATOM 2883 C CA . LEU A 1 372 ? 1.666 2.299 17.431 1.00 93.69 372 LEU A CA 1
ATOM 2884 C C . LEU A 1 372 ? 1.195 1.751 16.077 1.00 93.69 372 LEU A C 1
ATOM 2886 O O . LEU A 1 372 ? 0.631 0.661 16.003 1.00 93.69 372 LEU A O 1
ATOM 2890 N N . TRP A 1 373 ? 1.503 2.484 15.009 1.00 93.88 373 TRP A N 1
ATOM 2891 C CA . TRP A 1 373 ? 1.229 2.112 13.623 1.00 93.88 373 TRP A CA 1
ATOM 2892 C C . TRP A 1 373 ? 2.548 1.778 12.923 1.00 93.88 373 TRP A C 1
ATOM 2894 O O . TRP A 1 373 ? 3.549 2.454 13.148 1.00 93.88 373 TRP A O 1
ATOM 2904 N N . LEU A 1 374 ? 2.584 0.737 12.087 1.00 89.31 374 LEU A N 1
ATOM 2905 C CA . LEU A 1 374 ? 3.805 0.389 11.346 1.00 89.31 374 LEU A CA 1
ATOM 2906 C C . LEU A 1 374 ? 4.137 1.441 10.278 1.00 89.31 374 LEU A C 1
ATOM 2908 O O . LEU A 1 374 ? 5.318 1.631 9.991 1.00 89.31 374 LEU A O 1
ATOM 2912 N N . SER A 1 375 ? 3.114 2.129 9.750 1.00 90.38 375 SER A N 1
ATOM 2913 C CA . SER A 1 375 ? 3.235 3.210 8.770 1.00 90.38 375 SER A CA 1
ATOM 2914 C C . SER A 1 375 ? 2.372 4.434 9.102 1.00 90.38 375 SER A C 1
ATOM 2916 O O . SER A 1 375 ? 1.320 4.314 9.746 1.00 90.38 375 SER A O 1
ATOM 2918 N N . SER A 1 376 ? 2.790 5.609 8.622 1.00 90.44 376 SER A N 1
ATOM 2919 C CA . SER A 1 376 ? 2.000 6.853 8.651 1.00 90.44 376 SER A CA 1
ATOM 2920 C C . SER A 1 376 ? 0.683 6.732 7.877 1.00 90.44 376 SER A C 1
ATOM 2922 O O . SER A 1 376 ? -0.364 7.177 8.335 1.00 90.44 376 SER A O 1
ATOM 2924 N N . GLU A 1 377 ? 0.700 6.053 6.741 1.00 87.00 377 GLU A N 1
ATOM 2925 C CA . GLU A 1 377 ? -0.403 5.932 5.795 1.00 87.00 377 GLU A CA 1
ATOM 2926 C C . GLU A 1 377 ? -1.482 4.999 6.348 1.00 87.00 377 GLU A C 1
ATOM 2928 O O . GLU A 1 377 ? -2.678 5.239 6.185 1.00 87.00 377 GLU A O 1
ATOM 2933 N N . CYS A 1 378 ? -1.096 3.941 7.071 1.00 90.00 378 CYS A N 1
ATOM 2934 C CA . CYS A 1 378 ? -2.050 3.126 7.824 1.00 90.00 378 CYS A CA 1
ATOM 2935 C C . CYS A 1 378 ? -2.770 3.958 8.890 1.00 90.00 378 CYS A C 1
ATOM 2937 O O . CYS A 1 378 ? -3.990 3.848 9.045 1.00 90.00 378 CYS A O 1
ATOM 2939 N N . ARG A 1 379 ? -2.035 4.809 9.613 1.00 94.31 379 ARG A N 1
ATOM 2940 C CA . ARG A 1 379 ? -2.622 5.712 10.607 1.00 94.31 379 ARG A CA 1
ATOM 2941 C C . ARG A 1 379 ? -3.592 6.692 9.956 1.00 94.31 379 ARG A C 1
ATOM 2943 O O . ARG A 1 379 ? -4.707 6.857 10.449 1.00 94.31 379 ARG A O 1
ATOM 2950 N N . GLU A 1 380 ? -3.201 7.318 8.851 1.00 92.25 380 GLU A N 1
ATOM 2951 C CA . GLU A 1 380 ? -4.048 8.252 8.106 1.00 92.25 380 GLU A CA 1
ATOM 2952 C C . GLU A 1 380 ? -5.320 7.578 7.589 1.00 92.25 380 GLU A C 1
ATOM 2954 O O . GLU A 1 380 ? -6.413 8.107 7.798 1.00 92.25 380 GLU A O 1
ATOM 2959 N N . ARG A 1 381 ? -5.216 6.370 7.018 1.00 91.69 381 ARG A N 1
ATOM 2960 C CA . ARG A 1 381 ? -6.376 5.570 6.586 1.00 91.69 381 ARG A CA 1
ATOM 2961 C C . ARG A 1 381 ? -7.305 5.234 7.743 1.00 91.69 381 ARG A C 1
ATOM 2963 O O . ARG A 1 381 ? -8.518 5.409 7.623 1.00 91.69 381 ARG A O 1
ATOM 2970 N N . TRP A 1 382 ? -6.758 4.813 8.884 1.00 95.56 382 TRP A N 1
ATOM 2971 C CA . TRP A 1 382 ? -7.550 4.568 10.088 1.00 95.56 382 TRP A CA 1
ATOM 2972 C C . TRP A 1 382 ? -8.257 5.846 10.568 1.00 95.56 382 TRP A C 1
ATOM 2974 O O . TRP A 1 382 ? -9.455 5.814 10.868 1.00 95.56 382 TRP A O 1
ATOM 2984 N N . GLN A 1 383 ? -7.559 6.988 10.592 1.00 95.75 383 GLN A N 1
ATOM 2985 C CA . GLN A 1 383 ? -8.132 8.275 10.997 1.00 95.75 383 GLN A CA 1
ATOM 2986 C C . GLN A 1 383 ? -9.211 8.764 10.024 1.00 95.75 383 GLN A C 1
ATOM 2988 O O . GLN A 1 383 ? -10.236 9.283 10.474 1.00 95.75 383 GLN A O 1
ATOM 2993 N N . ALA A 1 384 ? -9.000 8.609 8.717 1.00 92.12 384 ALA A N 1
ATOM 2994 C CA . ALA A 1 384 ? -9.966 8.955 7.682 1.00 92.12 384 ALA A CA 1
ATOM 2995 C C . ALA A 1 384 ? -11.216 8.076 7.797 1.00 92.12 384 ALA A C 1
ATOM 2997 O O . ALA A 1 384 ? -12.331 8.591 7.871 1.00 92.12 384 ALA A O 1
ATOM 2998 N N . ALA A 1 385 ? -11.045 6.761 7.934 1.00 92.25 385 ALA A N 1
ATOM 2999 C CA . ALA A 1 385 ? -12.160 5.841 8.109 1.00 92.25 385 ALA A CA 1
ATOM 3000 C C . ALA A 1 385 ? -12.963 6.114 9.384 1.00 92.25 385 ALA A C 1
ATOM 3002 O O . ALA A 1 385 ? -14.192 6.042 9.366 1.00 92.25 385 ALA A O 1
ATOM 3003 N N . LEU A 1 386 ? -12.291 6.478 10.479 1.00 95.25 386 LEU A N 1
ATOM 3004 C CA . LEU A 1 386 ? -12.954 6.863 11.721 1.00 95.25 386 LEU A CA 1
ATOM 3005 C C . LEU A 1 386 ? -13.760 8.166 11.577 1.00 95.25 386 LEU A C 1
ATOM 3007 O O . LEU A 1 386 ? -14.831 8.296 12.175 1.00 95.25 386 LEU A O 1
ATOM 3011 N N . GLN A 1 387 ? -13.260 9.123 10.789 1.00 94.56 387 GLN A N 1
ATOM 3012 C CA . GLN A 1 387 ? -13.956 10.378 10.481 1.00 94.56 387 GLN A CA 1
ATOM 3013 C C . GLN A 1 387 ? -15.153 10.160 9.547 1.00 94.56 387 GLN A C 1
ATOM 3015 O O . GLN A 1 387 ? -16.199 10.780 9.733 1.00 94.56 387 GLN A O 1
ATOM 3020 N N . GLU A 1 388 ? -15.030 9.253 8.577 1.00 93.88 388 GLU A N 1
ATOM 3021 C CA . GLU A 1 388 ? -16.097 8.898 7.637 1.00 93.88 388 GLU A CA 1
ATOM 3022 C C . GLU A 1 388 ? -17.103 7.875 8.201 1.00 93.88 388 GLU A C 1
ATOM 3024 O O . GLU A 1 388 ? -18.115 7.579 7.555 1.00 93.88 388 GLU A O 1
ATOM 3029 N N . ALA A 1 389 ? -16.861 7.323 9.395 1.00 93.81 389 ALA A N 1
ATOM 3030 C CA . ALA A 1 389 ? -17.677 6.268 9.987 1.00 93.81 389 ALA A CA 1
ATOM 3031 C C . ALA A 1 389 ? -19.123 6.731 10.257 1.00 93.81 389 ALA A C 1
ATOM 3033 O O . ALA A 1 389 ? -19.407 7.504 11.171 1.00 93.81 389 ALA A O 1
ATOM 3034 N N . LYS A 1 390 ? -20.073 6.188 9.485 1.00 94.12 390 LYS A N 1
ATOM 3035 C CA . LYS A 1 390 ? -21.521 6.458 9.627 1.00 94.12 390 LYS A CA 1
ATOM 3036 C C . LYS A 1 390 ? -22.275 5.385 10.412 1.00 94.12 390 LYS A C 1
ATOM 3038 O O . LYS A 1 390 ? -23.471 5.527 10.651 1.00 94.12 390 LYS A O 1
ATOM 3043 N N . THR A 1 391 ? -21.607 4.294 10.782 1.00 94.19 391 THR A N 1
ATOM 3044 C CA . THR A 1 391 ? -22.230 3.126 11.415 1.00 94.19 391 THR A CA 1
ATOM 3045 C C . THR A 1 391 ? -21.466 2.715 12.668 1.00 94.19 391 THR A C 1
ATOM 3047 O O . THR A 1 391 ? -20.254 2.900 12.767 1.00 94.19 391 THR A O 1
ATOM 3050 N N . SER A 1 392 ? -22.168 2.110 13.629 1.00 93.31 392 SER A N 1
ATOM 3051 C CA . SER A 1 392 ? -21.545 1.549 14.834 1.00 93.31 392 SER A CA 1
ATOM 3052 C C . SER A 1 392 ? -20.551 0.433 14.502 1.00 93.31 392 SER A C 1
ATOM 3054 O O . SER A 1 392 ? -19.527 0.313 15.162 1.00 93.31 392 SER A O 1
ATOM 3056 N N . ALA A 1 393 ? -20.813 -0.347 13.448 1.00 89.62 393 ALA A N 1
ATOM 3057 C CA . ALA A 1 393 ? -19.905 -1.393 12.985 1.00 89.62 393 ALA A CA 1
ATOM 3058 C C . ALA A 1 393 ? -18.546 -0.825 12.546 1.00 89.62 393 ALA A C 1
ATOM 3060 O O . ALA A 1 393 ? -17.517 -1.356 12.948 1.00 89.62 393 ALA A O 1
ATOM 3061 N N . ALA A 1 394 ? -18.534 0.283 11.794 1.00 90.88 394 ALA A N 1
ATOM 3062 C CA . ALA A 1 394 ? -17.292 0.932 11.374 1.00 90.88 394 ALA A CA 1
ATOM 3063 C C . ALA A 1 394 ? -16.478 1.445 12.575 1.00 90.88 394 ALA A C 1
ATOM 3065 O O . ALA A 1 394 ? -15.282 1.188 12.655 1.00 90.88 394 ALA A O 1
ATOM 3066 N N . ILE A 1 395 ? -17.127 2.083 13.558 1.00 94.69 395 ILE A N 1
ATOM 3067 C CA . ILE A 1 395 ? -16.441 2.544 14.779 1.00 94.69 395 ILE A CA 1
ATOM 3068 C C . ILE A 1 395 ? -15.907 1.365 15.602 1.00 94.69 395 ILE A C 1
ATOM 3070 O O . ILE A 1 395 ? -14.782 1.417 16.093 1.00 94.69 395 ILE A O 1
ATOM 3074 N N . SER A 1 396 ? -16.691 0.294 15.746 1.00 93.00 396 SER A N 1
ATOM 3075 C CA . SER A 1 396 ? -16.263 -0.919 16.453 1.00 93.00 396 SER A CA 1
ATOM 3076 C C . SER A 1 396 ? -15.050 -1.569 15.778 1.00 93.00 396 SER A C 1
ATOM 3078 O O . SER A 1 396 ? -14.123 -2.003 16.464 1.00 93.00 396 SER A O 1
ATOM 3080 N N . LEU A 1 397 ? -15.011 -1.564 14.442 1.00 90.25 397 LEU A N 1
ATOM 3081 C CA . LEU A 1 397 ? -13.872 -2.027 13.656 1.00 90.25 397 LEU A CA 1
ATOM 3082 C C . LEU A 1 397 ? -12.624 -1.169 13.922 1.00 90.25 397 LEU A C 1
ATOM 3084 O O . LEU A 1 397 ? -11.567 -1.714 14.235 1.00 90.25 397 LEU A O 1
ATOM 3088 N N . SER A 1 398 ? -12.753 0.162 13.893 1.00 94.31 398 SER A N 1
ATOM 3089 C CA . SER A 1 398 ? -11.658 1.088 14.215 1.00 94.31 398 SER A CA 1
ATOM 3090 C C . SER A 1 398 ? -11.149 0.927 15.651 1.00 94.31 398 SER A C 1
ATOM 3092 O O . SER A 1 398 ? -9.938 0.961 15.872 1.00 94.31 398 SER A O 1
ATOM 3094 N N . LEU A 1 399 ? -12.043 0.721 16.627 1.00 94.69 399 LEU A N 1
ATOM 3095 C CA . LEU A 1 399 ? -11.671 0.444 18.020 1.00 94.69 399 LEU A CA 1
ATOM 3096 C C . LEU A 1 399 ? -10.904 -0.878 18.131 1.00 94.69 399 LEU A C 1
ATOM 3098 O O . LEU A 1 399 ? -9.877 -0.939 18.802 1.00 94.69 399 LEU A O 1
ATOM 3102 N N . THR A 1 400 ? -11.372 -1.921 17.444 1.00 92.12 400 THR A N 1
ATOM 3103 C CA . THR A 1 400 ? -10.705 -3.229 17.417 1.00 92.12 400 THR A CA 1
ATOM 3104 C C . THR A 1 400 ? -9.305 -3.125 16.824 1.00 92.12 400 THR A C 1
ATOM 3106 O O . THR A 1 400 ? -8.359 -3.620 17.433 1.00 92.12 400 THR A O 1
ATOM 3109 N N . ALA A 1 401 ? -9.152 -2.429 15.693 1.00 92.56 401 ALA A N 1
ATOM 3110 C CA . ALA A 1 401 ? -7.846 -2.169 15.098 1.00 92.56 401 ALA A CA 1
ATOM 3111 C C . ALA A 1 401 ? -6.920 -1.469 16.103 1.00 92.56 401 ALA A C 1
ATOM 3113 O O . ALA A 1 401 ? -5.853 -1.991 16.420 1.00 92.56 401 ALA A O 1
ATOM 3114 N N . LEU A 1 402 ? -7.358 -0.357 16.708 1.00 94.50 402 LEU A N 1
ATOM 3115 C CA . LEU A 1 402 ? -6.544 0.366 17.689 1.00 94.50 402 LEU A CA 1
ATOM 3116 C C . LEU A 1 402 ? -6.130 -0.528 18.869 1.00 94.50 402 LEU A C 1
ATOM 3118 O O . LEU A 1 402 ? -4.980 -0.461 19.300 1.00 94.50 402 LEU A O 1
ATOM 3122 N N . LYS A 1 403 ? -7.023 -1.394 19.370 1.00 92.19 403 LYS A N 1
ATOM 3123 C CA . LYS A 1 403 ? -6.712 -2.365 20.435 1.00 92.19 403 LYS A CA 1
ATOM 3124 C C . LYS A 1 403 ? -5.633 -3.361 20.007 1.00 92.19 403 LYS A C 1
ATOM 3126 O O . LYS A 1 403 ? -4.716 -3.612 20.786 1.00 92.19 403 LYS A O 1
ATOM 3131 N N . VAL A 1 404 ? -5.718 -3.897 18.788 1.00 89.62 404 VAL A N 1
ATOM 3132 C CA . VAL A 1 404 ? -4.716 -4.818 18.220 1.00 89.62 404 VAL A CA 1
ATOM 3133 C C . VAL A 1 404 ? -3.350 -4.131 18.105 1.00 89.62 404 VAL A C 1
ATOM 3135 O O . VAL A 1 404 ? -2.359 -4.663 18.603 1.00 89.62 404 VAL A O 1
ATOM 3138 N N . HIS A 1 405 ? -3.300 -2.922 17.540 1.00 91.25 405 HIS A N 1
ATOM 3139 C CA . HIS A 1 405 ? -2.066 -2.137 17.403 1.00 91.25 405 HIS A CA 1
ATOM 3140 C C . HIS A 1 405 ? -1.458 -1.753 18.754 1.00 91.25 405 HIS A C 1
ATOM 3142 O O . HIS A 1 405 ? -0.266 -1.940 18.991 1.00 91.25 405 HIS A O 1
ATOM 3148 N N . SER A 1 406 ? -2.298 -1.319 19.691 1.00 91.12 406 SER A N 1
ATOM 3149 C CA . SER A 1 406 ? -1.891 -1.008 21.065 1.00 91.12 406 SER A CA 1
ATOM 3150 C C . SER A 1 406 ? -1.338 -2.232 21.793 1.00 91.12 406 SER A C 1
ATOM 3152 O O . SER A 1 406 ? -0.413 -2.115 22.590 1.00 91.12 406 SER A O 1
ATOM 3154 N N . GLY A 1 407 ? -1.861 -3.422 21.490 1.00 87.12 407 GLY A N 1
ATOM 3155 C CA . GLY A 1 407 ? -1.346 -4.686 22.006 1.00 87.12 407 GLY A CA 1
ATOM 3156 C C . GLY A 1 407 ? 0.063 -5.034 21.519 1.00 87.12 407 GLY A C 1
ATOM 3157 O O . GLY A 1 407 ? 0.725 -5.815 22.183 1.00 87.12 407 GLY A O 1
ATOM 3158 N N . ARG A 1 408 ? 0.550 -4.464 20.409 1.00 85.81 408 ARG A N 1
ATOM 3159 C CA . ARG A 1 408 ? 1.942 -4.637 19.933 1.00 85.81 408 ARG A CA 1
ATOM 3160 C C . ARG A 1 408 ? 2.862 -3.494 20.361 1.00 85.81 408 ARG A C 1
ATOM 3162 O O . ARG A 1 408 ? 4.075 -3.579 20.185 1.00 85.81 408 ARG A O 1
ATOM 3169 N N . PHE A 1 409 ? 2.293 -2.415 20.886 1.00 88.56 409 PHE A N 1
ATOM 3170 C CA . PHE A 1 409 ? 3.009 -1.180 21.147 1.00 88.56 409 PHE A CA 1
ATOM 3171 C C . PHE A 1 409 ? 3.773 -1.248 22.480 1.00 88.56 409 PHE A C 1
ATOM 3173 O O . PHE A 1 409 ? 3.191 -1.293 23.569 1.00 88.56 409 PHE A O 1
ATOM 3180 N N . ALA A 1 410 ? 5.105 -1.244 22.387 1.00 76.69 410 ALA A N 1
ATOM 3181 C CA . ALA A 1 410 ? 6.038 -1.541 23.475 1.00 76.69 410 ALA A CA 1
ATOM 3182 C C . ALA A 1 410 ? 5.796 -0.760 24.787 1.00 76.69 410 ALA A C 1
ATOM 3184 O O . ALA A 1 410 ? 5.888 -1.362 25.864 1.00 76.69 410 ALA A O 1
ATOM 3185 N N . PRO A 1 411 ? 5.464 0.550 24.771 1.00 70.12 411 PRO A N 1
ATOM 3186 C CA . PRO A 1 411 ? 5.204 1.301 26.000 1.00 70.12 411 PRO A CA 1
ATOM 3187 C C . PRO A 1 411 ? 4.046 0.747 26.842 1.00 70.12 411 PRO A C 1
ATOM 3189 O O . PRO A 1 411 ? 4.082 0.859 28.069 1.00 70.12 411 PRO A O 1
ATOM 3192 N N . LEU A 1 412 ? 3.048 0.121 26.212 1.00 69.75 412 LEU A N 1
ATOM 3193 C CA . LEU A 1 412 ? 1.921 -0.503 26.911 1.00 69.75 412 LEU A CA 1
ATOM 3194 C C . LEU A 1 412 ? 2.270 -1.907 27.417 1.00 69.75 412 LEU A C 1
ATOM 3196 O O . LEU A 1 412 ? 1.865 -2.295 28.515 1.00 69.75 412 LEU A O 1
ATOM 3200 N N . LEU A 1 413 ? 3.073 -2.647 26.652 1.00 65.50 413 LEU A N 1
ATOM 3201 C CA . LEU A 1 413 ? 3.488 -4.010 26.985 1.00 65.50 413 LEU A CA 1
ATOM 3202 C C . LEU A 1 413 ? 4.372 -4.087 28.228 1.00 65.50 413 LEU A C 1
ATOM 3204 O O . LEU A 1 413 ? 4.199 -4.981 29.056 1.00 65.50 413 LEU A O 1
ATOM 3208 N N . ARG A 1 414 ? 5.265 -3.112 28.423 1.00 66.62 414 ARG A N 1
ATOM 3209 C CA . ARG A 1 414 ? 6.206 -3.096 29.558 1.00 66.62 414 ARG A CA 1
ATOM 3210 C C . ARG A 1 414 ? 5.536 -3.019 30.933 1.00 66.62 414 ARG A C 1
ATOM 3212 O O . ARG A 1 414 ? 6.175 -3.353 31.929 1.00 66.62 414 ARG A O 1
ATOM 3219 N N . LYS A 1 415 ? 4.279 -2.572 31.006 1.00 66.56 415 LYS A N 1
ATOM 3220 C CA . LYS A 1 415 ? 3.537 -2.398 32.266 1.00 66.56 415 LYS A CA 1
ATOM 3221 C C . LYS A 1 415 ? 2.498 -3.486 32.528 1.00 66.56 415 LYS A C 1
ATOM 3223 O O . LYS A 1 415 ? 1.958 -3.542 33.631 1.00 66.56 415 LYS A O 1
ATOM 3228 N N . CYS A 1 416 ? 2.221 -4.356 31.558 1.00 60.00 416 CYS A N 1
ATOM 3229 C CA . CYS A 1 416 ? 1.290 -5.454 31.777 1.00 60.00 416 CYS A CA 1
ATOM 3230 C C . CYS A 1 416 ? 1.959 -6.561 32.621 1.00 60.00 416 CYS A C 1
ATOM 3232 O O . CYS A 1 416 ? 3.109 -6.925 32.355 1.00 60.00 416 CYS A O 1
ATOM 3234 N N . PRO A 1 417 ? 1.281 -7.123 33.641 1.00 61.25 417 PRO A N 1
ATOM 3235 C CA . PRO A 1 417 ? 1.790 -8.269 34.391 1.00 61.25 417 PRO A CA 1
ATOM 3236 C C . PRO A 1 417 ? 2.167 -9.418 33.444 1.00 61.25 417 PRO A C 1
ATOM 3238 O O . PRO A 1 417 ? 1.466 -9.678 32.471 1.00 61.25 417 PRO A O 1
ATOM 3241 N N . LYS A 1 418 ? 3.257 -10.137 33.744 1.00 58.34 418 LYS A N 1
ATOM 3242 C CA . LYS A 1 418 ? 3.902 -11.175 32.901 1.00 58.34 418 LYS A CA 1
ATOM 3243 C C . LYS A 1 418 ? 3.014 -12.370 32.473 1.00 58.34 418 LYS A C 1
ATOM 3245 O O . LYS A 1 418 ? 3.531 -13.331 31.907 1.00 58.34 418 LYS A O 1
ATOM 3250 N N . SER A 1 419 ? 1.716 -12.376 32.764 1.00 45.00 419 SER A N 1
ATOM 3251 C CA . SER A 1 419 ? 0.857 -13.562 32.726 1.00 45.00 419 SER A CA 1
ATOM 3252 C C . SER A 1 419 ? 0.200 -13.895 31.380 1.00 45.00 419 SER A C 1
ATOM 3254 O O . SER A 1 419 ? -0.506 -14.898 31.325 1.00 45.00 419 SER A O 1
ATOM 3256 N N . SER A 1 420 ? 0.438 -13.173 30.276 1.00 53.47 420 SER A N 1
ATOM 3257 C CA . SER A 1 420 ? -0.198 -13.538 28.993 1.00 53.47 420 SER A CA 1
ATOM 3258 C C . SER A 1 420 ? 0.680 -13.458 27.740 1.00 53.47 420 SER A C 1
ATOM 3260 O O . SER A 1 420 ? 0.190 -13.140 26.663 1.00 53.47 420 SER A O 1
ATOM 3262 N N . LYS A 1 421 ? 1.948 -13.898 27.806 1.00 52.66 421 LYS A N 1
ATOM 3263 C CA . LYS A 1 421 ? 2.769 -14.125 26.589 1.00 52.66 421 LYS A CA 1
ATOM 3264 C C . LYS A 1 421 ? 2.050 -14.935 25.494 1.00 52.66 421 LYS A C 1
ATOM 3266 O O . LYS A 1 421 ? 2.267 -14.694 24.318 1.00 52.66 421 LYS A O 1
ATOM 3271 N N . ARG A 1 422 ? 1.139 -15.842 25.869 1.00 54.81 422 ARG A N 1
ATOM 3272 C CA . ARG A 1 422 ? 0.343 -16.647 24.925 1.00 54.81 422 ARG A CA 1
ATOM 3273 C C . ARG A 1 422 ? -0.735 -15.854 24.164 1.00 54.81 422 ARG A C 1
ATOM 3275 O O . ARG A 1 422 ? -1.230 -16.347 23.164 1.00 54.81 422 ARG A O 1
ATOM 3282 N N . GLN A 1 423 ? -1.098 -14.651 24.614 1.00 56.06 423 GLN A N 1
ATOM 3283 C CA . GLN A 1 423 ? -2.027 -13.752 23.910 1.00 56.06 423 GLN A CA 1
ATOM 3284 C C . GLN A 1 423 ? -1.313 -12.808 22.924 1.00 56.06 423 GLN A C 1
ATOM 3286 O O . GLN A 1 423 ? -1.984 -12.015 22.275 1.00 56.06 423 GLN A O 1
ATOM 3291 N N . LEU A 1 424 ? 0.024 -12.873 22.814 1.00 54.03 424 LEU A N 1
ATOM 3292 C CA . LEU A 1 424 ? 0.841 -11.935 22.030 1.00 54.03 424 LEU A CA 1
ATOM 3293 C C . LEU A 1 424 ? 1.290 -12.450 20.652 1.00 54.03 424 LEU A C 1
ATOM 3295 O O . LEU A 1 424 ? 1.729 -11.642 19.841 1.00 54.03 424 LEU A O 1
ATOM 3299 N N . GLU A 1 425 ? 1.123 -13.740 20.338 1.00 56.59 425 GLU A N 1
ATOM 3300 C CA . GLU A 1 425 ? 1.465 -14.293 19.009 1.00 56.59 425 GLU A CA 1
ATOM 3301 C C . GLU A 1 425 ? 0.321 -14.156 17.978 1.00 56.59 425 GLU A C 1
ATOM 3303 O O . GLU A 1 425 ? 0.563 -13.842 16.815 1.00 56.59 425 GLU A O 1
ATOM 3308 N N . GLU A 1 426 ? -0.938 -14.296 18.402 1.00 58.22 426 GLU A N 1
ATOM 3309 C CA . GLU A 1 426 ? -2.141 -14.081 17.569 1.00 58.22 426 GLU A CA 1
ATOM 3310 C C . GLU A 1 426 ? -2.326 -12.626 17.036 1.00 58.22 426 GLU A C 1
ATOM 3312 O O . GLU A 1 426 ? -2.802 -12.450 15.912 1.00 58.22 426 GLU A O 1
ATOM 3317 N N . PRO A 1 427 ? -1.904 -11.563 17.757 1.00 61.81 427 PRO A N 1
ATOM 3318 C CA . PRO A 1 427 ? -1.974 -10.172 17.313 1.00 61.81 427 PRO A CA 1
ATOM 3319 C C . PRO A 1 427 ? -1.149 -9.808 16.079 1.00 61.81 427 PRO A C 1
ATOM 3321 O O . PRO A 1 427 ? -1.473 -8.793 15.473 1.00 61.81 427 PRO A O 1
ATOM 3324 N N . SER A 1 428 ? -0.093 -10.546 15.701 1.00 66.62 428 SER A N 1
ATOM 3325 C CA . SER A 1 428 ? 0.737 -10.113 14.560 1.00 66.62 428 SER A CA 1
ATOM 3326 C C . SER A 1 428 ? -0.022 -10.248 13.249 1.00 66.62 428 SER A C 1
ATOM 3328 O O . SER A 1 428 ? -0.234 -9.246 12.582 1.00 66.62 428 SER A O 1
ATOM 3330 N N . ALA A 1 429 ? -0.531 -11.442 12.933 1.00 72.38 429 ALA A N 1
ATOM 3331 C CA . ALA A 1 429 ? -1.299 -11.664 11.707 1.00 72.38 429 ALA A CA 1
ATOM 3332 C C . ALA A 1 429 ? -2.567 -10.790 11.650 1.00 72.38 429 ALA A C 1
ATOM 3334 O O . ALA A 1 429 ? -2.941 -10.296 10.588 1.00 72.38 429 ALA A O 1
ATOM 3335 N N . LEU A 1 430 ? -3.206 -10.555 12.804 1.00 77.69 430 LEU A N 1
ATOM 3336 C CA . LEU A 1 430 ? -4.342 -9.638 12.906 1.00 77.69 430 LEU A CA 1
ATOM 3337 C C . LEU A 1 430 ? -3.930 -8.185 12.665 1.00 77.69 430 LEU A C 1
ATOM 3339 O O . LEU A 1 430 ? -4.638 -7.482 11.957 1.00 77.69 430 LEU A O 1
ATOM 3343 N N . ALA A 1 431 ? -2.808 -7.728 13.221 1.00 79.38 431 ALA A N 1
ATOM 3344 C CA . ALA A 1 431 ? -2.281 -6.392 12.960 1.00 79.38 431 ALA A CA 1
ATOM 3345 C C . ALA A 1 431 ? -1.934 -6.224 11.476 1.00 79.38 431 ALA A C 1
ATOM 3347 O O . ALA A 1 431 ? -2.327 -5.234 10.873 1.00 79.38 431 ALA A O 1
ATOM 3348 N N . ASP A 1 432 ? -1.262 -7.216 10.892 1.00 79.88 432 ASP A N 1
ATOM 3349 C CA . ASP A 1 432 ? -0.810 -7.210 9.501 1.00 79.88 432 ASP A CA 1
ATOM 3350 C C . ASP A 1 432 ? -2.010 -7.155 8.528 1.00 79.88 432 ASP A C 1
ATOM 3352 O O . ASP A 1 432 ? -1.934 -6.522 7.478 1.00 79.88 432 ASP A O 1
ATOM 3356 N N . SER A 1 433 ? -3.172 -7.698 8.925 1.00 81.00 433 SER A N 1
ATOM 3357 C CA . SER A 1 433 ? -4.419 -7.617 8.148 1.00 81.00 433 SER A CA 1
ATOM 3358 C C . SER A 1 433 ? -5.005 -6.206 7.995 1.00 81.00 433 SER A C 1
ATOM 3360 O O . SER A 1 433 ? -5.887 -6.015 7.164 1.00 81.00 433 SER A O 1
ATOM 3362 N N . TRP A 1 434 ? -4.524 -5.211 8.749 1.00 81.69 434 TRP A N 1
ATOM 3363 C CA . TRP A 1 434 ? -4.963 -3.815 8.617 1.00 81.69 434 TRP A CA 1
ATOM 3364 C C . TRP A 1 434 ? -4.081 -2.978 7.683 1.00 81.69 434 TRP A C 1
ATOM 3366 O O . TRP A 1 434 ? -4.441 -1.844 7.373 1.00 81.69 434 TRP A O 1
ATOM 3376 N N . TYR A 1 435 ? -2.958 -3.523 7.206 1.00 78.38 435 TYR A N 1
ATOM 3377 C CA . TYR A 1 435 ? -2.008 -2.832 6.326 1.00 78.38 435 TYR A CA 1
ATOM 3378 C C . TYR A 1 435 ? -2.213 -3.234 4.867 1.00 78.38 435 TYR A C 1
ATOM 3380 O O . TYR A 1 435 ? -1.350 -3.821 4.222 1.00 78.38 435 TYR A O 1
ATOM 3388 N N . HIS A 1 436 ? -3.397 -2.949 4.337 1.00 77.44 436 HIS A N 1
ATOM 3389 C CA . HIS A 1 436 ? -3.668 -3.079 2.909 1.00 77.44 436 HIS A CA 1
ATOM 3390 C C . HIS A 1 436 ? -4.556 -1.927 2.458 1.00 77.44 436 HIS A C 1
ATOM 3392 O O . HIS A 1 436 ? -5.362 -1.430 3.234 1.00 77.44 436 HIS A O 1
ATOM 3398 N N . GLU A 1 437 ? -4.423 -1.472 1.215 1.00 70.69 437 GLU A N 1
ATOM 3399 C CA . GLU A 1 437 ? -5.103 -0.275 0.679 1.00 70.69 437 GLU A CA 1
ATOM 3400 C C . GLU A 1 437 ? -6.618 -0.263 0.971 1.00 70.69 437 GLU A C 1
ATOM 3402 O O . GLU A 1 437 ? -7.139 0.698 1.525 1.00 70.69 437 GLU A O 1
ATOM 3407 N N . GLY A 1 438 ? -7.294 -1.403 0.776 1.00 73.81 438 GLY A N 1
ATOM 3408 C CA . GLY A 1 438 ? -8.718 -1.565 1.099 1.00 73.81 438 GLY A CA 1
ATOM 3409 C C . GLY A 1 438 ? -9.083 -1.630 2.592 1.00 73.81 438 GLY A C 1
ATOM 3410 O O . GLY A 1 438 ? -10.253 -1.861 2.913 1.00 73.81 438 GLY A O 1
ATOM 3411 N N . ALA A 1 439 ? -8.122 -1.513 3.509 1.00 73.12 439 ALA A N 1
ATOM 3412 C CA . ALA A 1 439 ? -8.379 -1.594 4.938 1.00 73.12 439 ALA A CA 1
ATOM 3413 C C . ALA A 1 439 ? -9.188 -0.361 5.321 1.00 73.12 439 ALA A C 1
ATOM 3415 O O . ALA A 1 439 ? -8.862 0.764 4.955 1.00 73.12 439 ALA A O 1
ATOM 3416 N N . PHE A 1 440 ? -10.297 -0.586 6.018 1.00 78.56 440 PHE A N 1
ATOM 3417 C CA . PHE A 1 440 ? -11.234 0.465 6.413 1.00 78.56 440 PHE A CA 1
ATOM 3418 C C . PHE A 1 440 ? -11.973 1.193 5.265 1.00 78.56 440 PHE A C 1
ATOM 3420 O O . PHE A 1 440 ? -12.788 2.079 5.537 1.00 78.56 440 PHE A O 1
ATOM 3427 N N . CYS A 1 441 ? -11.785 0.807 3.995 1.00 72.00 441 CYS A N 1
ATOM 3428 C CA . CYS A 1 441 ? -12.517 1.403 2.877 1.00 72.00 441 CYS A CA 1
ATOM 3429 C C . CYS A 1 441 ? -14.012 1.054 2.925 1.00 72.00 441 CYS A C 1
ATOM 3431 O O . CYS A 1 441 ? -14.424 -0.069 2.639 1.00 72.00 441 CYS A O 1
ATOM 3433 N N . SER A 1 442 ? -14.854 2.058 3.174 1.00 57.72 442 SER A N 1
ATOM 3434 C CA . SER A 1 442 ? -16.317 1.918 3.098 1.00 57.72 442 SER A CA 1
ATOM 3435 C C . SER A 1 442 ? -16.862 1.904 1.658 1.00 57.72 442 SER A C 1
ATOM 3437 O O . SER A 1 442 ? -18.025 1.564 1.440 1.00 57.72 442 SER A O 1
ATOM 3439 N N . LYS A 1 443 ? -16.039 2.283 0.665 1.00 60.00 443 LYS A N 1
ATOM 3440 C CA . LYS A 1 443 ? -16.477 2.572 -0.714 1.00 60.00 443 LYS A CA 1
ATOM 3441 C C . LYS A 1 443 ? -16.590 1.350 -1.639 1.00 60.00 443 LYS A C 1
ATOM 3443 O O . LYS A 1 443 ? -17.172 1.472 -2.716 1.00 60.00 443 LYS A O 1
ATOM 3448 N N . ARG A 1 444 ? -16.120 0.158 -1.253 1.00 49.12 444 ARG A N 1
ATOM 3449 C CA . ARG A 1 444 ? -16.271 -1.049 -2.089 1.00 49.12 444 ARG A CA 1
ATOM 3450 C C . ARG A 1 444 ? -17.617 -1.736 -1.839 1.00 49.12 444 ARG A C 1
ATOM 3452 O O . ARG A 1 444 ? -17.731 -2.512 -0.901 1.00 49.12 444 ARG A O 1
ATOM 3459 N N . ALA A 1 445 ? -18.606 -1.443 -2.694 1.00 43.56 445 ALA A N 1
ATOM 3460 C CA . ALA A 1 445 ? -19.553 -2.410 -3.297 1.00 43.56 445 ALA A CA 1
ATOM 3461 C C . ALA A 1 445 ? -20.843 -1.738 -3.825 1.00 43.56 445 ALA A C 1
ATOM 3463 O O . ALA A 1 445 ? -21.944 -2.033 -3.361 1.00 43.56 445 ALA A O 1
ATOM 3464 N N . ARG A 1 446 ? -20.744 -0.842 -4.816 1.00 42.22 446 ARG A N 1
ATOM 3465 C CA . ARG A 1 446 ? -21.922 -0.448 -5.625 1.00 42.22 446 ARG A CA 1
ATOM 3466 C C . ARG A 1 446 ? -21.740 -0.552 -7.138 1.00 42.22 446 ARG A C 1
ATOM 3468 O O . ARG A 1 446 ? -22.604 -0.110 -7.881 1.00 42.22 446 ARG A O 1
ATOM 3475 N N . THR A 1 447 ? -20.679 -1.202 -7.592 1.00 45.00 447 THR A N 1
ATOM 3476 C CA . THR A 1 447 ? -20.478 -1.535 -9.004 1.00 45.00 447 THR A CA 1
ATOM 3477 C C . THR A 1 447 ? -20.352 -3.047 -9.144 1.00 45.00 447 THR A C 1
ATOM 3479 O O . THR A 1 447 ? -19.261 -3.611 -9.109 1.00 45.00 447 THR A O 1
ATOM 3482 N N . ARG A 1 448 ? -21.504 -3.711 -9.236 1.00 38.12 448 ARG A N 1
ATOM 3483 C CA . ARG A 1 448 ? -21.648 -5.020 -9.872 1.00 38.12 448 ARG A CA 1
ATOM 3484 C C . ARG A 1 448 ? -22.862 -4.977 -10.773 1.00 38.12 448 ARG A C 1
ATOM 3486 O O . ARG A 1 448 ? -23.888 -4.437 -10.301 1.00 38.12 448 ARG A O 1
#

Foldseek 3Di:
DVVVVVVVVVCCPPPVNVVVVVVVVVVVVVVVVVVLQVLLFDWDQDDDPQAFFKFFDFPPQADPPPPPDDDDDDDDDDDDDGDRDWMWGWGTKHQQHDPPGPFIWTWTQIPVRDIGIHTPVRSVNRRVVVVVVVVVVVVVVVVPDPDPPPPPVPPVPPPCPPCCDDLNVLLVLLLVVLVLLCVLVVPDDPCSVVLSVQSVPDDDLVSLLVSLVVSVVSLQVQQPDDFDADDDPFDQDDDPQAQAKFKAWADDPNFIAIWIWGFRTKDPADDPRHIWTWTATPVRDIDIDGPVRSVQGNVCVVVVDGHHDPVSVVVNVVVVVVVVVVVVVVVVVVVVVVVVVVPDDDDDDDDDDDDDDDDPDDPPPDAADSGLANHPVLVVLLSVLSVVDPGPVSSSLSSVLSVLSCLRHHSSVVPDPPPPPVVGPVSPVVNVVSPDPCRSDPPPDDDD

Organism: Chrysotila carterae (NCBI:txid13221)

pLDDT: mean 80.81, std 17.98, range [36.66, 98.56]

Sequence (448 aa):
MVEATEAMMIYRTHPAALAYEKKKAETAAAAAIESARKSAWEWRTHGHELIGQMVALGKAERTISEQTDGAQKTSNGDAKGGEVKQIGHVTCWMPAGGKDRQVDVFRVVLLNGQCEELYESAVRKGVDAFKAIEQPREAVLMQLKQPQYENKLSRKTERVSSSHFGISAIVEDLVEFEGRVSAALEASSRDKGRLKDRCKSARKLYDVSWCLKQLESHLHALQKAPDVPERKPWRHEGSSYIGKQTRRFFPQGGGFVHSNGVLTGWLPAEGEEPALWHMQHEDGDEEDLEEFEVVWAIESFVESRTEPVEEEAAAAVKAAKEAEAEAAKEAAKEAKRAAREDGEDSDDSGDGRGKGDANAKAHEAHGDSERLWLSSECRERWQAALQEAKTSAAISLSLTALKVHSGRFAPLLRKCPKSSKRQLEEPSALADSWYHEGAFCSKRARTR

Radius of gyration: 35.28 Å; chains: 1; bounding box: 57×82×109 Å

Secondary structure (DSSP, 8-state):
-HHHHHHHHHHHHSHHHHHHHHHHHHHHHHHHHHHHHHHTT--BSSSSTTTT-EEEEETTS--GGG-SS------------PPEEEEEEEEEEE---STT--S-EEEEEETTS-EEEEEHHHHHHHHHHHHHHHHHHHHHHTT-PPP----TT--TT----GGGSHHHHHHHHHHHHHHHHHHHTTTT-TTHHHHHHHHHH--SHHHHHHHHHHHHHHHHTT--SPP-------BSSS-TTTT-EEEEEEEETTEEEEEEEEEEEEE--BTTBPPEEEEEETTS-EEEEEHHHHHHHHHHHHTT-SS--HHHHHHHHHHHHHHHHHHHHHHHHHHHHHHHHTT---------------------SS--BSSSSS-HHHHHHHHHHHHH--SHHHHHHHHHHHHHHHHHBHHHHTTS-GGGGGGSSHHHHHHHTT-STTTT-TT--S--